Protein AF-A0A928ZSJ8-F1 (afdb_monomer)

pLDDT: mean 77.85, std 28.61, range [22.45, 98.94]

Solvent-accessible surface area (backbone atoms only — not comparable to full-atom values): 29727 Å² total; per-residue (Å²): 134,88,80,91,82,92,85,86,87,86,87,87,86,91,88,83,89,83,89,82,92,85,83,90,79,90,79,90,82,81,92,76,87,78,82,83,75,83,85,80,80,81,82,81,79,81,81,81,82,85,80,88,80,83,86,81,89,84,88,85,84,86,85,88,89,86,90,87,88,91,81,87,82,72,72,72,71,72,66,70,77,79,74,79,77,80,81,58,86,65,61,64,55,56,54,56,63,62,64,73,68,69,68,80,77,71,75,65,71,46,62,66,50,26,45,50,52,49,58,72,70,44,52,78,39,33,30,33,34,40,41,58,66,52,54,50,72,36,64,42,61,76,50,41,47,58,51,51,53,51,37,50,57,36,62,40,37,32,38,36,36,50,36,26,52,49,45,20,31,48,45,96,58,94,73,53,86,44,56,35,86,77,58,67,99,64,50,60,65,61,39,47,37,58,49,17,66,76,64,69,27,44,30,21,42,22,32,45,55,32,38,22,9,34,35,72,56,23,59,76,73,74,43,57,71,81,56,49,26,54,52,42,67,78,38,61,87,35,38,18,15,20,83,83,70,36,57,43,57,90,94,59,59,46,25,33,47,20,68,54,22,66,67,54,46,50,51,53,47,48,47,55,47,50,47,67,73,76,43,89,52,49,22,42,29,40,23,48,70,39,56,70,84,35,36,67,88,77,77,38,51,71,62,55,8,65,48,35,35,55,52,45,21,74,76,69,78,46,56,61,87,80,52,41,81,79,36,85,84,38,65,68,46,43,49,51,38,50,51,53,48,51,52,53,25,45,33,40,52,51,45,51,49,51,45,34,60,52,45,42,72,76,37,76,82,49,41,34,30,34,58,41,78,39,63,60,67,70,58,32,36,66,25,23,24,40,63,62,64,62,39,24,65,68,55,49,28,48,33,44,33,26,57,32,66,47,89,46,50,70,59,29,44,69,38,43,43,67,62,66,72,73,45,82,30,87,83,21,44,60,25,52,21,43,46,42,71,95,43,55,51,72,47,56,47,49,42,52,49,48,42,57,76,66,65,42,59,27,37,30,36,40,36,49,82,52,62,47,72,66,46,34,52,50,39,27,48,58,53,49,51,56,54,48,68,40,67,58,75,69,80,77,72,81,80,77,78,80,81,82,84,79,86,73,136

Foldseek 3Di:
DDYDDDDDDDDDDDDDDDDDDDDDDDDDDDDDDDDDDDDDDDDDDDDDDDDDDDDDDDDDDDDDDDDDDDDDPPPVVVVVVPPDDDDDPPVVVVVVVVVVPPDPPPDDFDLVSLVVVLVLLDQQAAEFEADPVNLLVLQDLVSVLVLLVLCLLLVHAEYAYAQADLQAGLADDPLGPHHLPSHPDDRSLQSVQVSSVVSNHAYAHEHEAFWRHFLVSCVVVVHDLPPQHRVCVVPVLQWKAWLVRHQAFPPGTTGGGQLLDPVSLVSRLVVLLRCLQPDPGQAYEYENLWAAFADQVVRTGINLRPRLQVVLCVVPVDRCSPAGCPNVPPPVSVVSPVVSLVSRLVSSLVSLQVSLVSSCVSPVSYAYEYEDELDDQVNCSVTISHRCLVCLLVVSGQEYEYPLEDQALVSSCVSPCCDLPVDDRDRHFYAYEYELVVHDLVRVVSNVVVCSVSSGSYYYYYHSVNCDDSNSVSSSVVVVVSVCSSPDRDPPDPPDDDDDDDDDD

Radius of gyration: 32.03 Å; Cα contacts (8 Å, |Δi|>4): 714; chains: 1; bounding box: 114×112×100 Å

Nearest PDB structures (foldseek):
  5oq3-assembly1_A  TM=7.317E-01  e=1.596E-20  Clostridioides difficile
  5wzq-assembly1_A  TM=4.953E-01  e=6.007E-05  Bifidobacterium bifidum
  8dge-assembly4_D  TM=4.418E-01  e=2.003E-05  Bacteroides ovatus ATCC 8483
  5wzn-assembly2_B  TM=4.700E-01  e=1.227E-04  Bifidobacterium bifidum
  9c76-assembly1_A  TM=4.232E-01  e=8.970E-01  Homo sapiens

Mean predicted aligned error: 14.57 Å

Structure (mmCIF, N/CA/C/O backbone):
data_AF-A0A928ZSJ8-F1
#
_entry.id   AF-A0A928ZSJ8-F1
#
loop_
_atom_site.group_PDB
_atom_site.id
_atom_site.type_symbol
_atom_site.label_atom_id
_atom_site.label_alt_id
_atom_site.label_comp_id
_atom_site.label_asym_id
_atom_site.label_entity_id
_atom_site.label_seq_id
_atom_site.pdbx_PDB_ins_code
_atom_site.Cartn_x
_atom_site.Cartn_y
_atom_site.Cartn_z
_atom_site.occupancy
_atom_site.B_iso_or_equiv
_atom_site.auth_seq_id
_atom_site.auth_comp_id
_atom_site.auth_asym_id
_atom_site.auth_atom_id
_atom_site.pdbx_PDB_model_num
ATOM 1 N N . MET A 1 1 ? 31.345 -61.484 21.430 1.00 32.12 1 MET A N 1
ATOM 2 C CA . MET A 1 1 ? 31.935 -61.034 20.149 1.00 32.12 1 MET A CA 1
ATOM 3 C C . MET A 1 1 ? 31.999 -59.507 20.193 1.00 32.12 1 MET A C 1
ATOM 5 O O . MET A 1 1 ? 30.949 -58.895 20.147 1.00 32.12 1 MET A O 1
ATOM 9 N N . VAL A 1 2 ? 33.067 -58.926 20.768 1.00 32.88 2 VAL A N 1
ATOM 10 C CA . VAL A 1 2 ? 34.290 -58.392 20.095 1.00 32.88 2 VAL A CA 1
ATOM 11 C C . VAL A 1 2 ? 33.943 -57.162 19.235 1.00 32.88 2 VAL A C 1
ATOM 13 O O . VAL A 1 2 ? 33.155 -57.320 18.319 1.00 32.88 2 VAL A O 1
ATOM 16 N N . ASN A 1 3 ? 34.485 -55.944 19.374 1.00 29.91 3 ASN A N 1
ATOM 17 C CA . ASN A 1 3 ? 35.339 -55.213 20.337 1.00 29.91 3 ASN A CA 1
ATOM 18 C C . ASN A 1 3 ? 35.300 -53.723 19.866 1.00 29.91 3 ASN A C 1
ATOM 20 O O . ASN A 1 3 ? 35.312 -53.514 18.660 1.00 29.91 3 ASN A O 1
ATOM 24 N N . ARG A 1 4 ? 35.074 -52.714 20.740 1.00 36.22 4 ARG A N 1
ATOM 25 C CA . ARG A 1 4 ? 36.061 -51.738 21.318 1.00 36.22 4 ARG A CA 1
ATOM 26 C C . ARG A 1 4 ? 36.605 -50.668 20.331 1.00 36.22 4 ARG A C 1
ATOM 28 O O . ARG A 1 4 ? 36.817 -51.004 19.183 1.00 36.22 4 ARG A O 1
ATOM 35 N N . LEU A 1 5 ? 36.943 -49.402 20.647 1.00 32.41 5 LEU A N 1
ATOM 36 C CA . LEU A 1 5 ? 37.159 -48.544 21.849 1.00 32.41 5 LEU A CA 1
ATOM 37 C C . LEU A 1 5 ? 37.324 -47.075 21.316 1.00 32.41 5 LEU A C 1
ATOM 39 O O . LEU A 1 5 ? 37.861 -46.915 20.228 1.00 32.41 5 LEU A O 1
ATOM 43 N N . PHE A 1 6 ? 36.725 -46.018 21.895 1.00 31.55 6 PHE A N 1
ATOM 44 C CA . PHE A 1 6 ? 37.228 -45.039 22.907 1.00 31.55 6 PHE A CA 1
ATOM 45 C C . PHE A 1 6 ? 38.408 -44.091 22.563 1.00 31.55 6 PHE A C 1
ATOM 47 O O . PHE A 1 6 ? 39.490 -44.558 22.238 1.00 31.55 6 PHE A O 1
ATOM 54 N N . SER A 1 7 ? 38.216 -42.780 22.832 1.00 27.33 7 SER A N 1
ATOM 55 C CA . SER A 1 7 ? 39.033 -41.866 23.697 1.00 27.33 7 SER A CA 1
ATOM 56 C C . SER A 1 7 ? 38.509 -40.420 23.509 1.00 27.33 7 SER A C 1
ATOM 58 O O . SER A 1 7 ? 38.436 -39.968 22.376 1.00 27.33 7 SER A O 1
ATOM 60 N N . ILE A 1 8 ? 37.929 -39.649 24.443 1.00 32.03 8 ILE A N 1
ATOM 61 C CA . ILE A 1 8 ? 38.290 -39.103 25.778 1.00 32.03 8 ILE A CA 1
ATOM 62 C C . ILE A 1 8 ? 39.524 -38.164 25.809 1.00 32.03 8 ILE A C 1
ATOM 64 O O . ILE A 1 8 ? 40.603 -38.509 25.342 1.00 32.03 8 ILE A O 1
ATOM 68 N N . ARG A 1 9 ? 39.268 -36.963 26.374 1.00 35.12 9 ARG A N 1
ATOM 69 C CA . ARG A 1 9 ? 40.062 -35.717 26.558 1.00 35.12 9 ARG A CA 1
ATOM 70 C C . ARG A 1 9 ? 41.317 -35.866 27.452 1.00 35.12 9 ARG A C 1
ATOM 72 O O . ARG A 1 9 ? 41.464 -36.898 28.098 1.00 35.12 9 ARG A O 1
ATOM 79 N N . PRO A 1 10 ? 42.119 -34.789 27.649 1.00 38.38 10 PRO A N 1
ATOM 80 C CA . PRO A 1 10 ? 41.921 -33.973 28.872 1.00 38.38 10 PRO A CA 1
ATOM 81 C C . PRO A 1 10 ? 42.233 -32.449 28.777 1.00 38.38 10 PRO A C 1
ATOM 83 O O . PRO A 1 10 ? 42.981 -31.986 27.925 1.00 38.38 10 PRO A O 1
ATOM 86 N N . ARG A 1 11 ? 41.673 -31.673 29.728 1.00 35.28 11 ARG A N 1
ATOM 87 C CA . ARG A 1 11 ? 42.142 -30.334 30.186 1.00 35.28 11 ARG A CA 1
ATOM 88 C C . ARG A 1 11 ? 43.255 -30.494 31.242 1.00 35.28 11 ARG A C 1
ATOM 90 O O . ARG A 1 11 ? 43.235 -31.495 31.957 1.00 35.28 11 ARG A O 1
ATOM 97 N N . PRO A 1 12 ? 44.089 -29.463 31.487 1.00 41.22 12 PRO A N 1
ATOM 98 C CA . PRO A 1 12 ? 44.182 -28.856 32.844 1.00 41.22 12 PRO A CA 1
ATOM 99 C C . PRO A 1 12 ? 44.334 -27.305 32.805 1.00 41.22 12 PRO A C 1
ATOM 101 O O . PRO A 1 12 ? 44.884 -26.767 31.858 1.00 41.22 12 PRO A O 1
ATOM 104 N N . LYS A 1 13 ? 43.640 -26.496 33.632 1.00 30.92 13 LYS A N 1
ATOM 105 C CA . LYS A 1 13 ? 43.838 -26.036 35.044 1.00 30.92 13 LYS A CA 1
ATOM 106 C C . LYS A 1 13 ? 44.752 -24.793 35.260 1.00 30.92 13 LYS A C 1
ATOM 108 O O . LYS A 1 13 ? 45.964 -24.895 35.223 1.00 30.92 13 LYS A O 1
ATOM 113 N N . LYS A 1 14 ? 44.084 -23.679 35.628 1.00 33.31 14 LYS A N 1
ATOM 114 C CA . LYS A 1 14 ? 44.319 -22.662 36.698 1.00 33.31 14 LYS A CA 1
ATOM 115 C C . LYS A 1 14 ? 45.744 -22.293 37.177 1.00 33.31 14 LYS A C 1
ATOM 117 O O . LYS A 1 14 ? 46.433 -23.147 37.717 1.00 33.31 14 LYS A O 1
ATOM 122 N N . ARG A 1 15 ? 45.990 -20.970 37.284 1.00 28.47 15 ARG A N 1
ATOM 123 C CA . ARG A 1 15 ? 46.502 -20.161 38.441 1.00 28.47 15 ARG A CA 1
ATOM 124 C C . ARG A 1 15 ? 46.649 -18.688 37.974 1.00 28.47 15 ARG A C 1
ATOM 126 O O . ARG A 1 15 ? 46.844 -18.495 36.789 1.00 28.47 15 ARG A O 1
ATOM 133 N N . SER A 1 16 ? 46.671 -17.610 38.764 1.00 29.75 16 SER A N 1
ATOM 134 C CA . SER A 1 16 ? 46.071 -17.182 40.041 1.00 29.75 16 SER A CA 1
ATOM 135 C C . SER A 1 16 ? 46.622 -15.769 40.359 1.00 29.75 16 SER A C 1
ATOM 137 O O . SER A 1 16 ? 47.827 -15.658 40.525 1.00 29.75 16 SER A O 1
ATOM 139 N N . ARG A 1 17 ? 45.719 -14.793 40.574 1.00 30.91 17 ARG A N 1
ATOM 140 C CA . ARG A 1 17 ? 45.729 -13.644 41.529 1.00 30.91 17 ARG A CA 1
ATOM 141 C C . ARG A 1 17 ? 46.718 -12.449 41.464 1.00 30.91 17 ARG A C 1
ATOM 143 O O . ARG A 1 17 ? 47.916 -12.621 41.308 1.00 30.91 17 ARG A O 1
ATOM 150 N N . ALA A 1 18 ? 46.112 -11.318 41.893 1.00 30.09 18 ALA A N 1
ATOM 151 C CA . ALA A 1 18 ? 46.600 -10.132 42.641 1.00 30.09 18 ALA A CA 1
ATOM 152 C C . ALA A 1 18 ? 47.020 -8.900 41.797 1.00 30.09 18 ALA A C 1
ATOM 154 O O . ALA A 1 18 ? 47.929 -9.009 40.991 1.00 30.09 18 ALA A O 1
ATOM 155 N N . HIS A 1 19 ? 46.237 -7.796 41.789 1.00 29.11 19 HIS A N 1
ATOM 156 C CA . HIS A 1 19 ? 46.226 -6.637 42.735 1.00 29.11 19 HIS A CA 1
ATOM 157 C C . HIS A 1 19 ? 47.458 -5.721 42.508 1.00 29.11 19 HIS A C 1
ATOM 159 O O . HIS A 1 19 ? 48.559 -6.242 42.465 1.00 29.11 19 HIS A O 1
ATOM 165 N N . ILE A 1 20 ? 47.402 -4.384 42.348 1.00 29.56 20 ILE A N 1
ATOM 166 C CA . ILE A 1 20 ? 46.754 -3.349 43.181 1.00 29.56 20 ILE A CA 1
ATOM 167 C C . ILE A 1 20 ? 47.026 -1.930 42.566 1.00 29.56 20 ILE A C 1
ATOM 169 O O . ILE A 1 20 ? 48.089 -1.761 41.983 1.00 29.56 20 ILE A O 1
ATOM 173 N N . TYR A 1 21 ? 46.118 -0.949 42.794 1.00 26.77 21 TYR A N 1
ATOM 174 C CA . TYR A 1 21 ? 46.223 0.549 42.739 1.00 26.77 21 TYR A CA 1
ATOM 175 C C . TYR A 1 21 ? 46.626 1.211 41.398 1.00 26.77 21 TYR A C 1
ATOM 177 O O . TYR A 1 21 ? 47.417 0.680 40.643 1.00 26.77 21 TYR A O 1
ATOM 185 N N . GLY A 1 22 ? 46.162 2.394 40.994 1.00 24.11 22 GLY A N 1
ATOM 186 C CA . GLY A 1 22 ? 45.447 3.510 41.617 1.00 24.11 22 GLY A CA 1
ATOM 187 C C . GLY A 1 22 ? 45.820 4.764 40.800 1.00 24.11 22 GLY A C 1
ATOM 188 O O . GLY A 1 22 ? 46.936 4.834 40.296 1.00 24.11 22 GLY A O 1
ATOM 189 N N . GLY A 1 23 ? 44.916 5.731 40.628 1.00 25.64 23 GLY A N 1
ATOM 190 C CA . GLY A 1 23 ? 45.268 6.998 39.972 1.00 25.64 23 GLY A CA 1
ATOM 191 C C . GLY A 1 23 ? 44.107 7.681 39.265 1.00 25.64 23 GLY A C 1
ATOM 192 O O . GLY A 1 23 ? 43.826 7.408 38.104 1.00 25.64 23 GLY A O 1
ATOM 193 N N . ALA A 1 24 ? 43.449 8.584 39.985 1.00 28.67 24 ALA A N 1
ATOM 194 C CA . ALA A 1 24 ? 42.548 9.582 39.431 1.00 28.67 24 ALA A CA 1
ATOM 195 C C . ALA A 1 24 ? 43.337 10.643 38.647 1.00 28.67 24 ALA A C 1
ATOM 197 O O . ALA A 1 24 ? 44.362 11.103 39.143 1.00 28.67 24 ALA A O 1
ATOM 198 N N . VAL A 1 25 ? 42.808 11.102 37.508 1.00 29.39 25 VAL A N 1
ATOM 199 C CA . VAL A 1 25 ? 43.050 12.457 36.985 1.00 29.39 25 VAL A CA 1
ATOM 200 C C . VAL A 1 25 ? 41.756 12.980 36.357 1.00 29.39 25 VAL A C 1
ATOM 202 O O . VAL A 1 25 ? 41.153 12.338 35.500 1.00 29.39 25 VAL A O 1
ATOM 205 N N . LEU A 1 26 ? 41.340 14.149 36.848 1.00 28.75 26 LEU A N 1
ATOM 206 C CA . LEU A 1 26 ? 40.285 15.013 36.326 1.00 28.75 26 LEU A CA 1
ATOM 207 C C . LEU A 1 26 ? 40.540 15.412 34.864 1.00 28.75 26 LEU A C 1
ATOM 209 O O . LEU A 1 26 ? 41.657 15.767 34.501 1.00 28.75 26 LEU A O 1
ATOM 213 N N . GLY A 1 27 ? 39.466 15.514 34.084 1.00 26.28 27 GLY A N 1
ATOM 214 C CA . GLY A 1 27 ? 39.461 16.186 32.786 1.00 26.28 27 GLY A CA 1
ATOM 215 C C . GLY A 1 27 ? 38.055 16.644 32.414 1.00 26.28 27 GLY A C 1
ATOM 216 O O . GLY A 1 27 ? 37.314 15.921 31.760 1.00 26.28 27 GLY A O 1
ATOM 217 N N . LEU A 1 28 ? 37.688 17.837 32.884 1.00 27.19 28 LEU A N 1
ATOM 218 C CA . LEU A 1 28 ? 36.565 18.639 32.396 1.00 27.19 28 LEU A CA 1
ATOM 219 C C . LEU A 1 28 ? 36.686 18.879 30.882 1.00 27.19 28 LEU A C 1
ATOM 221 O O . LEU A 1 28 ? 37.758 19.279 30.439 1.00 27.19 28 LEU A O 1
ATOM 225 N N . ALA A 1 29 ? 35.583 18.738 30.137 1.00 25.91 29 ALA A N 1
ATOM 226 C CA . ALA A 1 29 ? 35.020 19.781 29.261 1.00 25.91 29 ALA A CA 1
ATOM 227 C C . ALA A 1 29 ? 34.012 19.208 28.243 1.00 25.91 29 ALA A C 1
ATOM 229 O O . ALA A 1 29 ? 34.316 18.275 27.510 1.00 25.91 29 ALA A O 1
ATOM 230 N N . GLY A 1 30 ? 32.852 19.867 28.136 1.00 25.17 30 GLY A N 1
ATOM 231 C CA . GLY A 1 30 ? 32.146 20.019 26.859 1.00 25.17 30 GLY A CA 1
ATOM 232 C C . GLY A 1 30 ? 31.026 19.029 26.544 1.00 25.17 30 GLY A C 1
ATOM 233 O O . GLY A 1 30 ? 31.153 18.221 25.632 1.00 25.17 30 GLY A O 1
ATOM 234 N N . PHE A 1 31 ? 29.876 19.172 27.207 1.00 27.02 31 PHE A N 1
ATOM 235 C CA . PHE A 1 31 ? 28.598 18.762 26.617 1.00 27.02 31 PHE A CA 1
ATOM 236 C C . PHE A 1 31 ? 28.298 19.677 25.421 1.00 27.02 31 PHE A C 1
ATOM 238 O O . PHE A 1 31 ? 27.949 20.841 25.605 1.00 27.02 31 PHE A O 1
ATOM 245 N N . ALA A 1 32 ? 28.432 19.155 24.202 1.00 24.36 32 ALA A N 1
ATOM 246 C CA . ALA A 1 32 ? 27.899 19.784 23.001 1.00 24.36 32 ALA A CA 1
ATOM 247 C C . ALA A 1 32 ? 26.596 19.074 22.609 1.00 24.36 32 ALA A C 1
ATOM 249 O O . ALA A 1 32 ? 26.597 17.937 22.140 1.00 24.36 32 ALA A O 1
ATOM 250 N N . PHE A 1 33 ? 25.480 19.766 22.832 1.00 25.95 33 PHE A N 1
ATOM 251 C CA . PHE A 1 33 ? 24.195 19.490 22.200 1.00 25.95 33 PHE A CA 1
ATOM 252 C C . PHE A 1 33 ? 24.362 19.633 20.678 1.00 25.95 33 PHE A C 1
ATOM 254 O O . PHE A 1 33 ? 24.530 20.744 20.183 1.00 25.95 33 PHE A O 1
ATOM 261 N N . CYS A 1 34 ? 24.291 18.533 19.930 1.00 22.45 34 CYS A N 1
ATOM 262 C CA . CYS A 1 34 ? 24.066 18.584 18.486 1.00 22.45 34 CYS A CA 1
ATOM 263 C C . CYS A 1 34 ? 22.580 18.342 18.220 1.00 22.45 34 CYS A C 1
ATOM 265 O O . CYS A 1 34 ? 22.121 17.205 18.127 1.00 22.45 34 CYS A O 1
ATOM 267 N N . ALA A 1 35 ? 21.835 19.442 18.121 1.00 24.03 35 ALA A N 1
ATOM 268 C CA . ALA A 1 35 ? 20.519 19.468 17.507 1.00 24.03 35 ALA A CA 1
ATOM 269 C C . ALA A 1 35 ? 20.679 19.177 16.005 1.00 24.03 35 ALA A C 1
ATOM 271 O O . ALA A 1 35 ? 21.355 19.914 15.289 1.00 24.03 35 ALA A O 1
ATOM 272 N N . ILE A 1 36 ? 20.082 18.085 15.531 1.00 25.64 36 ILE A N 1
ATOM 273 C CA . ILE A 1 36 ? 20.008 17.766 14.104 1.00 25.64 36 ILE A CA 1
ATOM 274 C C . ILE A 1 36 ? 18.799 18.517 13.540 1.00 2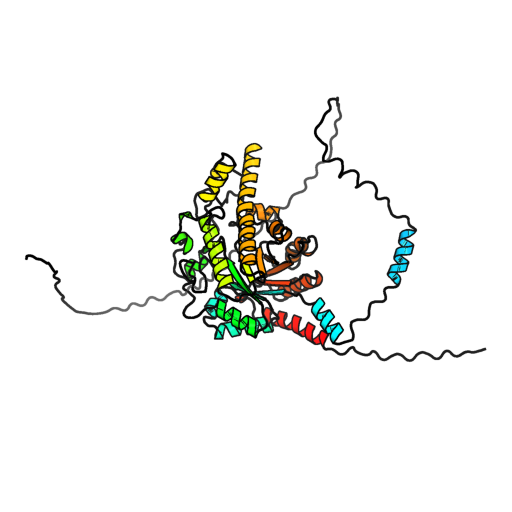5.64 36 ILE A C 1
ATOM 276 O O . ILE A 1 36 ? 17.655 18.157 13.805 1.00 25.64 36 ILE A O 1
ATOM 280 N N . ALA A 1 37 ? 19.069 19.582 12.787 1.00 22.84 37 ALA A N 1
ATOM 281 C CA . ALA A 1 37 ? 18.083 20.271 11.963 1.00 22.84 37 ALA A CA 1
ATOM 282 C C . ALA A 1 37 ? 17.727 19.417 10.726 1.00 22.84 37 ALA A C 1
ATOM 284 O O . ALA A 1 37 ? 18.620 18.785 10.152 1.00 22.84 37 ALA A O 1
ATOM 285 N N . PRO A 1 38 ? 16.460 19.395 10.274 1.00 27.61 38 PRO A N 1
ATOM 286 C CA . PRO A 1 38 ? 16.095 18.748 9.023 1.00 27.61 38 PRO A CA 1
ATOM 287 C C . PRO A 1 38 ? 16.563 19.597 7.834 1.00 27.61 38 PRO A C 1
ATOM 289 O O . PRO A 1 38 ? 16.334 20.804 7.765 1.00 27.61 38 PRO A O 1
ATOM 292 N N . ILE A 1 39 ? 17.235 18.940 6.893 1.00 24.69 39 ILE A N 1
ATOM 293 C CA . ILE A 1 39 ? 17.689 19.512 5.626 1.00 24.69 39 ILE A CA 1
ATOM 294 C C . ILE A 1 39 ? 16.454 19.839 4.773 1.00 24.69 39 ILE A C 1
ATOM 296 O O . ILE A 1 39 ? 15.746 18.936 4.327 1.00 24.69 39 ILE A O 1
ATOM 300 N N . LEU A 1 40 ? 16.212 21.135 4.553 1.00 23.31 40 LEU A N 1
ATOM 301 C CA . LEU A 1 40 ? 15.294 21.640 3.534 1.00 23.31 40 LEU A CA 1
ATOM 302 C C . LEU A 1 40 ? 15.825 21.273 2.143 1.00 23.31 40 LEU A C 1
ATOM 304 O O . LEU A 1 40 ? 16.930 21.664 1.767 1.00 23.31 40 LEU A O 1
ATOM 308 N N . VAL A 1 41 ? 15.009 20.579 1.354 1.00 24.25 41 VAL A N 1
ATOM 309 C CA . VAL A 1 41 ? 15.196 20.473 -0.095 1.00 24.25 41 VAL A CA 1
ATOM 310 C C . VAL A 1 41 ? 14.430 21.628 -0.734 1.00 24.25 41 VAL A C 1
ATOM 312 O O . VAL A 1 41 ? 13.204 21.664 -0.697 1.00 24.25 41 VAL A O 1
ATOM 315 N N . PHE A 1 42 ? 15.164 22.589 -1.294 1.00 23.95 42 PHE A N 1
ATOM 316 C CA . PHE A 1 42 ? 14.608 23.646 -2.133 1.00 23.95 42 PHE A CA 1
ATOM 317 C C . PHE A 1 42 ? 14.107 23.049 -3.455 1.00 23.95 42 PHE A C 1
ATOM 319 O O . PHE A 1 42 ? 14.887 22.482 -4.220 1.00 23.95 42 PHE A O 1
ATOM 326 N N . ALA A 1 43 ? 12.819 23.224 -3.746 1.00 23.83 43 ALA A N 1
ATOM 327 C CA . ALA A 1 43 ? 12.296 23.135 -5.101 1.00 23.83 43 ALA A CA 1
ATOM 328 C C . ALA A 1 43 ? 12.650 24.443 -5.827 1.00 23.83 43 ALA A C 1
ATOM 330 O O . ALA A 1 43 ? 12.112 25.501 -5.508 1.00 23.83 43 ALA A O 1
ATOM 331 N N . GLN A 1 44 ? 13.590 24.393 -6.773 1.00 24.00 44 GLN A N 1
ATOM 332 C CA . GLN A 1 44 ? 13.801 25.494 -7.710 1.00 24.00 44 GLN A CA 1
ATOM 333 C C . GLN A 1 44 ? 12.732 25.423 -8.801 1.00 24.00 44 GLN A C 1
ATOM 335 O O . GLN A 1 44 ? 12.702 24.498 -9.612 1.00 24.00 44 GLN A O 1
ATOM 340 N N . THR A 1 45 ? 11.855 26.419 -8.803 1.00 26.42 45 THR A N 1
ATOM 341 C CA . THR A 1 45 ? 10.962 26.760 -9.904 1.00 26.42 45 THR A CA 1
ATOM 342 C C . THR A 1 45 ? 11.793 27.256 -11.087 1.00 26.42 45 THR A C 1
ATOM 344 O O . THR A 1 45 ? 12.465 28.282 -11.009 1.00 26.42 45 THR A O 1
ATOM 347 N N . ALA A 1 46 ? 11.761 26.529 -12.203 1.00 24.55 46 ALA A N 1
ATOM 348 C CA . ALA A 1 46 ? 12.260 27.038 -13.473 1.00 24.55 46 ALA A CA 1
ATOM 349 C C . ALA A 1 46 ? 11.210 27.994 -14.060 1.00 24.55 46 ALA A C 1
ATOM 351 O O . ALA A 1 46 ? 10.153 27.561 -14.519 1.00 24.55 46 ALA A O 1
ATOM 352 N N . GLN A 1 47 ? 11.495 29.297 -14.013 1.00 23.22 47 GLN A N 1
ATOM 353 C CA . GLN A 1 47 ? 10.810 30.302 -14.823 1.00 23.22 47 GLN A CA 1
ATOM 354 C C . GLN A 1 47 ? 11.117 30.032 -16.300 1.00 23.22 47 GLN A C 1
ATOM 356 O O . GLN A 1 47 ? 12.279 29.933 -16.693 1.00 23.22 47 GLN A O 1
ATOM 361 N N . ILE A 1 48 ? 10.073 29.899 -17.115 1.00 25.30 48 ILE A N 1
ATOM 362 C CA . ILE A 1 48 ? 10.186 29.929 -18.573 1.00 25.30 48 ILE A CA 1
ATOM 363 C C . ILE A 1 48 ? 10.058 31.395 -18.984 1.00 25.30 48 ILE A C 1
ATOM 365 O O . ILE A 1 48 ? 8.973 31.969 -18.911 1.00 25.30 48 ILE A O 1
ATOM 369 N N . ASP A 1 49 ? 11.175 31.988 -19.399 1.00 23.48 49 ASP A N 1
ATOM 370 C CA . ASP A 1 49 ? 11.203 33.287 -20.063 1.00 23.48 49 ASP A CA 1
ATOM 371 C C . ASP A 1 49 ? 10.539 33.175 -21.442 1.00 23.48 49 ASP A C 1
ATOM 373 O O . ASP A 1 49 ? 11.006 32.474 -22.344 1.00 23.48 49 ASP A O 1
ATOM 377 N N . THR A 1 50 ? 9.435 33.896 -21.622 1.00 24.31 50 THR A N 1
ATOM 378 C CA . THR A 1 50 ? 8.827 34.154 -22.927 1.00 24.31 50 THR A CA 1
ATOM 379 C C . THR A 1 50 ? 9.636 35.218 -23.662 1.00 24.31 50 THR A C 1
ATOM 381 O O . THR A 1 50 ? 9.473 36.411 -23.411 1.00 24.31 50 THR A O 1
ATOM 384 N N . ALA A 1 51 ? 10.486 34.797 -24.599 1.00 24.41 51 ALA A N 1
ATOM 385 C CA . ALA A 1 51 ? 11.077 35.690 -25.588 1.00 24.41 51 ALA A CA 1
ATOM 386 C C . ALA A 1 51 ? 10.158 35.794 -26.815 1.00 24.41 51 ALA A C 1
ATOM 388 O O . ALA A 1 51 ? 9.965 34.847 -27.575 1.00 24.41 51 ALA A O 1
ATOM 389 N N . SER A 1 52 ? 9.594 36.983 -26.991 1.00 24.50 52 SER A N 1
ATOM 390 C CA . SER A 1 52 ? 8.932 37.465 -28.198 1.00 24.50 52 SER A CA 1
ATOM 391 C C . SER A 1 52 ? 9.912 37.564 -29.371 1.00 24.50 52 SER A C 1
ATOM 393 O O . SER A 1 52 ? 10.917 38.267 -29.260 1.00 24.50 52 SER A O 1
ATOM 395 N N . GLN A 1 53 ? 9.580 36.978 -30.524 1.00 25.97 53 GLN A N 1
ATOM 396 C CA . GLN A 1 53 ? 10.114 37.428 -31.811 1.00 25.97 53 GLN A CA 1
ATOM 397 C C . GLN A 1 53 ? 9.000 37.538 -32.853 1.00 25.97 53 GLN A C 1
ATOM 399 O O . GLN A 1 53 ? 8.258 36.596 -33.125 1.00 25.97 53 GLN A O 1
ATOM 404 N N . GLN A 1 54 ? 8.892 38.751 -33.390 1.00 23.98 54 GLN A N 1
ATOM 405 C CA . GLN A 1 54 ? 8.059 39.142 -34.514 1.00 23.98 54 GLN A CA 1
ATOM 406 C C . GLN A 1 54 ? 8.649 38.646 -35.843 1.00 23.98 54 GLN A C 1
ATOM 408 O O . GLN A 1 54 ? 9.856 38.682 -36.055 1.00 23.98 54 GLN A O 1
ATOM 413 N N . SER A 1 55 ? 7.728 38.231 -36.714 1.00 23.80 55 SER A N 1
ATOM 414 C CA . SER A 1 55 ? 7.690 38.320 -38.181 1.00 23.80 55 SER A CA 1
ATOM 415 C C . SER A 1 55 ? 8.978 38.571 -38.981 1.00 23.80 55 SER A C 1
ATOM 417 O O . SER A 1 55 ? 9.586 39.636 -38.895 1.00 23.80 55 SER A O 1
ATOM 419 N N . SER A 1 56 ? 9.196 37.721 -39.985 1.00 26.17 56 SER A N 1
ATOM 420 C CA . SER A 1 56 ? 9.300 38.206 -41.369 1.00 26.17 56 SER A CA 1
ATOM 421 C C . SER A 1 56 ? 8.788 37.149 -42.352 1.00 26.17 56 SER A C 1
ATOM 423 O O . SER A 1 56 ? 9.134 35.972 -42.265 1.00 26.17 56 SER A O 1
ATOM 425 N N . ASP A 1 57 ? 7.902 37.601 -43.240 1.00 25.92 57 ASP A N 1
ATOM 426 C CA . ASP A 1 57 ? 7.431 36.916 -44.441 1.00 25.92 57 ASP A CA 1
ATOM 427 C C . ASP A 1 57 ? 8.595 36.510 -45.351 1.00 25.92 57 ASP A C 1
ATOM 429 O O . ASP A 1 57 ? 9.525 37.293 -45.537 1.00 25.92 57 ASP A O 1
ATOM 433 N N . GLN A 1 58 ? 8.462 35.371 -46.037 1.00 25.70 58 GLN A N 1
ATOM 434 C CA . GLN A 1 58 ? 8.603 35.344 -47.495 1.00 25.70 58 GLN A CA 1
ATOM 435 C C . GLN A 1 58 ? 7.933 34.107 -48.117 1.00 25.70 58 GLN A C 1
ATOM 437 O O . GLN A 1 58 ? 8.016 32.979 -47.641 1.00 25.70 58 GLN A O 1
ATOM 442 N N . SER A 1 59 ? 7.231 34.400 -49.204 1.00 24.95 59 SER A N 1
ATOM 443 C CA . SER A 1 59 ? 6.413 33.572 -50.084 1.00 24.95 59 SER A CA 1
ATOM 444 C C . SER A 1 59 ? 7.168 32.492 -50.867 1.00 24.95 59 SER A C 1
ATOM 446 O O . SER A 1 59 ? 8.278 32.747 -51.326 1.00 24.95 59 SER A O 1
ATOM 448 N N . GLY A 1 60 ? 6.469 31.408 -51.234 1.00 23.78 60 GLY A N 1
ATOM 449 C CA . GLY A 1 60 ? 6.649 30.799 -52.561 1.00 23.78 60 GLY A CA 1
ATOM 450 C C . GLY A 1 60 ? 6.549 29.273 -52.670 1.00 23.78 60 GLY A C 1
ATOM 451 O O . GLY A 1 60 ? 7.473 28.566 -52.303 1.00 23.78 60 GLY A O 1
ATOM 452 N N . GLN A 1 61 ? 5.480 28.830 -53.347 1.00 25.58 61 GLN A N 1
ATOM 453 C CA . GLN A 1 61 ? 5.373 27.639 -54.217 1.00 25.58 61 GLN A CA 1
ATOM 454 C C . GLN A 1 61 ? 5.151 26.234 -53.607 1.00 25.58 61 GLN A C 1
ATOM 456 O O . GLN A 1 61 ? 6.042 25.588 -53.069 1.00 25.58 61 GLN A O 1
ATOM 461 N N . GLN A 1 62 ? 3.938 25.714 -53.855 1.00 23.91 62 GLN A N 1
ATOM 462 C CA . GLN A 1 62 ? 3.635 24.283 -54.023 1.00 23.91 62 GLN A CA 1
ATOM 463 C C . GLN A 1 62 ? 4.061 23.792 -55.424 1.00 23.91 62 GLN A C 1
ATOM 465 O O . GLN A 1 62 ? 4.146 24.601 -56.352 1.00 23.91 62 GLN A O 1
ATOM 470 N N . PRO A 1 63 ? 4.222 22.466 -55.609 1.00 28.89 63 PRO A N 1
ATOM 471 C CA . PRO A 1 63 ? 3.147 21.724 -56.280 1.00 28.89 63 PRO A CA 1
ATOM 472 C C . PRO A 1 63 ? 2.780 20.359 -55.648 1.00 28.89 63 PRO A C 1
ATOM 474 O O . PRO A 1 63 ? 3.540 19.734 -54.916 1.00 28.89 63 PRO A O 1
ATOM 477 N N . SER A 1 64 ? 1.558 19.937 -55.980 1.00 23.67 64 SER A N 1
ATOM 478 C CA . SER A 1 64 ? 0.851 18.652 -55.791 1.00 23.67 64 SER A CA 1
ATOM 479 C C . SER A 1 64 ? 1.540 17.448 -56.494 1.00 23.67 64 SER A C 1
ATOM 481 O O . SER A 1 64 ? 2.384 17.696 -57.341 1.00 23.67 64 SER A O 1
ATOM 483 N N . VAL A 1 65 ? 1.268 16.136 -56.337 1.00 26.30 65 VAL A N 1
ATOM 484 C CA . VAL A 1 65 ? 0.087 15.287 -56.027 1.00 26.30 65 VAL A CA 1
ATOM 485 C C . VAL A 1 65 ? 0.614 13.864 -55.668 1.00 26.30 65 VAL A C 1
ATOM 487 O O . VAL A 1 65 ? 1.574 13.437 -56.301 1.00 26.30 65 VAL A O 1
ATOM 490 N N . HIS A 1 66 ? -0.007 13.112 -54.737 1.00 26.86 66 HIS A N 1
ATOM 491 C CA . HIS A 1 66 ? -0.483 11.710 -54.923 1.00 26.86 66 HIS A CA 1
ATOM 492 C C . HIS A 1 66 ? -1.059 11.067 -53.632 1.00 26.86 66 HIS A C 1
ATOM 494 O O . HIS A 1 66 ? -0.376 10.839 -52.640 1.00 26.86 66 HIS A O 1
ATOM 500 N N . SER A 1 67 ? -2.364 10.780 -53.708 1.00 26.09 67 SER A N 1
ATOM 501 C CA . SER A 1 67 ? -3.237 9.865 -52.937 1.00 26.09 67 SER A CA 1
ATOM 502 C C . SER A 1 67 ? -2.760 8.396 -53.031 1.00 26.09 67 SER A C 1
ATOM 504 O O . SER A 1 67 ? -2.181 8.058 -54.056 1.00 26.09 67 SER A O 1
ATOM 506 N N . THR A 1 68 ? -2.949 7.415 -52.125 1.00 27.52 68 THR A N 1
ATOM 507 C CA . THR A 1 68 ? -3.981 6.993 -51.120 1.00 27.52 68 THR A CA 1
ATOM 508 C C . THR A 1 68 ? -3.497 5.625 -50.517 1.00 27.52 68 THR A C 1
ATOM 510 O O . THR A 1 68 ? -2.486 5.127 -51.004 1.00 27.52 68 THR A O 1
ATOM 513 N N . PRO A 1 69 ? -4.224 4.858 -49.660 1.00 33.22 69 PRO A N 1
ATOM 514 C CA . PRO A 1 69 ? -4.930 5.168 -48.407 1.00 33.22 69 PRO A CA 1
ATOM 515 C C . PRO A 1 69 ? -4.647 4.146 -47.262 1.00 33.22 69 PRO A C 1
ATOM 517 O O . PRO A 1 69 ? -4.601 2.942 -47.482 1.00 33.22 69 PRO A O 1
ATOM 520 N N . SER A 1 70 ? -4.636 4.587 -45.998 1.00 25.00 70 SER A N 1
ATOM 521 C CA . SER A 1 70 ? -5.124 3.750 -44.882 1.00 25.00 70 SER A CA 1
ATOM 522 C C . SER A 1 70 ? -5.568 4.635 -43.714 1.00 25.00 70 SER A C 1
ATOM 524 O O . SER A 1 70 ? -4.794 4.993 -42.834 1.00 25.00 70 SER A O 1
ATOM 526 N N . SER A 1 71 ? -6.821 5.096 -43.761 1.00 28.28 71 SER A N 1
ATOM 527 C CA . SER A 1 71 ? -7.488 5.779 -42.643 1.00 28.28 71 SER A CA 1
ATOM 528 C C . SER A 1 71 ? -8.998 5.536 -42.720 1.00 28.28 71 SER A C 1
ATOM 530 O O . SER A 1 71 ? -9.733 6.258 -43.388 1.00 28.28 71 SER A O 1
ATOM 532 N N . VAL A 1 72 ? -9.470 4.476 -42.056 1.00 30.67 72 VAL A N 1
ATOM 533 C CA . VAL A 1 72 ? -10.909 4.138 -41.980 1.00 30.67 72 VAL A CA 1
ATOM 534 C C . VAL A 1 72 ? -11.436 4.110 -40.535 1.00 30.67 72 VAL A C 1
ATOM 536 O O . VAL A 1 72 ? -12.613 3.858 -40.319 1.00 30.67 72 VAL A O 1
ATOM 539 N N . LEU A 1 73 ? -10.643 4.497 -39.527 1.00 31.33 73 LEU A N 1
ATOM 540 C CA . LEU A 1 73 ? -11.132 4.572 -38.136 1.00 31.33 73 LEU A CA 1
ATOM 541 C C . LEU A 1 73 ? -11.126 5.968 -37.492 1.00 31.33 73 LEU A C 1
ATOM 543 O O . LEU A 1 73 ? -11.631 6.116 -36.388 1.00 31.33 73 LEU A O 1
ATOM 547 N N . SER A 1 74 ? -10.695 7.026 -38.190 1.00 37.66 74 SER A N 1
ATOM 548 C CA . SER A 1 74 ? -10.642 8.390 -37.622 1.00 37.66 74 SER A CA 1
ATOM 549 C C . SER A 1 74 ? -11.649 9.399 -38.200 1.00 37.66 74 SER A C 1
ATOM 551 O O . SER A 1 74 ? -11.660 10.555 -37.788 1.00 37.66 74 SER A O 1
ATOM 553 N N . ARG A 1 75 ? -12.557 9.001 -39.107 1.00 31.70 75 ARG A N 1
ATOM 554 C CA . ARG A 1 75 ? -13.559 9.921 -39.706 1.00 31.70 75 ARG A CA 1
ATOM 555 C C . ARG A 1 75 ? -14.988 9.799 -39.168 1.00 31.70 75 ARG A C 1
ATOM 557 O O . ARG A 1 75 ? -15.849 10.564 -39.594 1.00 31.70 75 ARG A O 1
ATOM 564 N N . ARG A 1 76 ? -15.246 8.904 -38.206 1.00 31.86 76 ARG A N 1
ATOM 565 C CA . ARG A 1 76 ? -16.547 8.832 -37.508 1.00 31.86 76 ARG A CA 1
ATOM 566 C C . ARG A 1 76 ? -16.623 9.703 -36.247 1.00 31.86 76 ARG A C 1
ATOM 568 O O . ARG A 1 76 ? -17.713 10.132 -35.902 1.00 31.86 76 ARG A O 1
ATOM 575 N N . ALA A 1 77 ? -15.489 10.056 -35.638 1.00 33.03 77 ALA A N 1
ATOM 576 C CA . ALA A 1 77 ? -15.454 10.919 -34.452 1.00 33.03 77 ALA A CA 1
ATOM 577 C C . ALA A 1 77 ? -15.526 12.427 -34.783 1.00 33.03 77 ALA A C 1
ATOM 579 O O . ALA A 1 77 ? -16.110 13.199 -34.034 1.00 33.03 77 ALA A O 1
ATOM 580 N N . ALA A 1 78 ? -15.025 12.857 -35.948 1.00 32.12 78 ALA A N 1
ATOM 581 C CA . ALA A 1 78 ? -14.967 14.279 -36.315 1.00 32.12 78 ALA A CA 1
ATOM 582 C C . ALA A 1 78 ? -16.235 14.829 -37.009 1.00 32.12 78 ALA A C 1
ATOM 584 O O . ALA A 1 78 ? -16.294 16.014 -37.324 1.00 32.12 78 ALA A O 1
ATOM 585 N N . LYS A 1 79 ? -17.261 13.997 -37.256 1.00 29.83 79 LYS A N 1
ATOM 586 C CA . LYS A 1 79 ? -18.537 14.419 -37.875 1.00 29.83 79 LYS A CA 1
ATOM 587 C C . LYS A 1 79 ? -19.745 14.434 -36.929 1.00 29.83 79 LYS A C 1
ATOM 589 O O . LYS A 1 79 ? -20.791 14.922 -37.337 1.00 29.83 79 LYS A O 1
ATOM 594 N N . MET A 1 80 ? -19.606 13.987 -35.675 1.00 29.61 80 MET A N 1
ATOM 595 C CA . MET A 1 80 ? -20.634 14.196 -34.635 1.00 29.61 80 MET A CA 1
ATOM 596 C C . MET A 1 80 ? -20.431 15.486 -33.822 1.00 29.61 80 MET A C 1
ATOM 598 O O . MET A 1 80 ? -21.333 15.884 -33.098 1.00 29.61 80 MET A O 1
ATOM 602 N N . ALA A 1 81 ? -19.307 16.192 -33.987 1.00 30.64 81 ALA A N 1
ATOM 603 C CA . ALA A 1 81 ? -19.000 17.417 -33.238 1.00 30.64 81 ALA A CA 1
ATOM 604 C C . ALA A 1 81 ? -19.379 18.735 -33.955 1.00 30.64 81 ALA A C 1
ATOM 606 O O . ALA A 1 81 ? -19.088 19.810 -33.445 1.00 30.64 81 ALA A O 1
ATOM 607 N N . ALA A 1 82 ? -20.029 18.685 -35.125 1.00 31.30 82 ALA A N 1
ATOM 608 C CA . ALA A 1 82 ? -20.377 19.883 -35.910 1.00 31.30 82 ALA A CA 1
ATOM 609 C C . ALA A 1 82 ? -21.874 19.989 -36.268 1.00 31.30 82 ALA A C 1
ATOM 611 O O . ALA A 1 82 ? -22.243 20.653 -37.232 1.00 31.30 82 ALA A O 1
ATOM 612 N N . SER A 1 83 ? -22.744 19.344 -35.486 1.00 31.98 83 SER A N 1
ATOM 613 C CA . SER A 1 83 ? -24.202 19.489 -35.578 1.00 31.98 83 SER A CA 1
ATOM 614 C C . SER A 1 83 ? -24.815 19.581 -34.179 1.00 31.98 83 SER A C 1
ATOM 616 O O . SER A 1 83 ? -25.630 18.752 -33.785 1.00 31.98 83 SER A O 1
ATOM 618 N N . MET A 1 84 ? -24.418 20.601 -33.422 1.00 29.69 84 MET A N 1
ATOM 619 C CA . MET A 1 84 ? -25.240 21.138 -32.340 1.00 29.69 84 MET A CA 1
ATOM 620 C C . MET A 1 84 ? -25.360 22.640 -32.565 1.00 29.69 84 MET A C 1
ATOM 622 O O . MET A 1 84 ? -24.442 23.418 -32.311 1.00 29.69 84 MET A O 1
ATOM 626 N N . ALA A 1 85 ? -26.476 23.012 -33.186 1.00 33.38 85 ALA A N 1
ATOM 627 C CA . ALA A 1 85 ? -26.876 24.389 -33.387 1.00 33.38 85 ALA A CA 1
ATOM 628 C C . ALA A 1 85 ? -27.242 25.021 -32.036 1.00 33.38 85 ALA A C 1
ATOM 630 O O . ALA A 1 85 ? -27.787 24.357 -31.157 1.00 33.38 85 ALA A O 1
ATOM 631 N N . LYS A 1 86 ? -26.923 26.312 -31.893 1.00 37.09 86 LYS A N 1
ATOM 632 C CA . LYS A 1 86 ? -27.310 27.169 -30.763 1.00 37.09 86 LYS A CA 1
ATOM 633 C C . LYS A 1 86 ? -28.813 27.029 -30.464 1.00 37.09 86 LYS A C 1
ATOM 635 O O . LYS A 1 86 ? -29.588 27.065 -31.422 1.00 37.09 86 LYS A O 1
ATOM 640 N N . PRO A 1 87 ? -29.238 26.952 -29.190 1.00 32.91 87 PRO A N 1
ATOM 641 C CA . PRO A 1 87 ? -30.656 26.987 -28.871 1.00 32.91 87 PRO A CA 1
ATOM 642 C C . PRO A 1 87 ? -31.235 28.346 -29.274 1.00 32.91 87 PRO A C 1
ATOM 644 O O . PRO A 1 87 ? -30.582 29.390 -29.165 1.00 32.91 87 PRO A O 1
ATOM 647 N N . SER A 1 88 ? -32.456 28.317 -29.798 1.00 38.84 88 SER A N 1
ATOM 648 C CA . SER A 1 88 ? -33.209 29.524 -30.127 1.00 38.84 88 SER A CA 1
ATOM 649 C C . SER A 1 88 ? -33.592 30.270 -28.841 1.00 38.84 88 SER A C 1
ATOM 651 O O . SER A 1 88 ? -33.830 29.652 -27.804 1.00 38.84 88 SER A O 1
ATOM 653 N N . ASN A 1 89 ? -33.675 31.604 -28.898 1.00 39.06 89 ASN A N 1
ATOM 654 C CA . ASN A 1 89 ? -33.986 32.476 -27.749 1.00 39.06 89 ASN A CA 1
ATOM 655 C C . ASN A 1 89 ? -35.357 32.211 -27.085 1.00 39.06 89 ASN A C 1
ATOM 657 O O . ASN A 1 89 ? -35.682 32.860 -26.094 1.00 39.06 89 ASN A O 1
ATOM 661 N N . THR A 1 90 ? -36.151 31.276 -27.607 1.00 37.28 90 THR A N 1
ATOM 662 C CA . THR A 1 90 ? -37.481 30.930 -27.100 1.00 37.28 90 THR A CA 1
ATOM 663 C C . THR A 1 90 ? -37.444 29.762 -26.097 1.00 37.28 90 THR A C 1
ATOM 665 O O . THR A 1 90 ? -38.214 29.778 -25.145 1.00 37.28 90 THR A O 1
ATOM 668 N N . GLU A 1 91 ? -36.495 28.818 -26.204 1.00 36.72 91 GLU A N 1
ATOM 669 C CA . GLU A 1 91 ? -36.360 27.686 -25.253 1.00 36.72 91 GLU A CA 1
ATOM 670 C C . GLU A 1 91 ? -35.747 28.103 -23.903 1.00 36.72 91 GLU A C 1
ATOM 672 O O . GLU A 1 91 ? -36.051 27.519 -22.865 1.00 36.72 91 GLU A O 1
ATOM 677 N N . VAL A 1 92 ? -34.940 29.170 -23.888 1.00 37.94 92 VAL A N 1
ATOM 678 C CA . VAL A 1 92 ? -34.342 29.734 -22.658 1.00 37.94 92 VAL A CA 1
ATOM 679 C C . VAL A 1 92 ? -35.385 30.461 -21.793 1.00 37.94 92 VAL A C 1
ATOM 681 O O . VAL A 1 92 ? -35.172 30.669 -20.598 1.00 37.94 92 VAL A O 1
ATOM 684 N N . ALA A 1 93 ? -36.519 30.863 -22.376 1.00 35.78 93 ALA A N 1
ATOM 685 C CA . ALA A 1 93 ? -37.603 31.512 -21.645 1.00 35.78 93 ALA A CA 1
ATOM 686 C C . ALA A 1 93 ? -38.519 30.493 -20.942 1.00 35.78 93 ALA A C 1
ATOM 688 O O . ALA A 1 93 ? -38.944 30.746 -19.816 1.00 35.78 93 ALA A O 1
ATOM 689 N N . GLU A 1 94 ? -38.765 29.326 -21.549 1.00 33.34 94 GLU A N 1
ATOM 690 C CA . GLU A 1 94 ? -39.572 28.265 -20.929 1.00 33.34 94 GLU A CA 1
ATOM 691 C C . GLU A 1 94 ? -38.802 27.507 -19.835 1.00 33.34 94 GLU A C 1
ATOM 693 O O . GLU A 1 94 ? -39.377 27.245 -18.776 1.00 33.34 94 GLU A O 1
ATOM 698 N N . SER A 1 95 ? -37.490 27.267 -19.989 1.00 34.16 95 SER A N 1
ATOM 699 C CA . SER A 1 95 ? -36.675 26.643 -18.928 1.00 34.16 95 SER A CA 1
ATOM 700 C C . SER A 1 95 ? -36.552 27.524 -17.676 1.00 34.16 95 SER A C 1
ATOM 702 O O . SER A 1 95 ? -36.620 27.022 -16.555 1.00 34.16 95 SER A O 1
ATOM 704 N N . LYS A 1 96 ? -36.490 28.852 -17.848 1.00 35.22 96 LYS A N 1
ATOM 705 C CA . LYS A 1 96 ? -36.498 29.816 -16.733 1.00 35.22 96 LYS A CA 1
ATOM 706 C C . LYS A 1 96 ? -37.832 29.896 -15.988 1.00 35.22 96 LYS A C 1
ATOM 708 O O . LYS A 1 96 ? -37.839 30.311 -14.834 1.00 35.22 96 LYS A O 1
ATOM 713 N N . SER A 1 97 ? -38.942 29.509 -16.620 1.00 32.22 97 SER A N 1
ATOM 714 C CA . SER A 1 97 ? -40.265 29.485 -15.975 1.00 32.22 97 SER A CA 1
ATOM 715 C C . SER A 1 97 ? -40.542 28.199 -15.183 1.00 32.22 97 SER A C 1
ATOM 717 O O . SER A 1 97 ? -41.397 28.191 -14.300 1.00 32.22 97 SER A O 1
ATOM 719 N N . LEU A 1 98 ? -39.794 27.123 -15.463 1.00 32.00 98 LEU A N 1
ATOM 720 C CA . LEU A 1 98 ? -39.861 25.850 -14.736 1.00 32.00 98 LEU A CA 1
ATOM 721 C C . LEU A 1 98 ? -38.864 25.784 -13.565 1.00 32.00 98 LEU A C 1
ATOM 723 O O . LEU A 1 98 ? -39.172 25.166 -12.550 1.00 32.00 98 LEU A O 1
ATOM 727 N N . GLU A 1 99 ? -37.721 26.476 -13.648 1.00 34.19 99 GLU A N 1
ATOM 728 C CA . GLU A 1 99 ? -36.761 26.600 -12.533 1.00 34.19 99 GLU A CA 1
ATOM 729 C C . GLU A 1 99 ? -37.230 27.560 -11.423 1.00 34.19 99 GLU A C 1
ATOM 731 O O . GLU A 1 99 ? -36.755 27.472 -10.293 1.00 34.19 99 GLU A O 1
ATOM 736 N N . SER A 1 100 ? -38.195 28.447 -11.695 1.00 32.62 100 SER A N 1
ATOM 737 C CA . SER A 1 100 ? -38.684 29.431 -10.717 1.00 32.62 100 SER A CA 1
ATOM 738 C C . SER A 1 100 ? -39.757 28.911 -9.749 1.00 32.62 100 SER A C 1
ATOM 740 O O . SER A 1 100 ? -40.261 29.698 -8.953 1.00 32.62 100 SER A O 1
ATOM 742 N N . ASN A 1 101 ? -40.116 27.622 -9.808 1.00 34.25 101 ASN A N 1
ATOM 743 C CA . ASN A 1 101 ? -41.132 27.002 -8.939 1.00 34.25 101 ASN A CA 1
ATOM 744 C C . ASN A 1 101 ? -40.593 25.878 -8.038 1.00 34.25 101 ASN A C 1
ATOM 746 O O . ASN A 1 101 ? -41.376 25.172 -7.404 1.00 34.25 101 ASN A O 1
ATOM 750 N N . LEU A 1 102 ? -39.274 25.713 -7.934 1.00 35.34 102 LEU A N 1
ATOM 751 C CA . LEU A 1 102 ? -38.701 24.917 -6.852 1.00 35.34 102 LEU A CA 1
ATOM 752 C C . LEU A 1 102 ? -38.617 25.809 -5.614 1.00 35.34 102 LEU A C 1
ATOM 754 O O . LEU A 1 102 ? -37.617 26.488 -5.381 1.00 35.34 102 LEU A O 1
ATOM 758 N N . GLU A 1 103 ? -39.697 25.836 -4.829 1.00 33.56 103 GLU A N 1
ATOM 759 C CA . GLU A 1 103 ? -39.595 26.276 -3.439 1.00 33.56 103 GLU A CA 1
ATOM 760 C C . GLU A 1 103 ? -38.447 25.500 -2.771 1.00 33.56 103 GLU A C 1
ATOM 762 O O . GLU A 1 103 ? -38.315 24.293 -3.010 1.00 33.56 103 GLU A O 1
ATOM 767 N N . PRO A 1 104 ? -37.598 26.152 -1.956 1.00 34.69 104 PRO A N 1
ATOM 768 C CA . PRO A 1 104 ? -36.579 25.441 -1.203 1.00 34.69 104 PRO A CA 1
ATOM 769 C C . PRO A 1 104 ? -37.294 24.400 -0.345 1.00 34.69 104 PRO A C 1
ATOM 771 O O . PRO A 1 104 ? -38.041 24.754 0.567 1.00 34.69 104 PRO A O 1
ATOM 774 N N . THR A 1 105 ? -37.103 23.118 -0.666 1.00 45.91 105 THR A N 1
ATOM 775 C CA . THR A 1 105 ? -37.618 22.008 0.136 1.00 45.91 105 THR A CA 1
ATOM 776 C C . THR A 1 105 ? -37.237 22.271 1.582 1.00 45.91 105 THR A C 1
ATOM 778 O O . THR A 1 105 ? -36.050 22.396 1.893 1.00 45.91 105 THR A O 1
ATOM 781 N N . ALA A 1 106 ? -38.250 22.437 2.436 1.00 51.50 106 ALA A N 1
ATOM 782 C CA . ALA A 1 106 ? -38.066 22.749 3.842 1.00 51.50 106 ALA A CA 1
ATOM 783 C C . ALA A 1 106 ? -37.052 21.778 4.462 1.00 51.50 106 ALA A C 1
ATOM 785 O O . ALA A 1 106 ? -37.102 20.574 4.196 1.00 51.50 106 ALA A O 1
ATOM 786 N N . ALA A 1 107 ? -36.130 22.307 5.272 1.00 52.50 107 ALA A N 1
ATOM 787 C CA . ALA A 1 107 ? -35.179 21.487 6.014 1.00 52.50 107 ALA A CA 1
ATOM 788 C C . ALA A 1 107 ? -35.936 20.371 6.762 1.00 52.50 107 ALA A C 1
ATOM 790 O O . ALA A 1 107 ? -37.012 20.647 7.302 1.00 52.50 107 ALA A O 1
ATOM 791 N N . PRO A 1 108 ? -35.427 19.127 6.785 1.00 53.81 108 PRO A N 1
ATOM 792 C CA . PRO A 1 108 ? -36.113 18.021 7.444 1.00 53.81 108 PRO A CA 1
ATOM 793 C C . PRO A 1 108 ? -36.401 18.391 8.904 1.00 53.81 108 PRO A C 1
ATOM 795 O O . PRO A 1 108 ? -35.501 18.789 9.635 1.00 53.81 108 PRO A O 1
ATOM 798 N N . THR A 1 109 ? -37.668 18.317 9.319 1.00 53.56 109 THR A N 1
ATOM 799 C CA . THR A 1 109 ? -38.122 18.787 10.645 1.00 53.56 109 THR A CA 1
ATOM 800 C C . THR A 1 109 ? -38.383 17.659 11.637 1.00 53.56 109 THR A C 1
ATOM 802 O O . THR A 1 109 ? -38.508 17.908 12.835 1.00 53.56 109 THR A O 1
ATOM 805 N N . THR A 1 110 ? -38.469 16.414 11.167 1.00 65.44 110 THR A N 1
ATOM 806 C CA . THR A 1 110 ? -38.668 15.237 12.023 1.00 65.44 110 THR A CA 1
ATOM 807 C C . THR A 1 110 ? -37.326 14.626 12.427 1.00 65.44 110 THR A C 1
ATOM 809 O O . THR A 1 110 ? -36.458 14.537 11.557 1.00 65.44 110 THR A O 1
ATOM 812 N N . PRO A 1 111 ? -37.172 14.110 13.660 1.00 58.59 111 PRO A N 1
ATOM 813 C CA . PRO A 1 111 ? -35.952 13.432 14.103 1.00 58.59 111 PRO A CA 1
ATOM 814 C C . PRO A 1 111 ? -35.463 12.340 13.142 1.00 58.59 111 PRO A C 1
ATOM 816 O O . PRO A 1 111 ? -34.282 12.311 12.834 1.00 58.59 111 PRO A O 1
ATOM 819 N N . GLU A 1 112 ? -36.360 11.525 12.576 1.00 59.72 112 GLU A N 1
ATOM 820 C CA . GLU A 1 112 ? -36.004 10.484 11.594 1.00 59.72 112 GLU A CA 1
ATOM 821 C C . GLU A 1 112 ? -35.503 11.062 10.263 1.00 59.72 112 GLU A C 1
ATOM 823 O O . GLU A 1 112 ? -34.513 10.586 9.721 1.00 59.72 112 GLU A O 1
ATOM 828 N N . ALA A 1 113 ? -36.134 12.113 9.731 1.00 59.69 113 ALA A N 1
ATOM 829 C CA . ALA A 1 113 ? -35.654 12.772 8.511 1.00 59.69 113 ALA A CA 1
ATOM 830 C C . ALA A 1 113 ? -34.349 13.551 8.738 1.00 59.69 113 ALA A C 1
ATOM 832 O O . ALA A 1 113 ? -33.534 13.657 7.826 1.00 59.69 113 ALA A O 1
ATOM 833 N N . ILE A 1 114 ? -34.140 14.082 9.945 1.00 58.91 114 ILE A N 1
ATOM 834 C CA . ILE A 1 114 ? -32.888 14.719 10.349 1.00 58.91 114 ILE A CA 1
ATOM 835 C C . ILE A 1 114 ? -31.794 13.656 10.506 1.00 58.91 114 ILE A C 1
ATOM 837 O O . ILE A 1 114 ? -30.685 13.851 10.023 1.00 58.91 114 ILE A O 1
ATOM 841 N N . GLU A 1 115 ? -32.081 12.518 11.132 1.00 52.38 115 GLU A N 1
ATOM 842 C CA . GLU A 1 115 ? -31.154 11.391 11.260 1.00 52.38 115 GLU A CA 1
ATOM 843 C C . GLU A 1 115 ? -30.811 10.795 9.892 1.00 52.38 115 GLU A C 1
ATOM 845 O O . GLU A 1 115 ? -29.638 10.577 9.606 1.00 52.38 115 GLU A O 1
ATOM 850 N N . LEU A 1 116 ? -31.796 10.650 9.003 1.00 53.50 116 LEU A N 1
ATOM 851 C CA . LEU A 1 116 ? -31.600 10.219 7.621 1.00 53.50 116 LEU A CA 1
ATOM 852 C C . LEU A 1 116 ? -30.773 11.236 6.822 1.00 53.50 116 LEU A C 1
ATOM 854 O O . LEU A 1 116 ? -29.831 10.851 6.139 1.00 53.50 116 LEU A O 1
ATOM 858 N N . ALA A 1 117 ? -31.051 12.537 6.941 1.00 56.78 117 ALA A N 1
ATOM 859 C CA . ALA A 1 117 ? -30.252 13.582 6.298 1.00 56.78 117 ALA A CA 1
ATOM 860 C C . ALA A 1 117 ? -28.818 13.648 6.854 1.00 56.78 117 ALA A C 1
ATOM 862 O O . ALA A 1 117 ? -27.868 13.863 6.102 1.00 56.78 117 ALA A O 1
ATOM 863 N N . ASN A 1 118 ? -28.630 13.409 8.154 1.00 53.16 118 ASN A N 1
ATOM 864 C CA . ASN A 1 118 ? -27.307 13.313 8.774 1.00 53.16 118 ASN A CA 1
ATOM 865 C C . ASN A 1 118 ? -26.573 12.022 8.389 1.00 53.16 118 ASN A C 1
ATOM 867 O O . ASN A 1 118 ? -25.358 12.043 8.222 1.00 53.16 118 ASN A O 1
ATOM 871 N N . ALA A 1 119 ? -27.284 10.911 8.201 1.00 53.62 119 ALA A N 1
ATOM 872 C CA . ALA A 1 119 ? -26.721 9.671 7.679 1.00 53.62 119 ALA A CA 1
ATOM 873 C C . ALA A 1 119 ? -26.298 9.821 6.209 1.00 53.62 119 ALA A C 1
ATOM 875 O O . ALA A 1 119 ? -25.258 9.303 5.825 1.00 53.62 119 ALA A O 1
ATOM 876 N N . ILE A 1 120 ? -27.052 10.587 5.412 1.00 53.53 120 ILE A N 1
ATOM 877 C CA . ILE A 1 120 ? -26.733 10.902 4.010 1.00 53.53 120 ILE A CA 1
ATOM 878 C C . ILE A 1 120 ? -25.549 11.883 3.893 1.00 53.53 120 ILE A C 1
ATOM 880 O O . ILE A 1 120 ? -24.805 11.826 2.920 1.00 53.53 120 ILE A O 1
ATOM 884 N N . THR A 1 121 ? -25.353 12.781 4.865 1.00 51.81 121 THR A N 1
ATOM 885 C CA . THR A 1 121 ? -24.295 13.816 4.823 1.00 51.81 121 THR A CA 1
ATOM 886 C C . THR A 1 121 ? -23.002 13.435 5.547 1.00 51.81 121 THR A C 1
ATOM 888 O O . THR A 1 121 ? -22.014 14.170 5.458 1.00 51.81 121 THR A O 1
ATOM 891 N N . ARG A 1 122 ? -22.975 12.301 6.257 1.00 59.78 122 ARG A N 1
ATOM 892 C CA . ARG A 1 122 ? -21.761 11.777 6.891 1.00 59.78 122 ARG A CA 1
ATOM 893 C C . ARG A 1 122 ? -20.998 10.888 5.914 1.00 59.78 122 ARG A C 1
ATOM 895 O O . ARG A 1 122 ? -21.598 9.981 5.345 1.00 59.78 122 ARG A O 1
ATOM 902 N N . PRO A 1 123 ? -19.670 11.057 5.781 1.00 64.50 123 PRO A N 1
ATOM 903 C CA . PRO A 1 123 ? -18.873 10.120 5.004 1.00 64.50 123 PRO A CA 1
ATOM 904 C C . PRO A 1 123 ? -19.032 8.718 5.596 1.00 64.50 123 PRO A C 1
ATOM 906 O O . PRO A 1 123 ? -18.832 8.531 6.802 1.00 64.50 123 PRO A O 1
ATOM 909 N N . ASN A 1 124 ? -19.393 7.746 4.760 1.00 82.75 124 ASN A N 1
ATOM 910 C CA . ASN A 1 124 ? -19.654 6.369 5.174 1.00 82.75 124 ASN A CA 1
ATOM 911 C C . ASN A 1 124 ? -18.392 5.709 5.749 1.00 82.75 124 ASN A C 1
ATOM 913 O O . ASN A 1 124 ? -18.468 4.982 6.740 1.00 82.75 124 ASN A O 1
ATOM 917 N N . VAL A 1 125 ? -17.226 6.015 5.172 1.00 93.81 125 VAL A N 1
ATOM 918 C CA . VAL A 1 125 ? -15.925 5.485 5.607 1.00 93.81 125 VAL A CA 1
ATOM 919 C C . VAL A 1 125 ? -15.102 6.585 6.279 1.00 93.81 125 VAL A C 1
ATOM 921 O O . VAL A 1 125 ? -14.695 7.554 5.643 1.00 93.81 125 VAL A O 1
ATOM 924 N N . ARG A 1 126 ? -14.821 6.436 7.574 1.00 96.19 126 ARG A N 1
ATOM 925 C CA . ARG A 1 126 ? -13.968 7.334 8.367 1.00 96.19 126 ARG A CA 1
ATOM 926 C C . ARG A 1 126 ? -12.837 6.501 8.929 1.00 96.19 126 ARG A C 1
ATOM 928 O O . ARG A 1 126 ? -12.956 5.904 10.001 1.00 96.19 126 ARG A O 1
ATOM 935 N N . SER A 1 127 ? -11.777 6.404 8.140 1.00 98.19 127 SER A N 1
ATOM 936 C CA . SER A 1 127 ? -10.736 5.407 8.346 1.00 98.19 127 SER A CA 1
ATOM 937 C C . SER A 1 127 ? -9.429 5.996 8.869 1.00 98.19 127 SER A C 1
ATOM 939 O O . SER A 1 127 ? -9.151 7.186 8.706 1.00 98.19 127 SER A O 1
ATOM 941 N N . ILE A 1 128 ? -8.613 5.164 9.514 1.00 98.69 128 ILE A N 1
ATOM 942 C CA . ILE A 1 128 ? -7.275 5.536 9.984 1.00 98.69 128 ILE A CA 1
ATOM 943 C C . ILE A 1 128 ? -6.294 4.378 9.811 1.00 98.69 128 ILE A C 1
ATOM 945 O O . ILE A 1 128 ? -6.642 3.220 10.043 1.00 98.69 128 ILE A O 1
ATOM 949 N N . TRP A 1 129 ? -5.052 4.688 9.440 1.00 98.88 129 TRP A N 1
ATOM 950 C CA . TRP A 1 129 ? -3.954 3.725 9.510 1.00 98.88 129 TRP A CA 1
ATOM 951 C C . TRP A 1 129 ? -3.402 3.644 10.931 1.00 98.88 129 TRP A C 1
ATOM 953 O O . TRP A 1 129 ? -2.900 4.634 11.465 1.00 98.88 129 TRP A O 1
ATOM 963 N N . LEU A 1 130 ? -3.471 2.454 11.527 1.00 98.75 130 LEU A N 1
ATOM 964 C CA . LEU A 1 130 ? -2.819 2.115 12.785 1.00 98.75 130 LEU A CA 1
ATOM 965 C C . LEU A 1 130 ? -1.424 1.559 12.478 1.00 98.75 130 LEU A C 1
ATOM 967 O O . LEU A 1 130 ? -1.271 0.402 12.086 1.00 98.75 130 LEU A O 1
ATOM 971 N N . ASP A 1 131 ? -0.421 2.418 12.628 1.00 97.69 131 ASP A N 1
ATOM 972 C CA . ASP A 1 131 ? 0.973 2.135 12.300 1.00 97.69 131 ASP A CA 1
ATOM 973 C C . ASP A 1 131 ? 1.669 1.221 13.327 1.00 97.69 131 ASP A C 1
ATOM 975 O O . ASP A 1 131 ? 1.299 1.140 14.504 1.00 97.69 131 ASP A O 1
ATOM 979 N N . ARG A 1 132 ? 2.733 0.548 12.876 1.00 94.81 132 ARG A N 1
ATOM 980 C CA . ARG A 1 132 ? 3.576 -0.353 13.672 1.00 94.81 132 ARG A CA 1
ATOM 981 C C . ARG A 1 132 ? 4.100 0.309 14.937 1.00 94.81 132 ARG A C 1
ATOM 983 O O . ARG A 1 132 ? 4.233 -0.379 15.943 1.00 94.81 132 ARG A O 1
ATOM 990 N N . GLU A 1 133 ? 4.476 1.584 14.895 1.00 95.06 133 GLU A N 1
ATOM 991 C CA . GLU A 1 133 ? 5.043 2.249 16.068 1.00 95.06 133 GLU A CA 1
ATOM 992 C C . GLU A 1 133 ? 4.001 2.359 17.177 1.00 95.06 133 GLU A C 1
ATOM 994 O O . GLU A 1 133 ? 4.262 1.910 18.293 1.00 95.06 133 GLU A O 1
ATOM 999 N N . THR A 1 134 ? 2.786 2.792 16.843 1.00 97.69 134 THR A N 1
ATOM 1000 C CA . THR A 1 134 ? 1.647 2.791 17.765 1.00 97.69 134 THR A CA 1
ATOM 1001 C C . THR A 1 134 ? 1.347 1.386 18.308 1.00 97.69 134 THR A C 1
ATOM 1003 O O . THR A 1 134 ? 1.151 1.223 19.514 1.00 97.69 134 THR A O 1
ATOM 1006 N N . ILE A 1 135 ? 1.354 0.351 17.455 1.00 98.12 135 ILE A N 1
ATOM 1007 C CA . ILE A 1 135 ? 1.107 -1.047 17.869 1.00 98.12 135 ILE A CA 1
ATOM 1008 C C . ILE A 1 135 ? 2.186 -1.539 18.845 1.00 98.12 135 ILE A C 1
ATOM 1010 O O . ILE A 1 135 ? 1.870 -2.093 19.900 1.00 98.12 135 ILE A O 1
ATOM 1014 N N . VAL A 1 136 ? 3.462 -1.339 18.507 1.00 96.75 136 VAL A N 1
ATOM 1015 C CA . VAL A 1 136 ? 4.602 -1.765 19.335 1.00 96.75 136 VAL A CA 1
ATOM 1016 C C . VAL A 1 136 ? 4.603 -1.021 20.669 1.00 96.75 136 VAL A C 1
ATOM 1018 O O . VAL A 1 136 ? 4.782 -1.654 21.708 1.00 96.75 136 VAL A O 1
ATOM 1021 N N . ASN A 1 137 ? 4.347 0.289 20.657 1.00 96.88 137 ASN A N 1
ATOM 1022 C CA . ASN A 1 137 ? 4.309 1.114 21.864 1.00 96.88 137 ASN A CA 1
ATOM 1023 C C . ASN A 1 137 ? 3.149 0.740 22.796 1.00 96.88 137 ASN A C 1
ATOM 1025 O O . ASN A 1 137 ? 3.306 0.815 24.013 1.00 96.88 137 ASN A O 1
ATOM 1029 N N . ALA A 1 138 ? 2.003 0.308 22.256 1.00 97.56 138 ALA A N 1
ATOM 1030 C CA . ALA A 1 138 ? 0.916 -0.220 23.076 1.00 97.56 138 ALA A CA 1
ATOM 1031 C C . ALA A 1 138 ? 1.351 -1.493 23.825 1.00 97.56 138 ALA A C 1
ATOM 1033 O O . ALA A 1 138 ? 1.075 -1.647 25.013 1.00 97.56 138 ALA A O 1
ATOM 1034 N N . GLY A 1 139 ? 2.034 -2.419 23.145 1.00 97.06 139 GLY A N 1
ATOM 1035 C CA . GLY A 1 139 ? 2.658 -3.599 23.760 1.00 97.06 139 GLY A CA 1
ATOM 1036 C C . GLY A 1 139 ? 1.704 -4.607 24.426 1.00 97.06 139 GLY A C 1
ATOM 1037 O O . GLY A 1 139 ? 2.162 -5.623 24.942 1.00 97.06 139 GLY A O 1
ATOM 1038 N N . SER A 1 140 ? 0.392 -4.353 24.444 1.00 97.81 140 SER A N 1
ATOM 1039 C CA . SER A 1 140 ? -0.635 -5.243 24.991 1.00 97.81 140 SER A CA 1
ATOM 1040 C C . SER A 1 140 ? -2.034 -4.855 24.501 1.00 97.81 140 SER A C 1
ATOM 1042 O O . SER A 1 140 ? -2.284 -3.697 24.162 1.00 97.81 140 SER A O 1
ATOM 1044 N N . ALA A 1 141 ? -2.985 -5.792 24.569 1.00 97.69 141 ALA A N 1
ATOM 1045 C CA . ALA A 1 141 ? -4.387 -5.533 24.229 1.00 97.69 141 ALA A CA 1
ATOM 1046 C C . ALA A 1 141 ? -5.026 -4.432 25.101 1.00 97.69 141 ALA A C 1
ATOM 1048 O O . ALA A 1 141 ? -5.797 -3.617 24.605 1.00 97.69 141 ALA A O 1
ATOM 1049 N N . LYS A 1 142 ? -4.669 -4.363 26.393 1.00 97.88 142 LYS A N 1
ATOM 1050 C CA . LYS A 1 142 ? -5.195 -3.353 27.327 1.00 97.88 142 LYS A CA 1
ATOM 1051 C C . LYS A 1 142 ? -4.781 -1.934 26.939 1.00 97.88 142 LYS A C 1
ATOM 1053 O O . LYS A 1 142 ? -5.584 -1.011 27.017 1.00 97.88 142 LYS A O 1
ATOM 1058 N N . GLU A 1 143 ? -3.523 -1.744 26.565 1.00 98.12 143 GLU A N 1
ATOM 1059 C CA . GLU A 1 143 ? -3.031 -0.429 26.153 1.00 98.12 143 GLU A CA 1
ATOM 1060 C C . GLU A 1 143 ? -3.480 -0.090 24.728 1.00 98.12 143 GLU A C 1
ATOM 1062 O O . GLU A 1 143 ? -3.785 1.069 24.448 1.00 98.12 143 GLU A O 1
ATOM 1067 N N . LEU A 1 144 ? -3.633 -1.098 23.859 1.00 98.50 144 LEU A N 1
ATOM 1068 C CA . LEU A 1 144 ? -4.240 -0.922 22.541 1.00 98.50 144 LEU A CA 1
ATOM 1069 C C . LEU A 1 144 ? -5.705 -0.467 22.648 1.00 98.50 144 LEU A C 1
ATOM 1071 O O . LEU A 1 144 ? -6.128 0.378 21.863 1.00 98.50 144 LEU A O 1
ATOM 1075 N N . ALA A 1 145 ? -6.453 -0.923 23.660 1.00 98.50 145 ALA A N 1
ATOM 1076 C CA . ALA A 1 145 ? -7.819 -0.460 23.917 1.00 98.50 145 ALA A CA 1
ATOM 1077 C C . ALA A 1 145 ? -7.898 1.067 24.071 1.00 98.50 145 ALA A C 1
ATOM 1079 O O . ALA A 1 145 ? -8.765 1.696 23.478 1.00 98.50 145 ALA A O 1
ATOM 1080 N N . LYS A 1 146 ? -6.914 1.691 24.734 1.00 97.81 146 LYS A N 1
ATOM 1081 C CA . LYS A 1 146 ? -6.848 3.158 24.863 1.00 97.81 146 LYS A CA 1
ATOM 1082 C C . LYS A 1 146 ? -6.649 3.864 23.523 1.00 97.81 146 LYS A C 1
ATOM 1084 O O . LYS A 1 146 ? -6.967 5.043 23.398 1.00 97.81 146 LYS A O 1
ATOM 1089 N N . VAL A 1 147 ? -6.042 3.197 22.540 1.00 98.06 147 VAL A N 1
ATOM 1090 C CA . VAL A 1 147 ? -5.914 3.718 21.171 1.00 98.06 147 VAL A CA 1
ATOM 1091 C C . VAL A 1 147 ? -7.277 3.674 20.478 1.00 98.06 147 VAL A C 1
ATOM 1093 O O . VAL A 1 147 ? -7.692 4.670 19.892 1.00 98.06 147 VAL A O 1
ATOM 1096 N N . PHE A 1 148 ? -8.007 2.569 20.625 1.00 98.44 148 PHE A N 1
ATOM 1097 C CA . PHE A 1 148 ? -9.359 2.405 20.084 1.00 98.44 148 PHE A CA 1
ATOM 1098 C C . PHE A 1 148 ? -10.382 3.348 20.733 1.00 98.44 148 PHE A C 1
ATOM 1100 O O . PHE A 1 148 ? -11.197 3.932 20.019 1.00 98.44 148 PHE A O 1
ATOM 1107 N N . ASP A 1 149 ? -10.270 3.617 22.037 1.00 96.69 149 ASP A N 1
ATOM 1108 C CA . ASP A 1 149 ? -11.061 4.649 22.720 1.00 96.69 149 ASP A CA 1
ATOM 1109 C C . ASP A 1 149 ? -10.869 6.021 22.046 1.00 96.69 149 ASP A C 1
ATOM 1111 O O . ASP A 1 149 ? -11.831 6.755 21.800 1.00 96.69 149 ASP A O 1
ATOM 1115 N N . ARG A 1 150 ? -9.620 6.367 21.685 1.00 96.06 150 ARG A N 1
ATOM 1116 C CA . ARG A 1 150 ? -9.318 7.616 20.963 1.00 96.06 150 ARG A CA 1
ATOM 1117 C C . ARG A 1 150 ? -9.895 7.615 19.554 1.00 96.06 150 ARG A C 1
ATOM 1119 O O . ARG A 1 150 ? -10.418 8.643 19.131 1.00 96.06 150 ARG A O 1
ATOM 1126 N N . PHE A 1 151 ? -9.830 6.490 18.843 1.00 96.88 151 PHE A N 1
ATOM 1127 C CA . PHE A 1 151 ? -10.453 6.348 17.525 1.00 96.88 151 PHE A CA 1
ATOM 1128 C C . PHE A 1 151 ? -11.965 6.562 17.605 1.00 96.88 151 PHE A C 1
ATOM 1130 O O . PHE A 1 151 ? -12.510 7.336 16.818 1.00 96.88 151 PHE A O 1
ATOM 1137 N N . LYS A 1 152 ? -12.632 5.972 18.604 1.00 94.88 152 LYS A N 1
ATOM 1138 C CA . LYS A 1 152 ? -14.079 6.123 18.793 1.00 94.88 152 LYS A CA 1
ATOM 1139 C C . LYS A 1 152 ? -14.444 7.565 19.111 1.00 94.88 152 LYS A C 1
ATOM 1141 O O . LYS A 1 152 ? -15.367 8.104 18.506 1.00 94.88 152 LYS A O 1
ATOM 1146 N N . ALA A 1 153 ? -13.686 8.208 20.000 1.00 93.12 153 ALA A N 1
ATOM 1147 C CA . ALA A 1 153 ? -13.862 9.621 20.327 1.00 93.12 153 ALA A CA 1
ATOM 1148 C C . ALA A 1 153 ? -13.649 10.543 19.111 1.00 93.12 153 ALA A C 1
ATOM 1150 O O . ALA A 1 153 ? -14.296 11.581 19.007 1.00 93.12 153 ALA A O 1
ATOM 1151 N N . ALA A 1 154 ? -12.775 10.156 18.180 1.00 92.81 154 ALA A N 1
ATOM 1152 C CA . ALA A 1 154 ? -12.538 10.861 16.923 1.00 92.81 154 ALA A CA 1
ATOM 1153 C C . ALA A 1 154 ? -13.525 10.478 15.800 1.00 92.81 154 ALA A C 1
ATOM 1155 O O . ALA A 1 154 ? -13.345 10.924 14.672 1.00 92.81 154 ALA A O 1
ATOM 1156 N N . GLY A 1 155 ? -14.541 9.651 16.078 1.00 92.81 155 GLY A N 1
ATOM 1157 C CA . GLY A 1 155 ? -15.569 9.246 15.112 1.00 92.81 155 GLY A CA 1
ATOM 1158 C C . GLY A 1 155 ? -15.114 8.245 14.046 1.00 92.81 155 GLY A C 1
ATOM 1159 O O . GLY A 1 155 ? -15.864 7.992 13.100 1.00 92.81 155 GLY A O 1
ATOM 1160 N N . ILE A 1 156 ? -13.925 7.660 14.192 1.00 96.19 156 ILE A N 1
ATOM 1161 C CA . ILE A 1 156 ? -13.400 6.629 13.290 1.00 96.19 156 ILE A CA 1
ATOM 1162 C C . ILE A 1 156 ? -14.280 5.376 13.365 1.00 96.19 156 ILE A C 1
ATOM 1164 O O . ILE A 1 156 ? -14.689 4.962 14.449 1.00 96.19 156 ILE A O 1
ATOM 1168 N N . ASN A 1 157 ? -14.566 4.776 12.209 1.00 97.38 157 ASN A N 1
ATOM 1169 C CA . ASN A 1 157 ? -15.331 3.529 12.084 1.00 97.38 157 ASN A CA 1
ATOM 1170 C C . ASN A 1 157 ? -14.602 2.441 11.279 1.00 97.38 157 ASN A C 1
ATOM 1172 O O . ASN A 1 157 ? -15.137 1.353 11.097 1.00 97.38 157 ASN A O 1
ATOM 1176 N N . THR A 1 158 ? -13.389 2.707 10.794 1.00 98.69 158 THR A N 1
ATOM 1177 C CA . THR A 1 158 ? -12.583 1.731 10.053 1.00 98.69 158 THR A CA 1
ATOM 1178 C C . THR A 1 158 ? -11.107 1.896 10.402 1.00 98.69 158 THR A C 1
ATOM 1180 O O . THR A 1 158 ? -10.588 3.011 10.424 1.00 98.69 158 THR A O 1
ATOM 1183 N N . VAL A 1 159 ? -10.399 0.800 10.662 1.00 98.88 159 VAL A N 1
ATOM 1184 C CA . VAL A 1 159 ? -8.978 0.827 11.033 1.00 98.88 159 VAL A CA 1
ATOM 1185 C C . VAL A 1 159 ? -8.179 -0.090 10.113 1.00 98.88 159 VAL A C 1
ATOM 1187 O O . VAL A 1 159 ? -8.431 -1.292 10.051 1.00 98.88 159 VAL A O 1
ATOM 1190 N N . PHE A 1 160 ? -7.178 0.472 9.434 1.00 98.94 160 PHE A N 1
ATOM 1191 C CA . PHE A 1 160 ? -6.176 -0.276 8.675 1.00 98.94 160 PHE A CA 1
ATOM 1192 C C . PHE A 1 160 ? -5.008 -0.626 9.607 1.00 98.94 160 PHE A C 1
ATOM 1194 O O . PHE A 1 160 ? -4.166 0.221 9.907 1.00 98.94 160 PHE A O 1
ATOM 1201 N N . VAL A 1 161 ? -4.971 -1.858 10.113 1.00 98.88 161 VAL A N 1
ATOM 1202 C CA . VAL A 1 161 ? -3.993 -2.309 11.118 1.00 98.88 161 VAL A CA 1
ATOM 1203 C C . VAL A 1 161 ? -2.737 -2.815 10.423 1.00 98.88 161 VAL A C 1
ATOM 1205 O O . VAL A 1 161 ? -2.838 -3.794 9.684 1.00 98.88 161 VAL A O 1
ATOM 1208 N N . GLU A 1 162 ? -1.569 -2.196 10.652 1.00 98.69 162 GLU A N 1
ATOM 1209 C CA . GLU A 1 162 ? -0.301 -2.566 9.996 1.00 98.69 162 GLU A CA 1
ATOM 1210 C C . GLU A 1 162 ? 0.149 -3.989 10.371 1.00 98.69 162 GLU A C 1
ATOM 1212 O O . GLU A 1 162 ? 0.936 -4.219 11.287 1.00 98.69 162 GLU A O 1
ATOM 1217 N N . THR A 1 163 ? -0.393 -4.961 9.645 1.00 98.81 163 THR A N 1
ATOM 1218 C CA . THR A 1 163 ? -0.364 -6.387 9.961 1.00 98.81 163 THR A CA 1
ATOM 1219 C C . THR A 1 163 ? 0.923 -7.032 9.478 1.00 98.81 163 THR A C 1
ATOM 1221 O O . THR A 1 163 ? 1.470 -7.901 10.158 1.00 98.81 163 THR A O 1
ATOM 1224 N N . VAL A 1 164 ? 1.419 -6.595 8.318 1.00 98.69 164 VAL A N 1
ATOM 1225 C CA . VAL A 1 164 ? 2.710 -7.009 7.762 1.00 98.69 164 VAL A CA 1
ATOM 1226 C C . VAL A 1 164 ? 3.488 -5.762 7.367 1.00 98.69 164 VAL A C 1
ATOM 1228 O O . VAL A 1 164 ? 3.069 -5.029 6.473 1.00 98.69 164 VAL A O 1
ATOM 1231 N N . ASN A 1 165 ? 4.638 -5.547 8.009 1.00 96.94 165 ASN A N 1
ATOM 1232 C CA . ASN A 1 165 ? 5.538 -4.419 7.762 1.00 96.94 165 ASN A CA 1
ATOM 1233 C C . ASN A 1 165 ? 6.966 -4.929 7.570 1.00 96.94 165 ASN A C 1
ATOM 1235 O O . ASN A 1 165 ? 7.436 -5.754 8.349 1.00 96.94 165 ASN A O 1
ATOM 1239 N N . ALA A 1 166 ? 7.673 -4.424 6.554 1.00 95.94 166 ALA A N 1
ATOM 1240 C CA . ALA A 1 166 ? 9.080 -4.763 6.302 1.00 95.94 166 ALA A CA 1
ATOM 1241 C C . ALA A 1 166 ? 9.374 -6.283 6.268 1.00 95.94 166 ALA A C 1
ATOM 1243 O O . ALA A 1 166 ? 10.435 -6.720 6.706 1.00 95.94 166 ALA A O 1
ATOM 1244 N N . GLY A 1 167 ? 8.426 -7.078 5.756 1.00 96.81 167 GLY A N 1
ATOM 1245 C CA . GLY A 1 167 ? 8.538 -8.537 5.664 1.00 96.81 167 GLY A CA 1
ATOM 1246 C C . GLY A 1 167 ? 8.170 -9.306 6.939 1.00 96.81 167 GLY A C 1
ATOM 1247 O O . GLY A 1 167 ? 8.240 -10.531 6.922 1.00 96.81 167 GLY A O 1
ATOM 1248 N N . TYR A 1 168 ? 7.753 -8.622 8.007 1.00 98.06 168 TYR A N 1
ATOM 1249 C CA . TYR A 1 168 ? 7.403 -9.228 9.288 1.00 98.06 168 TYR A CA 1
ATOM 1250 C C . TYR A 1 168 ? 5.897 -9.114 9.588 1.00 98.06 168 TYR A C 1
ATOM 1252 O O . TYR A 1 168 ? 5.391 -7.990 9.688 1.00 98.06 168 TYR A O 1
ATOM 1260 N N . PRO A 1 169 ? 5.169 -10.229 9.793 1.00 98.31 169 PRO A N 1
ATOM 1261 C CA . PRO A 1 169 ? 3.839 -10.194 10.378 1.00 98.31 169 PRO A CA 1
ATOM 1262 C C . PRO A 1 169 ? 3.902 -9.867 11.875 1.00 98.31 169 PRO A C 1
ATOM 1264 O O . PRO A 1 169 ? 4.851 -10.232 12.576 1.00 98.31 169 PRO A O 1
ATOM 1267 N N . ILE A 1 170 ? 2.862 -9.211 12.387 1.00 98.19 170 ILE A N 1
ATOM 1268 C CA . ILE A 1 170 ? 2.696 -8.960 13.829 1.00 98.19 170 ILE A CA 1
ATOM 1269 C C . ILE A 1 170 ? 2.063 -10.144 14.577 1.00 98.19 170 ILE A C 1
ATOM 1271 O O . ILE A 1 170 ? 2.008 -10.131 15.806 1.00 98.19 170 ILE A O 1
ATOM 1275 N N . TYR A 1 171 ? 1.647 -11.186 13.861 1.00 97.75 171 TYR A N 1
ATOM 1276 C CA . TYR A 1 171 ? 1.062 -12.418 14.388 1.00 97.75 171 TYR A CA 1
ATOM 1277 C C . TYR A 1 171 ? 1.956 -13.642 14.117 1.00 97.75 171 TYR A C 1
ATOM 1279 O O . TYR A 1 171 ? 2.919 -13.564 13.355 1.00 97.75 171 TYR A O 1
ATOM 1287 N N . GLU A 1 172 ? 1.645 -14.776 14.749 1.00 96.44 172 GLU A N 1
ATOM 1288 C CA . GLU A 1 172 ? 2.334 -16.052 14.502 1.00 96.44 172 GLU A CA 1
ATOM 1289 C C . GLU A 1 172 ? 1.892 -16.644 13.158 1.00 96.44 172 GLU A C 1
ATOM 1291 O O . GLU A 1 172 ? 0.791 -17.194 13.054 1.00 96.44 172 GLU A O 1
ATOM 1296 N N . SER A 1 173 ? 2.736 -16.522 12.133 1.00 97.94 173 SER A N 1
ATOM 1297 C CA . SER A 1 173 ? 2.477 -16.994 10.767 1.00 97.94 173 SER A CA 1
ATOM 1298 C C . SER A 1 173 ? 3.119 -18.359 10.515 1.00 97.94 173 SER A C 1
ATOM 1300 O O . SER A 1 173 ? 4.241 -18.614 10.943 1.00 97.94 173 SER A O 1
ATOM 1302 N N . ALA A 1 174 ? 2.415 -19.230 9.790 1.00 97.81 174 ALA A N 1
ATOM 1303 C CA . ALA A 1 174 ? 2.972 -20.474 9.256 1.00 97.81 174 ALA A CA 1
ATOM 1304 C C . ALA A 1 174 ? 3.663 -20.277 7.892 1.00 97.81 174 ALA A C 1
ATOM 1306 O O . ALA A 1 174 ? 4.322 -21.194 7.402 1.00 97.81 174 ALA A O 1
ATOM 1307 N N . ILE A 1 175 ? 3.483 -19.105 7.272 1.00 98.38 175 ILE A N 1
ATOM 1308 C CA . ILE A 1 175 ? 3.970 -18.773 5.928 1.00 98.38 175 ILE A CA 1
ATOM 1309 C C . ILE A 1 175 ? 5.227 -17.899 5.999 1.00 98.38 175 ILE A C 1
ATOM 1311 O O . ILE A 1 175 ? 6.214 -18.170 5.314 1.00 98.38 175 ILE A O 1
ATOM 1315 N N . ALA A 1 176 ? 5.205 -16.841 6.814 1.00 97.94 176 ALA A N 1
ATOM 1316 C CA . ALA A 1 176 ? 6.332 -15.928 6.957 1.00 97.94 176 ALA A CA 1
ATOM 1317 C C . ALA A 1 176 ? 7.492 -16.587 7.732 1.00 97.94 176 ALA A C 1
ATOM 1319 O O . ALA A 1 176 ? 7.243 -17.258 8.733 1.00 97.94 176 ALA A O 1
ATOM 1320 N N . PRO A 1 177 ? 8.763 -16.365 7.339 1.00 97.44 177 PRO A N 1
ATOM 1321 C CA . PRO A 1 177 ? 9.906 -16.999 8.004 1.00 97.44 177 PRO A CA 1
ATOM 1322 C C . PRO A 1 177 ? 10.104 -16.560 9.456 1.00 97.44 177 PRO A C 1
ATOM 1324 O O . PRO A 1 177 ? 10.581 -17.329 10.285 1.00 97.44 177 PRO A O 1
ATOM 1327 N N . GLU A 1 178 ? 9.789 -15.300 9.745 1.00 97.00 178 GLU A N 1
ATOM 1328 C CA . GLU A 1 178 ? 10.020 -14.681 11.041 1.00 97.00 178 GLU A CA 1
ATOM 1329 C C . GLU A 1 178 ? 8.857 -13.754 11.371 1.00 97.00 178 GLU A C 1
ATOM 1331 O O . GLU A 1 178 ? 8.396 -12.997 10.517 1.00 97.00 178 GLU A O 1
ATOM 1336 N N . ARG A 1 179 ? 8.427 -13.771 12.630 1.00 96.88 179 ARG A N 1
ATOM 1337 C CA . ARG A 1 179 ? 7.516 -12.780 13.200 1.00 96.88 179 ARG A CA 1
ATOM 1338 C C . ARG A 1 179 ? 8.270 -11.495 13.541 1.00 96.88 179 ARG A C 1
ATOM 1340 O O . ARG A 1 179 ? 9.463 -11.536 13.832 1.00 96.88 179 ARG A O 1
ATOM 1347 N N . ASN A 1 180 ? 7.575 -10.357 13.552 1.00 97.06 180 ASN A N 1
ATOM 1348 C CA . ASN A 1 180 ? 8.149 -9.093 14.007 1.00 97.06 180 ASN A CA 1
ATOM 1349 C C . ASN A 1 180 ? 8.720 -9.238 15.436 1.00 97.06 180 ASN A C 1
ATOM 1351 O O . ASN A 1 180 ? 7.946 -9.465 16.371 1.00 97.06 180 ASN A O 1
ATOM 1355 N N . PRO A 1 181 ? 10.041 -9.065 15.640 1.00 96.62 181 PRO A N 1
ATOM 1356 C CA . PRO A 1 181 ? 10.691 -9.339 16.924 1.00 96.62 181 PRO A CA 1
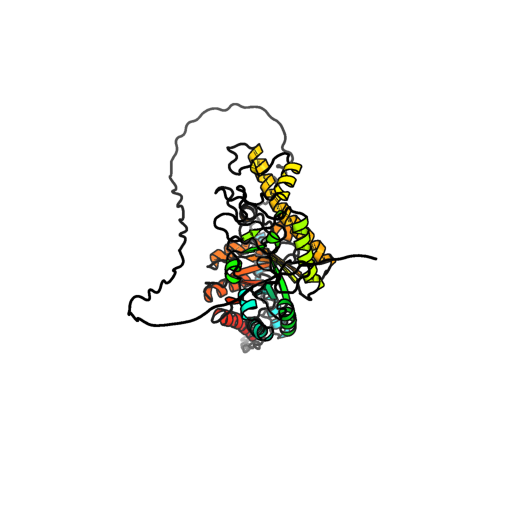ATOM 1357 C C . PRO A 1 181 ? 10.299 -8.354 18.038 1.00 96.62 181 PRO A C 1
ATOM 1359 O O . PRO A 1 181 ? 10.583 -8.603 19.211 1.00 96.62 181 PRO A O 1
ATOM 1362 N N . LEU A 1 182 ? 9.645 -7.241 17.687 1.00 96.69 182 LEU A N 1
ATOM 1363 C CA . LEU A 1 182 ? 9.144 -6.245 18.635 1.00 96.69 182 LEU A CA 1
ATOM 1364 C C . LEU A 1 182 ? 7.797 -6.637 19.259 1.00 96.69 182 LEU A C 1
ATOM 1366 O O . LEU A 1 182 ? 7.353 -5.982 20.199 1.00 96.69 182 LEU A O 1
ATOM 1370 N N . ILE A 1 183 ? 7.132 -7.680 18.752 1.00 96.69 183 ILE A N 1
ATOM 1371 C CA . ILE A 1 183 ? 5.850 -8.147 19.281 1.00 96.69 183 ILE A CA 1
ATOM 1372 C C . ILE A 1 183 ? 6.081 -9.393 20.138 1.00 96.69 183 ILE A C 1
ATOM 1374 O O . ILE A 1 183 ? 6.464 -10.444 19.632 1.00 96.69 183 ILE A O 1
ATOM 1378 N N . GLN A 1 184 ? 5.834 -9.286 21.447 1.00 92.06 184 GLN A N 1
ATOM 1379 C CA . GLN A 1 184 ? 6.130 -10.351 22.410 1.00 92.06 184 GLN A CA 1
ATOM 1380 C C . GLN A 1 184 ? 4.923 -10.681 23.286 1.00 92.06 184 GLN A C 1
ATOM 1382 O O . GLN A 1 184 ? 4.424 -9.825 24.007 1.00 92.06 184 GLN A O 1
ATOM 1387 N N . GLY A 1 185 ? 4.480 -11.940 23.269 1.00 92.19 185 GLY A N 1
ATOM 1388 C CA . GLY A 1 185 ? 3.504 -12.448 24.242 1.00 92.19 185 GLY A CA 1
ATOM 1389 C C . GLY A 1 185 ? 2.047 -12.011 24.041 1.00 92.19 185 GLY A C 1
ATOM 1390 O O . GLY A 1 185 ? 1.240 -12.206 24.945 1.00 92.19 185 GLY A O 1
ATOM 1391 N N . TRP A 1 186 ? 1.686 -11.449 22.884 1.00 96.75 186 TRP A N 1
ATOM 1392 C CA . TRP A 1 186 ? 0.298 -11.114 22.526 1.00 96.75 186 TRP A CA 1
ATOM 1393 C C . TRP A 1 186 ? 0.094 -11.149 21.009 1.00 96.75 186 TRP A C 1
ATOM 1395 O O . TRP A 1 186 ? 1.082 -11.124 20.285 1.00 96.75 186 TRP A O 1
ATOM 1405 N N . ASP A 1 187 ? -1.148 -11.217 20.524 1.00 98.19 187 ASP A N 1
ATOM 1406 C CA . ASP A 1 187 ? -1.504 -11.115 19.098 1.00 98.19 187 ASP A CA 1
ATOM 1407 C C . ASP A 1 187 ? -2.201 -9.763 18.844 1.00 98.19 187 ASP A C 1
ATOM 1409 O O . ASP A 1 187 ? -3.363 -9.596 19.231 1.00 98.19 187 ASP A O 1
ATOM 1413 N N . PRO A 1 188 ? -1.513 -8.773 18.243 1.00 98.62 188 PRO A N 1
ATOM 1414 C CA . PRO A 1 188 ? -2.092 -7.450 18.050 1.00 98.62 188 PRO A CA 1
ATOM 1415 C C . PRO A 1 188 ? -3.215 -7.409 17.016 1.00 98.62 1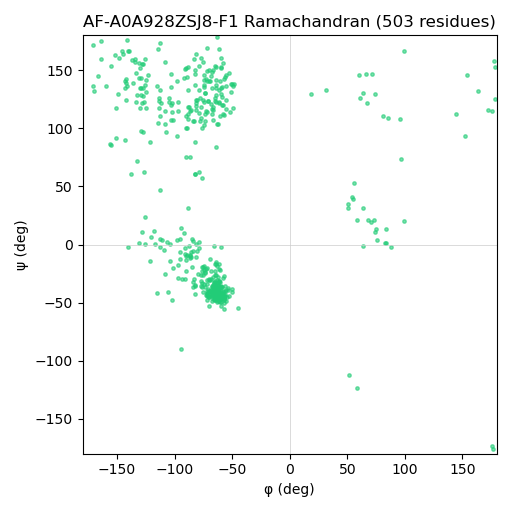88 PRO A C 1
ATOM 1417 O O . PRO A 1 188 ? -4.109 -6.577 17.152 1.00 98.62 188 PRO A O 1
ATOM 1420 N N . LEU A 1 189 ? -3.191 -8.283 16.000 1.00 98.81 189 LEU A N 1
ATOM 1421 C CA . LEU A 1 189 ? -4.261 -8.326 15.004 1.00 98.81 189 LEU A CA 1
ATOM 1422 C C . LEU A 1 189 ? -5.540 -8.868 15.644 1.00 98.81 189 LEU A C 1
ATOM 1424 O O . LEU A 1 189 ? -6.593 -8.253 15.499 1.00 98.81 189 LEU A O 1
ATOM 1428 N N . GLN A 1 190 ? -5.442 -9.955 16.419 1.00 98.81 190 GLN A N 1
ATOM 1429 C CA . GLN A 1 190 ? -6.599 -10.473 17.154 1.00 98.81 190 GLN A CA 1
ATOM 1430 C C . GLN A 1 190 ? -7.142 -9.444 18.152 1.00 98.81 190 GLN A C 1
ATOM 1432 O O . GLN A 1 190 ? -8.347 -9.207 18.197 1.00 98.81 190 GLN A O 1
ATOM 1437 N N . ALA A 1 191 ? -6.260 -8.780 18.906 1.00 98.75 191 ALA A N 1
ATOM 1438 C CA . ALA A 1 191 ? -6.672 -7.735 19.839 1.00 98.75 191 ALA A CA 1
ATOM 1439 C C . ALA A 1 191 ? -7.395 -6.578 19.126 1.00 98.75 191 ALA A C 1
ATOM 1441 O O . ALA A 1 191 ? -8.401 -6.087 19.630 1.00 98.75 191 ALA A O 1
ATOM 1442 N N . ALA A 1 192 ? -6.915 -6.157 17.951 1.00 98.88 192 ALA A N 1
ATOM 1443 C CA . ALA A 1 192 ? -7.568 -5.125 17.153 1.00 98.88 192 ALA A CA 1
ATOM 1444 C C . ALA A 1 192 ? -8.959 -5.557 16.659 1.00 98.88 192 ALA A C 1
ATOM 1446 O O . ALA A 1 192 ? -9.875 -4.744 16.703 1.00 98.88 192 ALA A O 1
ATOM 1447 N N . ILE A 1 193 ? -9.138 -6.819 16.252 1.00 98.88 193 ILE A N 1
ATOM 1448 C CA . ILE A 1 193 ? -10.441 -7.386 15.851 1.00 98.88 193 ILE A CA 1
ATOM 1449 C C . ILE A 1 193 ? -11.434 -7.360 17.016 1.00 98.88 193 ILE A C 1
ATOM 1451 O O . ILE A 1 193 ? -12.555 -6.872 16.869 1.00 98.88 193 ILE A O 1
ATOM 1455 N N . ASP A 1 194 ? -11.020 -7.830 18.193 1.00 98.81 194 ASP A N 1
ATOM 1456 C CA . ASP A 1 194 ? -11.878 -7.860 19.383 1.00 98.81 194 ASP A CA 1
ATOM 1457 C C . ASP A 1 194 ? -12.270 -6.436 19.832 1.00 98.81 194 ASP A C 1
ATOM 1459 O O . ASP A 1 194 ? -13.411 -6.166 20.227 1.00 98.81 194 ASP A O 1
ATOM 1463 N N . LEU A 1 195 ? -11.333 -5.489 19.722 1.00 98.81 195 LEU A N 1
ATOM 1464 C CA . LEU A 1 195 ? -11.587 -4.077 19.995 1.00 98.81 195 LEU A CA 1
ATOM 1465 C C . LEU A 1 195 ? -12.491 -3.441 18.936 1.00 98.81 195 LEU A C 1
ATOM 1467 O O . LEU A 1 195 ? -13.402 -2.706 19.304 1.00 98.81 195 LEU A O 1
ATOM 1471 N N . GLY A 1 196 ? -12.309 -3.766 17.656 1.00 98.62 196 GLY A N 1
ATOM 1472 C CA . GLY A 1 196 ? -13.177 -3.309 16.573 1.00 98.62 196 GLY A CA 1
ATOM 1473 C C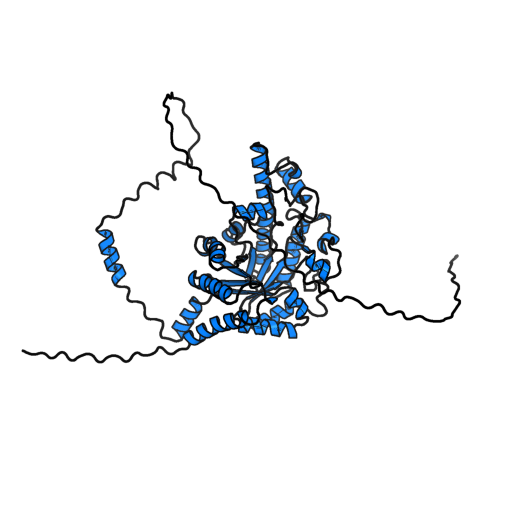 . GLY A 1 196 ? -14.631 -3.702 16.807 1.00 98.62 196 GLY A C 1
ATOM 1474 O O . GLY A 1 196 ? -15.511 -2.843 16.820 1.00 98.62 196 GLY A O 1
ATOM 1475 N N . LYS A 1 197 ? -14.867 -4.973 17.159 1.00 97.88 197 LYS A N 1
ATOM 1476 C CA . LYS A 1 197 ? -16.199 -5.489 17.512 1.00 97.88 197 LYS A CA 1
ATOM 1477 C C . LYS A 1 197 ? -16.835 -4.746 18.685 1.00 97.88 197 LYS A C 1
ATOM 1479 O O . LYS A 1 197 ? -18.019 -4.431 18.639 1.00 97.88 197 LYS A O 1
ATOM 1484 N N . SER A 1 198 ? -16.068 -4.442 19.733 1.00 97.69 198 SER A N 1
ATOM 1485 C CA . SER A 1 198 ? -16.600 -3.717 20.901 1.00 97.69 198 SER A CA 1
ATOM 1486 C C . SER A 1 198 ? -16.823 -2.219 20.655 1.00 97.69 198 SER A C 1
ATOM 1488 O O . SER A 1 198 ? -17.601 -1.600 21.380 1.00 97.69 198 SER A O 1
ATOM 1490 N N . HIS A 1 199 ? -16.192 -1.642 19.627 1.00 97.19 199 HIS A N 1
ATOM 1491 C CA . HIS A 1 199 ? -16.298 -0.221 19.285 1.00 97.19 199 HIS A CA 1
ATOM 1492 C C . HIS A 1 199 ? -17.146 0.061 18.041 1.00 97.19 199 HIS A C 1
ATOM 1494 O O . HIS A 1 199 ? -17.295 1.237 17.689 1.00 97.19 199 HIS A O 1
ATOM 1500 N N . ASP A 1 200 ? -17.728 -0.968 17.418 1.00 96.44 200 ASP A N 1
ATOM 1501 C CA . ASP A 1 200 ? -18.444 -0.864 16.140 1.00 96.44 200 ASP A CA 1
ATOM 1502 C C . ASP A 1 200 ? -17.543 -0.244 15.053 1.00 96.44 200 ASP A C 1
ATOM 1504 O O . ASP A 1 200 ? -17.838 0.800 14.468 1.00 96.44 200 ASP A O 1
ATOM 1508 N N . MET A 1 201 ? -16.358 -0.838 14.884 1.00 98.38 201 MET A N 1
ATOM 1509 C CA . MET A 1 201 ? -15.366 -0.450 13.883 1.00 98.38 201 MET A CA 1
ATOM 1510 C C . MET A 1 201 ? -14.968 -1.646 13.029 1.00 98.38 201 MET A C 1
ATOM 1512 O O . MET A 1 201 ? -14.668 -2.715 13.559 1.00 98.38 201 MET A O 1
ATOM 1516 N N . GLU A 1 202 ? -14.863 -1.417 11.724 1.00 98.62 202 GLU A N 1
ATOM 1517 C CA . GLU A 1 202 ? -14.304 -2.389 10.793 1.00 98.62 202 GLU A CA 1
ATOM 1518 C C . GLU A 1 202 ? -12.783 -2.470 10.923 1.00 98.62 202 GLU A C 1
ATOM 1520 O O . GLU A 1 202 ? -12.091 -1.447 10.964 1.00 98.62 202 GLU A O 1
ATOM 1525 N N . ILE A 1 203 ? -12.248 -3.685 10.906 1.00 98.88 203 ILE A N 1
ATOM 1526 C CA . ILE A 1 203 ? -10.821 -3.968 11.010 1.00 98.88 203 ILE A CA 1
ATOM 1527 C C . ILE A 1 203 ? -10.322 -4.569 9.712 1.00 98.88 203 ILE A C 1
ATOM 1529 O O . ILE A 1 203 ? -10.713 -5.657 9.297 1.00 98.88 203 ILE A O 1
ATOM 1533 N N . HIS A 1 204 ? -9.411 -3.839 9.081 1.00 98.94 204 HIS A N 1
ATOM 1534 C CA . HIS A 1 204 ? -8.803 -4.217 7.820 1.00 98.94 204 HIS A CA 1
ATOM 1535 C C . HIS A 1 204 ? -7.322 -4.503 8.052 1.00 98.94 204 HIS A C 1
ATOM 1537 O O . HIS A 1 204 ? -6.585 -3.646 8.544 1.00 98.94 204 HIS A O 1
ATOM 1543 N N . ALA A 1 205 ? -6.857 -5.698 7.692 1.00 98.94 205 ALA A N 1
ATOM 1544 C CA . ALA A 1 205 ? -5.438 -6.024 7.787 1.00 98.94 205 ALA A CA 1
ATOM 1545 C C . ALA A 1 205 ? -4.656 -5.281 6.694 1.00 98.94 205 ALA A C 1
ATOM 1547 O O . ALA A 1 205 ? -4.835 -5.541 5.506 1.00 98.94 205 ALA A O 1
ATOM 1548 N N . TRP A 1 206 ? -3.775 -4.362 7.083 1.00 98.88 206 TRP A N 1
ATOM 1549 C CA . TRP A 1 206 ? -2.888 -3.635 6.176 1.00 98.88 206 TRP A CA 1
ATOM 1550 C C . TRP A 1 206 ? -1.587 -4.414 5.960 1.00 98.88 206 TRP A C 1
ATOM 1552 O O . TRP A 1 206 ? -0.842 -4.695 6.902 1.00 98.88 206 TRP A O 1
ATOM 1562 N N . VAL A 1 207 ? -1.327 -4.798 4.708 1.00 98.94 207 VAL A N 1
ATOM 1563 C CA . VAL A 1 207 ? -0.270 -5.748 4.339 1.00 98.94 207 VAL A CA 1
ATOM 1564 C C . VAL A 1 207 ? 0.671 -5.130 3.311 1.00 98.94 207 VAL A C 1
ATOM 1566 O O . VAL A 1 207 ? 0.269 -4.845 2.182 1.00 98.94 207 VAL A O 1
ATOM 1569 N N . TRP A 1 208 ? 1.949 -4.977 3.671 1.00 98.75 208 TRP A N 1
ATOM 1570 C CA . TRP A 1 208 ? 3.002 -4.678 2.700 1.00 98.75 208 TRP A CA 1
ATOM 1571 C C . TRP A 1 208 ? 3.269 -5.906 1.830 1.00 98.75 208 TRP A C 1
ATOM 1573 O O . TRP A 1 208 ? 3.589 -6.979 2.341 1.00 98.75 208 TRP A O 1
ATOM 1583 N N . LEU A 1 209 ? 3.153 -5.736 0.513 1.00 98.75 209 LEU A N 1
ATOM 1584 C CA . LEU A 1 209 ? 3.321 -6.812 -0.458 1.00 98.75 209 LEU A CA 1
ATOM 1585 C C . LEU A 1 209 ? 4.747 -6.864 -1.003 1.00 98.75 209 LEU A C 1
ATOM 1587 O O . LEU A 1 209 ? 5.603 -7.540 -0.441 1.00 98.75 209 LEU A O 1
ATOM 1591 N N . PHE A 1 210 ? 5.041 -6.157 -2.098 1.00 98.81 210 PHE A N 1
ATOM 1592 C CA . PHE A 1 210 ? 6.324 -6.342 -2.776 1.00 98.81 210 PHE A CA 1
ATOM 1593 C C . PHE A 1 210 ? 7.502 -5.714 -2.030 1.00 98.81 210 PHE A C 1
ATOM 1595 O O . PHE A 1 210 ? 8.622 -6.165 -2.239 1.00 98.81 210 PHE A O 1
ATOM 1602 N N . ALA A 1 211 ? 7.292 -4.733 -1.145 1.00 98.69 211 ALA A N 1
ATOM 1603 C CA . ALA A 1 211 ? 8.350 -4.211 -0.276 1.00 98.69 211 ALA A CA 1
ATOM 1604 C C . ALA A 1 211 ? 8.485 -5.056 0.997 1.00 98.69 211 ALA A C 1
ATOM 1606 O O . ALA A 1 211 ? 7.585 -5.076 1.834 1.00 98.69 211 ALA A O 1
ATOM 1607 N N . VAL A 1 212 ? 9.635 -5.707 1.176 1.00 98.19 212 VAL A N 1
ATOM 1608 C CA . VAL A 1 212 ? 9.815 -6.760 2.198 1.00 98.19 212 VAL A CA 1
ATOM 1609 C C . VAL A 1 212 ? 11.030 -6.565 3.104 1.00 98.19 212 VAL A C 1
ATOM 1611 O O . VAL A 1 212 ? 11.388 -7.452 3.871 1.00 98.19 212 VAL A O 1
ATOM 1614 N N . GLY A 1 213 ? 11.651 -5.393 3.041 1.00 97.56 213 GLY A N 1
ATOM 1615 C CA . GLY A 1 213 ? 12.699 -4.972 3.962 1.00 97.56 213 GLY A CA 1
ATOM 1616 C C . GLY A 1 213 ? 12.770 -3.454 4.024 1.00 97.56 213 GLY A C 1
ATOM 1617 O O . GLY A 1 213 ? 12.362 -2.753 3.095 1.00 97.56 213 GLY A O 1
ATOM 1618 N N . ASN A 1 214 ? 13.249 -2.926 5.148 1.00 97.88 214 ASN A N 1
ATOM 1619 C CA . ASN A 1 214 ? 13.282 -1.489 5.393 1.00 97.88 214 ASN A CA 1
ATOM 1620 C C . ASN A 1 214 ? 14.440 -1.133 6.324 1.00 97.88 214 ASN A C 1
ATOM 1622 O O . ASN A 1 214 ? 14.446 -1.500 7.493 1.00 97.88 214 ASN A O 1
ATOM 1626 N N . GLN A 1 215 ? 15.375 -0.332 5.829 1.00 98.06 215 GLN A N 1
ATOM 1627 C CA . GLN A 1 215 ? 16.530 0.149 6.581 1.00 98.06 215 GLN A CA 1
ATOM 1628 C C . GLN A 1 215 ? 16.181 0.832 7.912 1.00 98.06 215 GLN A C 1
ATOM 1630 O O . GLN A 1 215 ? 16.899 0.664 8.898 1.00 98.06 215 GLN A O 1
ATOM 1635 N N . ALA A 1 216 ? 15.080 1.588 7.965 1.00 96.38 216 ALA A N 1
ATOM 1636 C CA . ALA A 1 216 ? 14.632 2.202 9.213 1.00 96.38 216 ALA A CA 1
ATOM 1637 C C . ALA A 1 216 ? 14.186 1.140 10.228 1.00 96.38 216 ALA A C 1
ATOM 1639 O O . ALA A 1 216 ? 14.542 1.230 11.399 1.00 96.38 216 ALA A O 1
ATOM 1640 N N . HIS A 1 217 ? 13.473 0.107 9.765 1.00 96.38 217 HIS A N 1
ATOM 1641 C CA . HIS A 1 217 ? 13.070 -1.020 10.601 1.00 96.38 217 HIS A CA 1
ATOM 1642 C C . HIS A 1 217 ? 14.290 -1.817 11.074 1.00 96.38 217 HIS A C 1
ATOM 1644 O O . HIS A 1 217 ? 14.398 -2.092 12.264 1.00 96.38 217 HIS A O 1
ATOM 1650 N N . ASN A 1 218 ? 15.257 -2.085 10.187 1.00 97.81 218 ASN A N 1
ATOM 1651 C CA . ASN A 1 218 ? 16.494 -2.795 10.526 1.00 97.81 218 ASN A CA 1
ATOM 1652 C C . ASN A 1 218 ? 17.211 -2.152 11.718 1.00 97.81 218 ASN A C 1
ATOM 1654 O O . ASN A 1 218 ? 17.607 -2.853 12.643 1.00 97.81 218 ASN A O 1
ATOM 1658 N N . ARG A 1 219 ? 17.312 -0.816 11.740 1.00 97.12 219 ARG A N 1
ATOM 1659 C CA . ARG A 1 219 ? 17.899 -0.085 12.872 1.00 97.12 219 ARG A CA 1
ATOM 1660 C C . ARG A 1 219 ? 17.164 -0.362 14.185 1.00 97.12 219 ARG A C 1
ATOM 1662 O O . ARG A 1 219 ? 17.818 -0.537 15.206 1.00 97.12 219 ARG A O 1
ATOM 1669 N N . ILE A 1 220 ? 15.833 -0.386 14.154 1.00 95.31 220 ILE A N 1
ATOM 1670 C CA . ILE A 1 220 ? 14.992 -0.603 15.341 1.00 95.31 220 ILE A CA 1
ATOM 1671 C C . ILE A 1 220 ? 15.178 -2.027 15.878 1.00 95.31 220 ILE A C 1
ATOM 1673 O O . ILE A 1 220 ? 15.275 -2.213 17.086 1.00 95.31 220 ILE A O 1
ATOM 1677 N N . VAL A 1 221 ? 15.280 -3.023 14.993 1.00 95.69 221 VAL A N 1
ATOM 1678 C CA . VAL A 1 221 ? 15.422 -4.440 15.376 1.00 95.69 221 VAL A CA 1
ATOM 1679 C C . VAL A 1 221 ? 16.878 -4.915 15.490 1.00 95.69 221 VAL A C 1
ATOM 1681 O O . VAL A 1 221 ? 17.130 -6.109 15.620 1.00 95.69 221 VAL A O 1
ATOM 1684 N N . GLY A 1 222 ? 17.852 -4.000 15.437 1.00 96.75 222 GLY A N 1
ATOM 1685 C CA . GLY A 1 222 ? 19.276 -4.321 15.591 1.00 96.75 222 GLY A CA 1
ATOM 1686 C C . GLY A 1 222 ? 19.907 -5.083 14.416 1.00 96.75 222 GLY A C 1
ATOM 1687 O O . GLY A 1 222 ? 20.967 -5.682 14.579 1.00 96.75 222 GLY A O 1
ATOM 1688 N N . GLN A 1 223 ? 19.283 -5.055 13.238 1.00 97.94 223 GLN A N 1
ATOM 1689 C CA . GLN A 1 223 ? 19.806 -5.649 12.006 1.00 97.94 223 GLN A CA 1
ATOM 1690 C C . GLN A 1 223 ? 20.699 -4.655 11.239 1.00 97.94 223 GLN A C 1
ATOM 1692 O O . GLN A 1 223 ? 20.497 -3.437 11.324 1.00 97.94 223 GLN A O 1
ATOM 1697 N N . PRO A 1 224 ? 21.681 -5.123 10.442 1.00 97.56 224 PRO A N 1
ATOM 1698 C CA . PRO A 1 224 ? 22.491 -4.231 9.623 1.00 97.56 224 PRO A CA 1
ATOM 1699 C C . PRO A 1 224 ? 21.641 -3.525 8.555 1.00 97.56 224 PRO A C 1
ATOM 1701 O O . PRO A 1 224 ? 20.649 -4.052 8.055 1.00 97.56 224 PRO A O 1
ATOM 1704 N N . MET A 1 225 ? 22.062 -2.332 8.128 1.00 96.25 225 MET A N 1
ATOM 1705 C CA . MET A 1 225 ? 21.354 -1.558 7.090 1.00 96.25 225 MET A CA 1
ATOM 1706 C C . MET A 1 225 ? 21.287 -2.281 5.731 1.00 96.25 225 MET A C 1
ATOM 1708 O O . MET A 1 225 ? 20.439 -1.961 4.904 1.00 96.25 225 MET A O 1
ATOM 1712 N N . SER A 1 226 ? 22.175 -3.250 5.493 1.00 95.94 226 SER A N 1
ATOM 1713 C CA . SER A 1 226 ? 22.177 -4.112 4.307 1.00 95.94 226 SER A CA 1
ATOM 1714 C C . SER A 1 226 ? 21.273 -5.343 4.430 1.00 95.94 226 SER A C 1
ATOM 1716 O O . SER A 1 226 ? 21.126 -6.065 3.447 1.00 95.94 226 SER A O 1
ATOM 1718 N N . TYR A 1 227 ? 20.687 -5.608 5.603 1.00 98.19 227 TYR A N 1
ATOM 1719 C CA . TYR A 1 227 ? 19.788 -6.743 5.793 1.00 98.19 227 TYR A CA 1
ATOM 1720 C C . TYR A 1 227 ? 18.563 -6.599 4.877 1.00 98.19 227 TYR A C 1
ATOM 1722 O O . TYR A 1 227 ? 17.855 -5.589 4.966 1.00 98.19 227 TYR A O 1
ATOM 1730 N N . PRO A 1 228 ? 18.299 -7.573 3.988 1.00 97.88 228 PRO A N 1
ATOM 1731 C CA . PRO A 1 228 ? 17.282 -7.424 2.954 1.00 97.88 228 PRO A CA 1
ATOM 1732 C C . PRO A 1 228 ? 15.858 -7.704 3.454 1.00 97.88 228 PRO A C 1
ATOM 1734 O O . PRO A 1 228 ? 14.922 -7.601 2.663 1.00 97.88 228 PRO A O 1
ATOM 1737 N N . GLY A 1 229 ? 15.693 -8.041 4.737 1.00 98.06 229 GLY A N 1
ATOM 1738 C CA . GLY A 1 229 ? 14.449 -8.545 5.315 1.00 98.06 229 GLY A CA 1
ATOM 1739 C C . GLY A 1 229 ? 14.454 -10.075 5.455 1.00 98.06 229 GLY A C 1
ATOM 1740 O O . GLY A 1 229 ? 15.306 -10.749 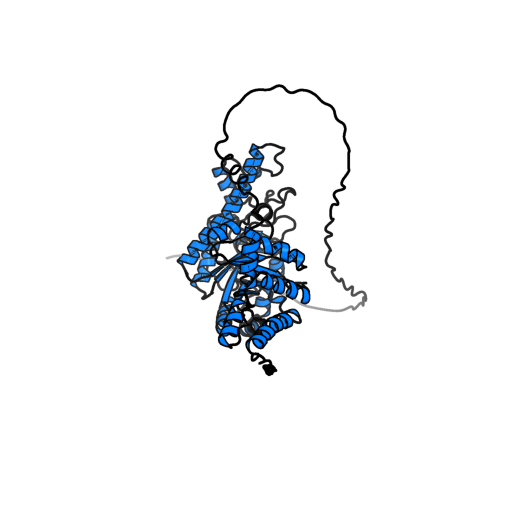4.857 1.00 98.06 229 GLY A O 1
ATOM 1741 N N . PRO A 1 230 ? 13.509 -10.642 6.222 1.00 98.00 230 PRO A N 1
ATOM 1742 C CA . PRO A 1 230 ? 13.487 -12.071 6.545 1.00 98.00 230 PRO A CA 1
ATOM 1743 C C . PRO A 1 230 ? 13.268 -12.937 5.302 1.00 98.00 230 PRO A C 1
ATOM 1745 O O . PRO A 1 230 ? 14.033 -13.870 5.049 1.00 98.00 230 PRO A O 1
ATOM 1748 N N . ILE A 1 231 ? 12.295 -12.588 4.453 1.00 98.50 231 ILE A N 1
ATOM 1749 C CA . ILE A 1 231 ? 11.968 -13.407 3.279 1.00 98.50 231 ILE A CA 1
ATOM 1750 C C . ILE A 1 231 ? 13.067 -13.400 2.215 1.00 98.50 231 ILE A C 1
ATOM 1752 O O . ILE A 1 231 ? 13.382 -14.452 1.675 1.00 98.50 231 ILE A O 1
ATOM 1756 N N . LEU A 1 232 ? 13.720 -12.262 1.960 1.00 98.62 232 LEU A N 1
ATOM 1757 C CA . LEU A 1 232 ? 14.832 -12.199 1.002 1.00 98.62 232 LEU A CA 1
ATOM 1758 C C . LEU A 1 232 ? 16.136 -12.784 1.557 1.00 98.62 232 LEU A C 1
ATOM 1760 O O . LEU A 1 232 ? 17.006 -13.160 0.778 1.00 98.62 232 LEU A O 1
ATOM 1764 N N . SER A 1 233 ? 16.270 -12.901 2.881 1.00 98.38 233 SER A N 1
ATOM 1765 C CA . SER A 1 233 ? 17.362 -13.673 3.486 1.00 98.38 233 SER A CA 1
ATOM 1766 C C . SER A 1 233 ? 17.152 -15.175 3.290 1.00 98.38 233 SER A C 1
ATOM 1768 O O . SER A 1 233 ? 18.101 -15.890 2.979 1.00 98.38 233 SER A O 1
ATOM 1770 N N . ALA A 1 234 ? 15.908 -15.648 3.423 1.00 98.31 234 ALA A N 1
ATOM 1771 C CA . ALA A 1 234 ? 15.557 -17.045 3.182 1.00 98.31 234 ALA A CA 1
ATOM 1772 C C . ALA A 1 234 ? 15.545 -17.405 1.684 1.00 98.31 234 ALA A C 1
ATOM 1774 O O . ALA A 1 234 ? 15.921 -18.518 1.317 1.00 98.31 234 ALA A O 1
ATOM 1775 N N . ARG A 1 235 ? 15.109 -16.473 0.827 1.00 98.50 235 ARG A N 1
ATOM 1776 C CA . ARG A 1 235 ? 14.893 -16.643 -0.619 1.00 98.50 235 ARG A CA 1
ATOM 1777 C C . ARG A 1 235 ? 15.514 -15.491 -1.421 1.00 98.50 235 ARG A C 1
ATOM 1779 O O . ARG A 1 235 ? 14.796 -14.643 -1.956 1.00 98.50 235 ARG A O 1
ATOM 1786 N N . PRO A 1 236 ? 16.853 -15.423 -1.516 1.00 98.19 236 PRO A N 1
ATOM 1787 C CA . PRO A 1 236 ? 17.531 -14.355 -2.255 1.00 98.19 236 PRO A CA 1
ATOM 1788 C C . PRO A 1 236 ? 17.246 -14.389 -3.767 1.00 98.19 236 PRO A C 1
ATOM 1790 O O . PRO A 1 236 ? 17.328 -13.358 -4.429 1.00 98.19 236 PRO A O 1
ATOM 1793 N N . ASP A 1 237 ? 16.865 -15.550 -4.310 1.00 98.12 237 ASP A N 1
ATOM 1794 C CA . ASP A 1 237 ? 16.446 -15.757 -5.703 1.00 98.12 237 ASP A CA 1
ATOM 1795 C C . ASP A 1 237 ? 15.155 -15.004 -6.079 1.00 98.12 237 ASP A C 1
ATOM 1797 O O . ASP A 1 237 ? 14.855 -14.832 -7.260 1.00 98.12 237 ASP A O 1
ATOM 1801 N N . TRP A 1 238 ? 14.398 -14.528 -5.087 1.00 98.75 238 TRP A N 1
ATOM 1802 C CA . TRP A 1 238 ? 13.144 -13.795 -5.283 1.00 98.75 238 TRP A CA 1
ATOM 1803 C C . TRP A 1 238 ? 13.318 -12.280 -5.375 1.00 98.75 238 TRP A C 1
ATOM 1805 O O . TRP A 1 238 ? 12.336 -11.562 -5.560 1.00 98.75 238 TRP A O 1
ATOM 1815 N N . ALA A 1 239 ? 14.539 -11.772 -5.213 1.00 98.69 239 ALA A N 1
ATOM 1816 C CA . ALA A 1 239 ? 14.793 -10.343 -5.153 1.00 98.69 239 ALA A CA 1
ATOM 1817 C C . ALA A 1 239 ? 14.581 -9.631 -6.499 1.00 98.69 239 ALA A C 1
ATOM 1819 O O . ALA A 1 239 ? 14.987 -10.100 -7.564 1.00 98.69 239 ALA A O 1
ATOM 1820 N N . GLY A 1 240 ? 14.004 -8.433 -6.425 1.00 98.50 240 GLY A N 1
ATOM 1821 C CA . GLY A 1 240 ? 14.095 -7.438 -7.483 1.00 98.50 240 GLY A CA 1
ATOM 1822 C C . GLY A 1 240 ? 15.411 -6.662 -7.393 1.00 98.50 240 GLY A C 1
ATOM 1823 O O . GLY A 1 240 ? 15.944 -6.439 -6.305 1.00 98.50 240 GLY A O 1
ATOM 1824 N N . PHE A 1 241 ? 15.907 -6.204 -8.543 1.00 98.31 241 PHE A N 1
ATOM 1825 C CA . PHE A 1 241 ? 17.128 -5.403 -8.631 1.00 98.31 241 PHE A CA 1
ATOM 1826 C C . PHE A 1 241 ? 16.934 -4.148 -9.484 1.00 98.31 241 PHE A C 1
ATOM 1828 O O . PHE A 1 241 ? 16.068 -4.087 -10.370 1.00 98.31 241 PHE A O 1
ATOM 1835 N N . ASP A 1 242 ? 17.782 -3.152 -9.228 1.00 96.94 242 ASP A N 1
ATOM 1836 C CA . ASP A 1 242 ? 17.998 -2.032 -10.138 1.00 96.94 242 ASP A CA 1
ATOM 1837 C C . ASP A 1 242 ? 18.787 -2.475 -11.388 1.00 96.94 242 ASP A C 1
ATOM 1839 O O . ASP A 1 242 ? 19.331 -3.580 -11.449 1.00 96.94 242 ASP A O 1
ATOM 1843 N N . SER A 1 243 ? 18.873 -1.617 -12.407 1.00 94.31 243 SER A N 1
ATOM 1844 C CA . SER A 1 243 ? 19.606 -1.923 -13.652 1.00 94.31 243 SER A CA 1
ATOM 1845 C C . SER A 1 243 ? 21.126 -2.077 -13.479 1.00 94.31 243 SER A C 1
ATOM 1847 O O . SER A 1 243 ? 21.835 -2.316 -14.451 1.00 94.31 243 SER A O 1
ATOM 1849 N N . ARG A 1 244 ? 21.655 -1.900 -12.265 1.00 94.31 244 ARG A N 1
ATOM 1850 C CA . ARG A 1 244 ? 23.067 -2.082 -11.905 1.00 94.31 244 ARG A CA 1
ATOM 1851 C C . ARG A 1 244 ? 23.271 -3.267 -10.955 1.00 94.31 244 ARG A C 1
ATOM 1853 O O . ARG A 1 244 ? 24.393 -3.486 -10.512 1.00 94.31 244 ARG A O 1
ATOM 1860 N N . GLY A 1 245 ? 22.216 -4.025 -10.651 1.00 96.00 245 GLY A N 1
ATOM 1861 C CA . GLY A 1 245 ? 22.266 -5.176 -9.749 1.00 96.00 245 GLY A CA 1
ATOM 1862 C C . GLY A 1 245 ? 22.150 -4.829 -8.262 1.00 96.00 245 GLY A C 1
ATOM 1863 O O . GLY A 1 245 ? 22.411 -5.686 -7.423 1.00 96.00 245 GLY A O 1
ATOM 1864 N N . ASN A 1 246 ? 21.758 -3.604 -7.898 1.00 97.44 246 ASN A N 1
ATOM 1865 C CA . ASN A 1 246 ? 21.532 -3.234 -6.500 1.00 97.44 246 ASN A CA 1
ATOM 1866 C C . ASN A 1 246 ? 20.143 -3.681 -6.028 1.00 97.44 246 ASN A C 1
ATOM 1868 O O . ASN A 1 246 ? 19.147 -3.455 -6.714 1.00 97.44 246 ASN A O 1
ATOM 1872 N N . LEU A 1 247 ? 20.064 -4.228 -4.810 1.00 97.69 247 LEU A N 1
ATOM 1873 C CA . LEU A 1 247 ? 18.796 -4.575 -4.143 1.00 97.69 247 LEU A CA 1
ATOM 1874 C C . LEU A 1 247 ? 17.943 -3.350 -3.785 1.00 97.69 247 LEU A C 1
ATOM 1876 O O . LEU A 1 247 ? 16.722 -3.440 -3.679 1.00 97.69 247 LEU A O 1
ATOM 1880 N N . ILE A 1 248 ? 18.597 -2.211 -3.556 1.00 97.50 248 ILE A N 1
ATOM 1881 C CA . ILE A 1 248 ? 17.966 -0.944 -3.192 1.00 97.50 248 ILE A CA 1
ATOM 1882 C C . ILE A 1 248 ? 18.484 0.115 -4.159 1.00 97.50 248 ILE A C 1
ATOM 1884 O O . ILE A 1 248 ? 19.694 0.284 -4.314 1.00 97.50 248 ILE A O 1
ATOM 1888 N N . ILE A 1 249 ? 17.571 0.847 -4.798 1.00 95.31 249 ILE A N 1
ATOM 1889 C CA . ILE A 1 249 ? 17.938 1.995 -5.633 1.00 95.31 249 ILE A CA 1
ATOM 1890 C C . ILE A 1 249 ? 18.640 3.037 -4.747 1.00 95.31 249 ILE A C 1
ATOM 1892 O O . ILE A 1 249 ? 18.105 3.373 -3.687 1.00 95.31 249 ILE A O 1
ATOM 1896 N N . PRO A 1 250 ? 19.784 3.608 -5.165 1.00 93.31 250 PRO A N 1
ATOM 1897 C CA . PRO A 1 250 ? 20.429 4.681 -4.413 1.00 93.31 250 PRO A CA 1
ATOM 1898 C C . PRO A 1 250 ? 19.460 5.822 -4.072 1.00 93.31 250 PRO A C 1
ATOM 1900 O O . PRO A 1 250 ? 18.725 6.303 -4.936 1.00 93.31 250 PRO A O 1
ATOM 1903 N N . GLY A 1 251 ? 19.459 6.240 -2.803 1.00 92.88 251 GLY A N 1
ATOM 1904 C CA . GLY A 1 251 ? 18.527 7.240 -2.264 1.00 92.88 251 GLY A CA 1
ATOM 1905 C C . GLY A 1 251 ? 17.201 6.670 -1.744 1.00 92.88 251 GLY A C 1
ATOM 1906 O O . GLY A 1 251 ? 16.390 7.421 -1.212 1.00 92.88 251 GLY A O 1
ATOM 1907 N N . GLN A 1 252 ? 16.977 5.359 -1.856 1.00 96.44 252 GLN A N 1
ATOM 1908 C CA . GLN A 1 252 ? 15.852 4.661 -1.228 1.00 96.44 252 GLN A CA 1
ATOM 1909 C C . GLN A 1 252 ? 16.324 3.708 -0.130 1.00 96.44 252 GLN A C 1
ATOM 1911 O O . GLN A 1 252 ? 17.517 3.543 0.106 1.00 96.44 252 GLN A O 1
ATOM 1916 N N . THR A 1 253 ? 15.363 3.123 0.586 1.00 97.50 253 THR A N 1
ATOM 1917 C CA . THR A 1 253 ? 15.606 2.450 1.873 1.00 97.50 253 THR A CA 1
ATOM 1918 C C . THR A 1 253 ? 14.996 1.056 1.977 1.00 97.50 253 THR A C 1
ATOM 1920 O O . THR A 1 253 ? 15.099 0.428 3.031 1.00 97.50 253 THR A O 1
ATOM 1923 N N . LYS A 1 254 ? 14.334 0.573 0.920 1.00 98.44 254 LYS A N 1
ATOM 1924 C CA . LYS A 1 254 ? 13.547 -0.664 0.943 1.00 98.44 254 LYS A CA 1
ATOM 1925 C C . LYS A 1 254 ? 13.991 -1.632 -0.137 1.00 98.44 254 LYS A C 1
ATO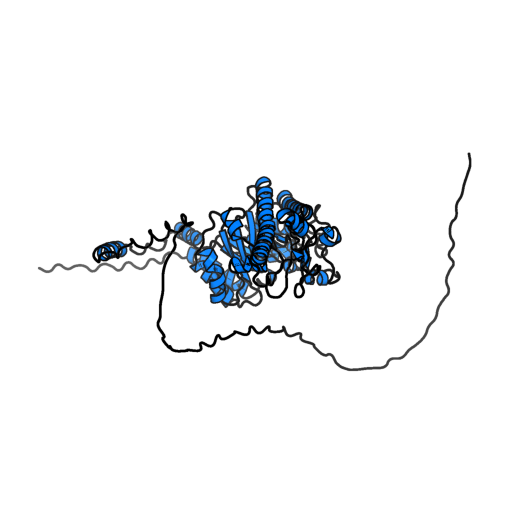M 1927 O O . LYS A 1 254 ? 14.285 -1.214 -1.256 1.00 98.44 254 LYS A O 1
ATOM 1932 N N . THR A 1 255 ? 13.998 -2.908 0.215 1.00 98.75 255 THR A N 1
ATOM 1933 C CA . THR A 1 255 ? 14.161 -4.028 -0.711 1.00 98.75 255 THR A CA 1
ATOM 1934 C C . THR A 1 255 ? 12.799 -4.493 -1.201 1.00 98.75 255 THR A C 1
ATOM 1936 O O . THR A 1 255 ? 11.789 -4.354 -0.502 1.00 98.75 255 THR A O 1
ATOM 1939 N N . PHE A 1 256 ? 12.774 -5.036 -2.416 1.00 98.81 256 PHE A N 1
ATOM 1940 C CA . PHE A 1 256 ? 11.549 -5.498 -3.054 1.00 98.81 256 PHE A CA 1
ATOM 1941 C C . PHE A 1 256 ? 11.708 -6.923 -3.585 1.00 98.81 256 PHE A C 1
ATOM 1943 O O . PHE A 1 256 ? 12.768 -7.282 -4.100 1.00 98.81 256 PHE A O 1
ATOM 1950 N N . LEU A 1 257 ? 10.642 -7.715 -3.486 1.00 98.88 257 LEU A N 1
ATOM 1951 C CA . LEU A 1 257 ? 10.472 -8.945 -4.258 1.00 98.88 257 LEU A CA 1
ATOM 1952 C C . LEU A 1 257 ? 10.325 -8.596 -5.743 1.00 98.88 257 LEU A C 1
ATOM 1954 O O . LEU A 1 257 ? 9.805 -7.532 -6.076 1.00 98.88 257 LEU A O 1
ATOM 1958 N N . ASP A 1 258 ? 10.749 -9.491 -6.632 1.00 98.88 258 ASP A N 1
ATOM 1959 C CA . ASP A 1 258 ? 10.453 -9.408 -8.061 1.00 98.88 258 ASP A CA 1
ATOM 1960 C C . ASP A 1 258 ? 8.975 -9.782 -8.304 1.00 98.88 258 ASP A C 1
ATOM 1962 O O . ASP A 1 258 ? 8.614 -10.952 -8.146 1.00 98.88 258 ASP A O 1
ATOM 1966 N N . PRO A 1 259 ? 8.103 -8.846 -8.733 1.00 98.81 259 PRO A N 1
ATOM 1967 C CA . PRO A 1 259 ? 6.694 -9.140 -9.000 1.00 98.81 259 PRO A CA 1
ATOM 1968 C C . PRO A 1 259 ? 6.454 -10.168 -10.109 1.00 98.81 259 PRO A C 1
ATOM 1970 O O . PRO A 1 259 ? 5.354 -10.720 -10.210 1.00 98.81 259 PRO A O 1
ATOM 1973 N N . ALA A 1 260 ? 7.468 -10.431 -10.939 1.00 98.69 260 ALA A N 1
ATOM 1974 C CA . ALA A 1 260 ? 7.433 -11.454 -11.969 1.00 98.69 260 ALA A CA 1
ATOM 1975 C C . ALA A 1 260 ? 7.859 -12.841 -11.453 1.00 98.69 260 ALA A C 1
ATOM 1977 O O . ALA A 1 260 ? 7.693 -13.818 -12.185 1.00 98.69 260 ALA A O 1
ATOM 1978 N N . ASN A 1 261 ? 8.395 -12.974 -10.237 1.00 98.88 261 ASN A N 1
ATOM 1979 C CA . ASN A 1 261 ? 8.797 -14.266 -9.682 1.00 98.88 261 ASN A CA 1
ATOM 1980 C C . ASN A 1 261 ? 7.554 -15.056 -9.200 1.00 98.88 261 ASN A C 1
ATOM 1982 O O . ASN A 1 261 ? 6.824 -14.570 -8.333 1.00 98.88 261 ASN A O 1
ATOM 1986 N N . PRO A 1 262 ? 7.256 -16.242 -9.770 1.00 98.69 262 PRO A N 1
ATOM 1987 C CA . PRO A 1 262 ? 6.025 -16.965 -9.458 1.00 98.69 262 PRO A CA 1
ATOM 1988 C C . PRO A 1 262 ? 5.980 -17.489 -8.019 1.00 98.69 262 PRO A C 1
ATOM 1990 O O . PRO A 1 262 ? 4.915 -17.459 -7.404 1.00 98.69 262 PRO A O 1
ATOM 1993 N N . GLU A 1 263 ? 7.105 -17.915 -7.450 1.00 98.81 263 GLU A N 1
ATOM 1994 C CA . GLU A 1 263 ? 7.160 -18.386 -6.069 1.00 98.81 263 GLU A CA 1
ATOM 1995 C C . GLU A 1 263 ? 6.997 -17.234 -5.065 1.00 98.81 263 GLU A C 1
ATOM 1997 O O . GLU A 1 263 ? 6.267 -17.375 -4.085 1.00 98.81 263 GLU A O 1
ATOM 2002 N N . ALA A 1 264 ? 7.580 -16.063 -5.345 1.00 98.81 264 ALA A N 1
ATOM 2003 C CA . ALA A 1 264 ? 7.385 -14.855 -4.545 1.00 98.81 264 ALA A CA 1
ATOM 2004 C C . ALA A 1 264 ? 5.916 -14.403 -4.541 1.00 98.81 264 ALA A C 1
ATOM 2006 O O . ALA A 1 264 ? 5.371 -14.043 -3.496 1.00 98.81 264 ALA A O 1
ATOM 2007 N N . ARG A 1 265 ? 5.242 -14.463 -5.698 1.00 98.88 265 ARG A N 1
ATOM 2008 C CA . ARG A 1 265 ? 3.795 -14.202 -5.790 1.00 98.88 265 ARG A CA 1
ATOM 2009 C C . ARG A 1 265 ? 3.001 -15.215 -4.977 1.00 98.88 265 ARG A C 1
ATOM 2011 O O . ARG A 1 265 ? 2.103 -14.820 -4.240 1.00 98.88 265 ARG A O 1
ATOM 2018 N N . GLN A 1 266 ? 3.332 -16.501 -5.093 1.00 98.88 266 GLN A N 1
ATOM 2019 C CA . GLN A 1 266 ? 2.626 -17.556 -4.371 1.00 98.88 266 GLN A CA 1
ATOM 2020 C C . GLN A 1 266 ? 2.764 -17.394 -2.851 1.00 98.88 266 GLN A C 1
ATOM 2022 O O . GLN A 1 266 ? 1.762 -17.525 -2.152 1.00 98.88 266 GLN A O 1
ATOM 2027 N N . TYR A 1 267 ? 3.945 -17.002 -2.365 1.00 98.88 267 TYR A N 1
ATOM 2028 C CA . TYR A 1 267 ? 4.173 -16.632 -0.966 1.00 98.88 267 TYR A CA 1
ATOM 2029 C C . TYR A 1 267 ? 3.249 -15.495 -0.504 1.00 98.88 267 TYR A C 1
ATOM 2031 O O . TYR A 1 267 ? 2.564 -15.626 0.509 1.00 98.88 267 TYR A O 1
ATOM 2039 N N . LEU A 1 268 ? 3.169 -14.394 -1.261 1.00 98.94 268 LEU A N 1
ATOM 2040 C CA . LEU A 1 268 ? 2.293 -13.273 -0.905 1.00 98.94 268 LEU A CA 1
ATOM 2041 C C . LEU A 1 268 ? 0.809 -13.677 -0.928 1.00 98.94 268 LEU A C 1
ATOM 2043 O O . LEU A 1 268 ? 0.053 -13.299 -0.036 1.00 98.94 268 LEU A O 1
ATOM 2047 N N . LEU A 1 269 ? 0.386 -14.480 -1.910 1.00 98.94 269 LEU A N 1
ATOM 2048 C CA . LEU A 1 269 ? -0.980 -15.008 -1.988 1.00 98.94 269 LEU A CA 1
ATOM 2049 C C . LEU A 1 269 ? -1.317 -15.927 -0.805 1.00 98.94 269 LEU A C 1
ATOM 2051 O O . LEU A 1 269 ? -2.452 -15.912 -0.325 1.00 98.94 269 LEU A O 1
ATOM 2055 N N . GLU A 1 270 ? -0.361 -16.731 -0.340 1.00 98.88 270 GLU A N 1
ATOM 2056 C CA . GLU A 1 270 ? -0.509 -17.577 0.848 1.00 98.88 270 GLU A CA 1
ATOM 2057 C C . GLU A 1 270 ? -0.594 -16.754 2.124 1.00 98.88 270 GLU A C 1
ATOM 2059 O O . GLU A 1 270 ? -1.477 -17.019 2.931 1.00 98.88 270 GLU A O 1
ATOM 2064 N N . LEU A 1 271 ? 0.230 -15.716 2.267 1.00 98.75 271 LEU A N 1
ATOM 2065 C CA . LEU A 1 271 ? 0.191 -14.822 3.423 1.00 98.75 271 LEU A CA 1
ATOM 2066 C C . LEU A 1 271 ? -1.151 -14.078 3.519 1.00 98.75 271 LEU A C 1
ATOM 2068 O O . LEU A 1 271 ? -1.761 -14.017 4.583 1.00 98.75 271 LEU A O 1
ATOM 2072 N N . LEU A 1 272 ? -1.658 -13.569 2.392 1.00 98.94 272 LEU A N 1
ATOM 2073 C CA . LEU A 1 272 ? -2.990 -12.962 2.320 1.00 98.94 272 LEU A CA 1
ATOM 2074 C C . LEU A 1 272 ? -4.099 -13.974 2.656 1.00 98.94 272 LEU A C 1
ATOM 2076 O O . LEU A 1 272 ? -5.030 -13.654 3.394 1.00 98.94 272 LEU A O 1
ATOM 2080 N N . SER A 1 273 ? -3.993 -15.203 2.136 1.00 98.88 273 SER A N 1
ATOM 2081 C CA . SER A 1 273 ? -4.964 -16.273 2.414 1.00 98.88 273 SER A CA 1
ATOM 2082 C C . SER A 1 273 ? -4.934 -16.708 3.879 1.00 98.88 273 SER A C 1
ATOM 2084 O O . SER A 1 273 ? -5.981 -17.009 4.441 1.00 98.88 273 SER A O 1
ATOM 2086 N N . GLU A 1 274 ? -3.752 -16.742 4.499 1.00 98.81 274 GLU A N 1
ATOM 2087 C CA . GLU A 1 274 ? -3.581 -17.072 5.912 1.00 98.81 274 GLU A CA 1
ATOM 2088 C C . GLU A 1 274 ? -4.333 -16.073 6.793 1.00 98.81 274 GLU A C 1
ATOM 2090 O O . GLU A 1 274 ? -5.087 -16.491 7.671 1.00 98.81 274 GLU A O 1
ATOM 2095 N N . ILE A 1 275 ? -4.184 -14.772 6.519 1.00 98.88 275 ILE A N 1
ATOM 2096 C CA . ILE A 1 275 ? -4.896 -13.718 7.252 1.00 98.88 275 ILE A CA 1
ATOM 2097 C C . ILE A 1 275 ? -6.408 -13.911 7.110 1.00 98.88 275 ILE A C 1
ATOM 2099 O O . ILE A 1 275 ? -7.102 -14.030 8.116 1.00 98.88 275 ILE A O 1
ATOM 2103 N N . ALA A 1 276 ? -6.908 -14.021 5.876 1.00 98.69 276 ALA A N 1
ATOM 2104 C CA . ALA A 1 276 ? -8.340 -14.157 5.600 1.00 98.69 276 ALA A CA 1
ATOM 2105 C C . ALA A 1 276 ? -8.973 -15.440 6.173 1.00 98.69 276 ALA A C 1
ATOM 2107 O O . ALA A 1 276 ? -10.165 -15.453 6.486 1.00 98.69 276 ALA A O 1
ATOM 2108 N N . ALA A 1 277 ? -8.202 -16.527 6.281 1.00 98.31 277 ALA A N 1
ATOM 2109 C CA . ALA A 1 277 ? -8.681 -17.803 6.809 1.00 98.31 277 ALA A CA 1
ATOM 2110 C C . ALA A 1 277 ? -8.644 -17.877 8.341 1.00 98.31 277 ALA A C 1
ATOM 2112 O O . ALA A 1 277 ? -9.458 -18.582 8.934 1.00 98.31 277 ALA A O 1
ATOM 2113 N N . ARG A 1 278 ? -7.672 -17.215 8.981 1.00 98.06 278 ARG A N 1
ATOM 2114 C CA . ARG A 1 278 ? -7.435 -17.336 10.428 1.00 98.06 278 ARG A CA 1
ATOM 2115 C C . ARG A 1 278 ? -8.070 -16.224 11.245 1.00 98.06 278 ARG A C 1
ATOM 2117 O O . ARG A 1 278 ? -8.389 -16.460 12.407 1.00 98.06 278 ARG A O 1
ATOM 2124 N N . TYR A 1 279 ? -8.217 -15.042 10.662 1.00 98.69 279 TYR A N 1
ATOM 2125 C CA . TYR A 1 279 ? -8.688 -13.858 11.359 1.00 98.69 279 TYR A CA 1
ATOM 2126 C C . TYR A 1 279 ? -10.029 -13.403 10.800 1.00 98.69 279 TYR A C 1
ATOM 2128 O O . TYR A 1 279 ? -10.238 -13.334 9.589 1.00 98.69 279 TYR A O 1
ATOM 2136 N N . ASP A 1 280 ? -10.932 -13.051 11.708 1.00 98.25 280 ASP A N 1
ATOM 2137 C CA . ASP A 1 280 ? -12.231 -12.472 11.379 1.00 98.25 280 ASP A CA 1
ATOM 2138 C C . ASP A 1 280 ? -12.098 -10.961 11.138 1.00 98.25 280 ASP A C 1
ATOM 2140 O O . ASP A 1 280 ? -12.614 -10.145 11.896 1.00 98.25 280 ASP A O 1
ATOM 2144 N N . VAL A 1 281 ? -11.291 -10.608 10.136 1.00 98.81 281 VAL A N 1
ATOM 2145 C CA . VAL A 1 281 ? -11.139 -9.235 9.641 1.00 98.81 281 VAL A CA 1
ATOM 2146 C C . VAL A 1 281 ? -12.263 -8.898 8.664 1.00 98.81 281 VAL A C 1
ATOM 2148 O O . VAL A 1 281 ? -12.693 -9.751 7.887 1.00 98.81 281 VAL A O 1
ATOM 2151 N N . ASP A 1 282 ? -12.683 -7.636 8.653 1.00 98.81 282 ASP A N 1
ATOM 2152 C CA . ASP A 1 282 ? -13.677 -7.106 7.712 1.00 98.81 282 ASP A CA 1
ATOM 2153 C C . ASP A 1 282 ? -13.083 -6.865 6.320 1.00 98.81 282 ASP A C 1
ATOM 2155 O O . ASP A 1 282 ? -13.799 -6.835 5.315 1.00 98.81 282 ASP A O 1
ATOM 2159 N N . GLY A 1 283 ? -11.761 -6.696 6.246 1.00 98.81 283 GLY A N 1
ATOM 2160 C CA . GLY A 1 283 ? -11.075 -6.504 4.981 1.00 98.81 283 GLY A CA 1
ATOM 2161 C C . GLY A 1 283 ? -9.567 -6.699 5.016 1.00 98.81 283 GLY A C 1
ATOM 2162 O O . GLY A 1 283 ? -8.945 -6.910 6.060 1.00 98.81 283 GLY A O 1
ATOM 2163 N N . ILE A 1 284 ? -8.962 -6.626 3.835 1.00 98.94 284 ILE A N 1
ATOM 2164 C CA . ILE A 1 284 ? -7.512 -6.607 3.652 1.00 98.94 284 ILE A CA 1
ATOM 2165 C C . ILE A 1 284 ? -7.149 -5.433 2.748 1.00 98.94 284 ILE A C 1
ATOM 2167 O O . ILE A 1 284 ? -7.687 -5.281 1.650 1.00 98.94 284 ILE A O 1
ATOM 2171 N N . GLN A 1 285 ? -6.199 -4.619 3.205 1.00 98.94 285 GLN A N 1
ATOM 2172 C CA . GLN A 1 285 ? -5.644 -3.514 2.440 1.00 98.94 285 GLN A CA 1
ATOM 2173 C C . GLN A 1 285 ? -4.244 -3.853 1.924 1.00 98.94 285 GLN A C 1
ATOM 2175 O O . GLN A 1 285 ? -3.314 -4.116 2.690 1.00 98.94 285 GLN A O 1
ATOM 2180 N N . PHE A 1 286 ? -4.087 -3.789 0.607 1.00 98.94 286 PHE A N 1
ATOM 2181 C CA . PHE A 1 286 ? -2.830 -3.975 -0.101 1.00 98.94 286 PHE A CA 1
ATOM 2182 C C . PHE A 1 286 ? -2.001 -2.690 -0.072 1.00 98.94 286 PHE A C 1
ATOM 2184 O O . PHE A 1 286 ? -2.438 -1.646 -0.550 1.00 98.94 286 PHE A O 1
ATOM 2191 N N . ASP A 1 287 ? -0.771 -2.770 0.418 1.00 98.75 287 ASP A N 1
ATOM 2192 C CA . ASP A 1 287 ? 0.209 -1.689 0.326 1.00 98.75 287 ASP A CA 1
ATOM 2193 C C . ASP A 1 287 ? 1.498 -2.197 -0.319 1.00 98.75 287 ASP A C 1
ATOM 2195 O O . ASP A 1 287 ? 1.754 -3.399 -0.415 1.00 98.75 287 ASP A O 1
ATOM 2199 N N . TYR A 1 288 ? 2.302 -1.277 -0.848 1.00 98.56 288 TYR A N 1
ATOM 2200 C CA . TYR A 1 288 ? 3.474 -1.574 -1.664 1.00 98.56 288 TYR A CA 1
ATOM 2201 C C . TYR A 1 288 ? 3.160 -2.552 -2.808 1.00 98.56 288 TYR A C 1
ATOM 2203 O O . TYR A 1 288 ? 4.021 -3.311 -3.254 1.00 98.56 288 TYR A O 1
ATOM 2211 N N . VAL A 1 289 ? 1.932 -2.498 -3.333 1.00 98.31 289 VAL A N 1
ATOM 2212 C CA . VAL A 1 289 ? 1.510 -3.181 -4.560 1.00 98.31 289 VAL A CA 1
ATOM 2213 C C . VAL A 1 289 ? 1.987 -2.390 -5.779 1.00 98.31 289 VAL A C 1
ATOM 2215 O O . VAL A 1 289 ? 1.219 -1.782 -6.518 1.00 98.31 289 VAL A O 1
ATOM 2218 N N . ARG A 1 290 ? 3.312 -2.276 -5.895 1.00 98.62 290 ARG A N 1
ATOM 2219 C CA . ARG A 1 290 ? 4.024 -1.450 -6.875 1.00 98.62 290 ARG A CA 1
ATOM 2220 C C . ARG A 1 290 ? 5.522 -1.751 -6.849 1.00 98.62 290 ARG A C 1
ATOM 2222 O O . ARG A 1 290 ? 6.026 -2.388 -5.926 1.00 98.62 290 ARG A O 1
ATOM 2229 N N . TYR A 1 291 ? 6.245 -1.185 -7.804 1.00 98.62 291 TYR A N 1
ATOM 2230 C CA . TYR A 1 291 ? 7.703 -1.099 -7.767 1.00 98.62 291 TYR A CA 1
ATOM 2231 C C . TYR A 1 291 ? 8.185 0.091 -6.899 1.00 98.62 291 TYR A C 1
ATOM 2233 O O . TYR A 1 291 ? 7.398 0.996 -6.573 1.00 98.62 291 TYR A O 1
ATOM 2241 N N . PRO A 1 292 ? 9.474 0.129 -6.496 1.00 98.00 292 PRO A N 1
ATOM 2242 C CA . PRO A 1 292 ? 10.074 1.326 -5.902 1.00 98.00 292 PRO A CA 1
ATOM 2243 C C . PRO A 1 292 ? 10.024 2.511 -6.870 1.00 98.00 292 PRO A C 1
ATOM 2245 O O . PRO A 1 292 ? 9.902 2.332 -8.084 1.00 98.00 292 PRO A O 1
ATOM 2248 N N . PHE A 1 293 ? 10.168 3.723 -6.326 1.00 97.44 293 PHE A N 1
ATOM 2249 C CA . PHE A 1 293 ? 10.192 4.938 -7.137 1.00 97.44 293 PHE A CA 1
ATOM 2250 C C . PHE A 1 293 ? 11.343 4.907 -8.137 1.00 97.44 293 PHE A C 1
ATOM 2252 O O . PHE A 1 293 ? 12.479 4.584 -7.802 1.00 97.44 293 PHE A O 1
ATOM 2259 N N . GLN A 1 294 ? 11.059 5.273 -9.370 1.00 95.56 294 GLN A N 1
ATOM 2260 C CA . GLN A 1 294 ? 12.012 5.279 -10.460 1.00 95.56 294 GLN A CA 1
ATOM 2261 C C . GLN A 1 294 ? 12.014 6.635 -11.133 1.00 95.56 294 GLN A C 1
ATOM 2263 O O . GLN A 1 294 ? 11.045 7.387 -11.100 1.00 95.56 294 GLN A O 1
ATOM 2268 N N . ASP A 1 295 ? 13.139 6.920 -11.763 1.00 92.50 295 ASP A N 1
ATOM 2269 C CA . ASP A 1 295 ? 13.312 8.070 -12.625 1.00 92.50 295 ASP A CA 1
ATOM 2270 C C . ASP A 1 295 ? 13.891 7.546 -13.929 1.00 92.50 295 ASP A C 1
ATOM 2272 O O . ASP A 1 295 ? 15.092 7.266 -14.042 1.00 92.50 295 ASP A O 1
ATOM 2276 N N . ALA A 1 296 ? 12.987 7.350 -14.890 1.00 80.94 296 ALA A N 1
ATOM 2277 C CA . ALA A 1 296 ? 13.318 6.842 -16.209 1.00 80.94 296 ALA A CA 1
ATOM 2278 C C . ALA A 1 296 ? 14.383 7.722 -16.885 1.00 80.94 296 ALA A C 1
ATOM 2280 O O . ALA A 1 296 ? 15.287 7.214 -17.531 1.00 80.94 296 ALA A O 1
ATOM 2281 N N . TYR A 1 297 ? 14.383 9.037 -16.694 1.00 86.12 297 TYR A N 1
ATOM 2282 C CA . TYR A 1 297 ? 15.341 9.893 -17.397 1.00 86.12 297 TYR A CA 1
ATOM 2283 C C . TYR A 1 297 ? 16.583 10.229 -16.563 1.00 86.12 297 TYR A C 1
ATOM 2285 O O . TYR A 1 297 ? 17.617 10.577 -17.141 1.00 86.12 297 TYR A O 1
ATOM 2293 N N . GLY A 1 298 ? 16.522 10.054 -15.242 1.00 87.19 298 GLY A N 1
ATOM 2294 C CA . GLY A 1 298 ? 17.625 10.223 -14.291 1.00 87.19 298 GLY A CA 1
ATOM 2295 C C . GLY A 1 298 ? 18.388 8.941 -13.937 1.00 87.19 298 GLY A C 1
ATOM 2296 O O . GLY A 1 298 ? 19.127 8.930 -12.953 1.00 87.19 298 GLY A O 1
ATOM 2297 N N . GLY A 1 299 ? 18.215 7.859 -14.704 1.00 85.44 299 GLY A N 1
ATOM 2298 C CA . GLY A 1 299 ? 19.024 6.637 -14.587 1.00 85.44 299 GLY A CA 1
ATOM 2299 C C . GLY A 1 299 ? 18.728 5.775 -13.355 1.00 85.44 299 GLY A C 1
ATOM 2300 O O . GLY A 1 299 ? 19.579 4.991 -12.933 1.00 85.44 299 GLY A O 1
ATOM 2301 N N . ARG A 1 300 ? 17.544 5.923 -12.746 1.00 92.31 300 ARG A N 1
ATOM 2302 C CA . ARG A 1 300 ? 17.080 5.087 -11.628 1.00 92.31 300 ARG A CA 1
ATOM 2303 C C . ARG A 1 300 ? 15.988 4.153 -12.141 1.00 92.31 300 ARG A C 1
ATOM 2305 O O . ARG A 1 300 ? 14.835 4.562 -12.252 1.00 92.31 300 ARG A O 1
ATOM 2312 N N . HIS A 1 301 ? 16.352 2.919 -12.482 1.00 94.06 301 HIS A N 1
ATOM 2313 C CA . HIS A 1 301 ? 15.436 1.905 -13.025 1.00 94.06 301 HIS A CA 1
ATOM 2314 C C . HIS A 1 301 ? 15.452 0.653 -12.162 1.00 94.06 301 HIS A C 1
ATOM 2316 O O . HIS A 1 301 ? 16.509 0.274 -11.668 1.00 94.06 301 HIS A O 1
ATOM 2322 N N . PHE A 1 302 ? 14.310 -0.015 -12.035 1.00 97.38 302 PHE A N 1
ATOM 2323 C CA . PHE A 1 302 ? 14.157 -1.216 -11.217 1.00 97.38 302 PHE A CA 1
ATOM 2324 C C . PHE A 1 302 ? 13.262 -2.254 -11.887 1.00 97.38 302 PHE A C 1
ATOM 2326 O O . PHE A 1 302 ? 12.563 -1.967 -12.856 1.00 97.38 302 PHE A O 1
ATOM 2333 N N . GLY A 1 303 ? 13.293 -3.474 -11.364 1.00 97.44 303 GLY A N 1
ATOM 2334 C CA . GLY A 1 303 ? 12.549 -4.612 -11.894 1.00 97.44 303 GLY A CA 1
ATOM 2335 C C . GLY A 1 303 ? 13.405 -5.531 -12.754 1.00 97.44 303 GLY A C 1
ATOM 2336 O O . GLY A 1 303 ? 12.866 -6.312 -13.523 1.00 97.44 303 GLY A O 1
ATOM 2337 N N . TYR A 1 304 ? 14.729 -5.469 -12.605 1.00 98.06 304 TYR A N 1
ATOM 2338 C CA . TYR A 1 304 ? 15.689 -6.340 -13.288 1.00 98.06 304 TYR A CA 1
ATOM 2339 C C . TYR A 1 304 ? 15.953 -7.633 -12.500 1.00 98.06 304 TYR A C 1
ATOM 2341 O O . TYR A 1 304 ? 17.055 -8.177 -12.551 1.00 98.06 304 TYR A O 1
ATOM 2349 N N . GLY A 1 305 ? 14.943 -8.111 -11.763 1.00 98.25 305 GLY A N 1
ATOM 2350 C CA . GLY A 1 305 ? 14.957 -9.436 -11.146 1.00 98.25 305 GLY A CA 1
ATOM 2351 C C . GLY A 1 305 ? 15.103 -10.534 -12.198 1.00 98.25 305 GLY A C 1
ATOM 2352 O O . GLY A 1 305 ? 14.733 -10.346 -13.363 1.00 98.25 305 GLY A O 1
ATOM 2353 N N . THR A 1 306 ? 15.684 -11.668 -11.805 1.00 98.19 306 THR A N 1
ATOM 2354 C CA . THR A 1 306 ? 15.974 -12.783 -12.720 1.00 98.19 306 THR A CA 1
ATOM 2355 C C . THR A 1 306 ? 14.715 -13.236 -13.459 1.00 98.19 306 THR A C 1
ATOM 2357 O O . THR A 1 306 ? 14.711 -13.288 -14.689 1.00 98.19 306 THR A O 1
ATOM 2360 N N . ALA A 1 307 ? 13.614 -13.454 -12.731 1.00 98.56 307 ALA A N 1
ATOM 2361 C CA . ALA A 1 307 ? 12.358 -13.914 -13.314 1.00 98.56 307 ALA A CA 1
ATOM 2362 C C . ALA A 1 307 ? 11.765 -12.888 -14.293 1.00 98.56 307 ALA A C 1
ATOM 2364 O O . ALA A 1 307 ? 11.296 -13.263 -15.370 1.00 98.56 307 ALA A O 1
ATOM 2365 N N . ALA A 1 308 ? 11.802 -11.594 -13.962 1.00 98.62 308 ALA A N 1
ATOM 2366 C CA . ALA A 1 308 ? 11.313 -10.544 -14.852 1.00 98.62 308 ALA A CA 1
ATOM 2367 C C . ALA A 1 308 ? 12.118 -10.458 -16.155 1.00 98.62 308 ALA A C 1
ATOM 2369 O O . ALA A 1 308 ? 11.527 -10.383 -17.236 1.00 98.62 308 ALA A O 1
ATOM 2370 N N . ARG A 1 309 ? 13.454 -10.508 -16.069 1.00 98.56 309 ARG A N 1
ATOM 2371 C CA . ARG A 1 309 ? 14.338 -10.461 -17.246 1.00 98.56 309 ARG A CA 1
ATOM 2372 C C . ARG A 1 309 ? 14.129 -11.663 -18.154 1.00 98.56 309 ARG A C 1
ATOM 2374 O O . ARG A 1 309 ? 13.955 -11.482 -19.356 1.00 98.56 309 ARG A O 1
ATOM 2381 N N . GLU A 1 310 ? 14.085 -12.866 -17.588 1.00 98.50 310 GLU A N 1
ATOM 2382 C CA . GLU A 1 310 ? 13.863 -14.103 -18.344 1.00 98.50 310 GLU A CA 1
ATOM 2383 C C . GLU A 1 310 ? 12.494 -14.116 -19.031 1.00 98.50 310 GLU A C 1
ATOM 2385 O O . GLU A 1 310 ? 12.393 -14.434 -20.219 1.00 98.50 310 GLU A O 1
ATOM 2390 N N . LYS A 1 311 ? 11.434 -13.718 -18.315 1.00 98.50 311 LYS A N 1
ATOM 2391 C CA . LYS A 1 311 ? 10.084 -13.628 -18.887 1.00 98.50 311 LYS A CA 1
ATOM 2392 C C . LYS A 1 311 ? 10.024 -12.615 -20.025 1.00 98.50 311 LYS A C 1
ATOM 2394 O O . LYS A 1 311 ? 9.477 -12.932 -21.080 1.00 98.50 311 LYS A O 1
ATOM 2399 N N . PHE A 1 312 ? 10.602 -11.429 -19.851 1.00 98.62 312 PHE A N 1
ATOM 2400 C CA . PHE A 1 312 ? 10.590 -10.409 -20.898 1.00 98.62 312 PHE A CA 1
ATOM 2401 C C . PHE A 1 312 ? 11.430 -10.808 -22.116 1.00 98.62 312 PHE A C 1
ATOM 2403 O O . PHE A 1 312 ? 10.971 -10.650 -23.251 1.00 98.62 312 PHE A O 1
ATOM 2410 N N . LEU A 1 313 ? 12.606 -11.405 -21.895 1.00 98.50 313 LEU A N 1
ATOM 2411 C CA . LEU A 1 313 ? 13.443 -11.965 -22.955 1.00 98.50 313 LEU A CA 1
ATOM 2412 C C . LEU A 1 313 ? 12.682 -13.030 -23.749 1.00 98.50 313 LEU A C 1
ATOM 2414 O O . LEU A 1 313 ? 12.688 -13.000 -24.975 1.00 98.50 313 LEU A O 1
ATOM 2418 N N . LYS A 1 314 ? 11.968 -13.936 -23.074 1.00 98.38 314 LYS A N 1
ATOM 2419 C CA . LYS A 1 314 ? 11.154 -14.962 -23.739 1.00 98.38 314 LYS A CA 1
ATOM 2420 C C . LYS A 1 314 ? 10.011 -14.366 -24.569 1.00 98.38 314 LYS A C 1
ATOM 2422 O O . LYS A 1 314 ? 9.686 -14.910 -25.620 1.00 98.38 314 LYS A O 1
ATOM 2427 N N . LEU A 1 315 ? 9.396 -13.279 -24.101 1.00 97.25 315 LEU A N 1
ATOM 2428 C CA . LEU A 1 315 ? 8.278 -12.622 -24.788 1.00 97.25 315 LEU A CA 1
ATOM 2429 C C . LEU A 1 315 ? 8.716 -11.793 -25.999 1.00 97.25 315 LEU A C 1
ATOM 2431 O O . LEU A 1 315 ? 7.957 -11.673 -26.957 1.00 97.25 315 LEU A O 1
ATOM 2435 N N . THR A 1 316 ? 9.906 -11.194 -25.949 1.00 97.38 316 THR A N 1
ATOM 2436 C CA . THR A 1 316 ? 10.315 -10.154 -26.911 1.00 97.38 316 THR A CA 1
ATOM 2437 C C . THR A 1 316 ? 11.582 -10.482 -27.696 1.00 97.38 316 THR A C 1
ATOM 2439 O O . THR A 1 316 ? 11.872 -9.817 -28.687 1.00 97.38 316 THR A O 1
ATOM 2442 N N . GLY A 1 317 ? 12.354 -11.481 -27.265 1.00 97.44 317 GLY A N 1
ATOM 2443 C CA . GLY A 1 317 ? 13.687 -11.778 -27.787 1.00 97.44 317 GLY A CA 1
ATOM 2444 C C . GLY A 1 317 ? 14.782 -10.818 -27.308 1.00 97.44 317 GLY A C 1
ATOM 2445 O O . GLY A 1 317 ? 15.924 -10.957 -27.740 1.00 97.44 317 GLY A O 1
ATOM 2446 N N . VAL A 1 318 ? 14.471 -9.863 -26.420 1.00 97.06 318 VAL A N 1
ATOM 2447 C CA . VAL A 1 318 ? 15.414 -8.840 -25.943 1.00 97.06 318 VAL A CA 1
ATOM 2448 C C . VAL A 1 318 ? 15.513 -8.848 -24.420 1.00 97.06 318 VAL A C 1
ATOM 2450 O O . VAL A 1 318 ? 14.507 -8.814 -23.718 1.00 97.06 318 VAL A O 1
ATOM 2453 N N . ASP A 1 319 ? 16.738 -8.851 -23.896 1.00 97.31 319 ASP A N 1
ATOM 2454 C CA . ASP A 1 319 ? 16.975 -8.671 -22.463 1.00 97.31 319 ASP A CA 1
ATOM 2455 C C . ASP A 1 319 ? 16.775 -7.192 -22.095 1.00 97.31 319 ASP A C 1
ATOM 2457 O O . ASP A 1 319 ? 17.446 -6.325 -22.679 1.00 97.31 319 ASP A O 1
ATOM 2461 N N . PRO A 1 320 ? 15.891 -6.860 -21.133 1.00 96.81 320 PRO A N 1
ATOM 2462 C CA . PRO A 1 320 ? 15.560 -5.470 -20.851 1.00 96.81 320 PRO A CA 1
ATOM 2463 C C . PRO A 1 320 ? 16.748 -4.669 -20.307 1.00 96.81 320 PRO A C 1
ATOM 2465 O O . PRO A 1 320 ? 16.717 -3.445 -20.386 1.00 96.81 320 PRO A O 1
ATOM 2468 N N . ILE A 1 321 ? 17.819 -5.313 -19.816 1.00 95.31 321 ILE A N 1
ATOM 2469 C CA . ILE A 1 321 ? 19.048 -4.616 -19.391 1.00 95.31 321 ILE A CA 1
ATOM 2470 C C . ILE A 1 321 ? 19.715 -3.839 -20.536 1.00 95.31 321 ILE A C 1
ATOM 2472 O O . ILE A 1 321 ? 20.488 -2.916 -20.299 1.00 95.31 321 ILE A O 1
ATOM 2476 N N . THR A 1 322 ? 19.430 -4.223 -21.784 1.00 94.44 322 THR A N 1
ATOM 2477 C CA . THR A 1 322 ? 19.970 -3.570 -22.985 1.00 94.44 322 THR A CA 1
ATOM 2478 C C . THR A 1 322 ? 19.136 -2.372 -23.438 1.00 94.44 322 THR A C 1
ATOM 2480 O O . THR A 1 322 ? 19.546 -1.627 -24.331 1.00 94.44 322 THR A O 1
ATOM 2483 N N . LEU A 1 323 ? 17.960 -2.179 -22.833 1.00 93.94 323 LEU A N 1
ATOM 2484 C CA . LEU A 1 323 ? 17.039 -1.108 -23.169 1.00 93.94 323 LEU A CA 1
ATOM 2485 C C . LEU A 1 323 ? 17.328 0.141 -22.342 1.00 93.94 323 LEU A C 1
ATOM 2487 O O . LEU A 1 323 ? 17.798 0.089 -21.208 1.00 93.94 323 LEU A O 1
ATOM 2491 N N . SER A 1 324 ? 16.998 1.289 -22.925 1.00 90.69 324 SER A N 1
ATOM 2492 C CA . SER A 1 324 ? 17.111 2.582 -22.266 1.00 90.69 324 SER A CA 1
ATOM 2493 C C . SER A 1 324 ? 15.945 3.480 -22.677 1.00 90.69 324 SER A C 1
ATOM 2495 O O . SER A 1 324 ? 15.597 3.520 -23.862 1.00 90.69 324 SER A O 1
ATOM 2497 N N . PRO A 1 325 ? 15.383 4.263 -21.741 1.00 88.44 325 PRO A N 1
ATOM 2498 C CA . PRO A 1 325 ? 14.420 5.315 -22.065 1.00 88.44 325 PRO A CA 1
ATOM 2499 C C . PRO A 1 325 ? 15.051 6.395 -22.951 1.00 88.44 325 PRO A C 1
ATOM 2501 O O . PRO A 1 325 ? 14.369 7.017 -23.763 1.00 88.44 325 PRO A O 1
ATOM 2504 N N . ARG A 1 326 ? 16.373 6.594 -22.844 1.00 89.88 326 ARG A N 1
ATOM 2505 C CA . ARG A 1 326 ? 17.171 7.409 -23.768 1.00 89.88 326 ARG A CA 1
ATOM 2506 C C . ARG A 1 326 ? 17.612 6.527 -24.937 1.00 89.88 326 ARG A C 1
ATOM 2508 O O . ARG A 1 326 ? 18.756 6.094 -25.018 1.00 89.88 326 ARG A O 1
ATOM 2515 N N . ASN A 1 327 ? 16.670 6.249 -25.829 1.00 87.06 327 ASN A N 1
ATOM 2516 C CA . ASN A 1 327 ? 16.827 5.356 -26.984 1.00 87.06 327 ASN A CA 1
ATOM 2517 C C . ASN A 1 327 ? 17.575 5.978 -28.187 1.00 87.06 327 ASN A C 1
ATOM 2519 O O . ASN A 1 327 ? 17.722 5.320 -29.212 1.00 87.06 327 ASN A O 1
ATOM 2523 N N . GLY A 1 328 ? 18.049 7.225 -28.090 1.00 86.38 328 GLY A N 1
ATOM 2524 C CA . GLY A 1 328 ? 18.809 7.883 -29.162 1.00 86.38 328 GLY A CA 1
ATOM 2525 C C . GLY A 1 328 ? 17.998 8.192 -30.427 1.00 86.38 328 GLY A C 1
ATOM 2526 O O . GLY A 1 328 ? 18.585 8.339 -31.492 1.00 86.38 328 GLY A O 1
ATOM 2527 N N . GLY A 1 329 ? 16.665 8.256 -30.327 1.00 88.44 329 GLY A N 1
ATOM 2528 C CA . GLY A 1 329 ? 15.774 8.444 -31.478 1.00 88.44 329 GLY A CA 1
ATOM 2529 C C . GLY A 1 329 ? 15.438 7.146 -32.220 1.00 88.44 329 GLY A C 1
ATOM 2530 O O . GLY A 1 329 ? 14.701 7.175 -33.203 1.00 88.44 329 GLY A O 1
ATOM 2531 N N . ASP A 1 330 ? 15.938 6.001 -31.751 1.00 94.12 330 ASP A N 1
ATOM 2532 C CA . ASP A 1 330 ? 15.599 4.690 -32.294 1.00 94.12 330 ASP A CA 1
ATOM 2533 C C . ASP A 1 330 ? 14.176 4.297 -31.869 1.00 94.12 330 ASP A C 1
ATOM 2535 O O . ASP A 1 330 ? 13.912 3.944 -30.714 1.00 94.12 330 ASP A O 1
ATOM 2539 N N . SER A 1 331 ? 13.251 4.362 -32.827 1.00 93.50 331 SER A N 1
ATOM 2540 C CA . SER A 1 331 ? 11.836 4.047 -32.609 1.00 93.50 331 SER A CA 1
ATOM 2541 C C . SER A 1 331 ? 11.591 2.602 -32.158 1.00 93.50 331 SER A C 1
ATOM 2543 O O . SER A 1 331 ? 10.680 2.368 -31.362 1.00 93.50 331 SER A O 1
ATOM 2545 N N . ALA A 1 332 ? 12.418 1.638 -32.580 1.00 93.44 332 ALA A N 1
ATOM 2546 C CA . ALA A 1 332 ? 12.276 0.243 -32.171 1.00 93.44 332 ALA A CA 1
ATOM 2547 C C . ALA A 1 332 ? 12.683 0.057 -30.702 1.00 93.44 332 ALA A C 1
ATOM 2549 O O . ALA A 1 332 ? 11.977 -0.602 -29.935 1.00 93.44 332 ALA A O 1
ATOM 2550 N N . LYS A 1 333 ? 13.774 0.702 -30.270 1.00 93.88 333 LYS A N 1
ATOM 2551 C CA . LYS A 1 333 ? 14.177 0.716 -28.852 1.00 93.88 333 LYS A CA 1
ATOM 2552 C C . LYS A 1 333 ? 13.186 1.480 -27.979 1.00 93.88 333 LYS A C 1
ATOM 2554 O O . LYS A 1 333 ? 12.906 1.040 -26.866 1.00 93.88 333 LYS A O 1
ATOM 2559 N N . ALA A 1 334 ? 12.635 2.588 -28.478 1.00 93.62 334 ALA A N 1
ATOM 2560 C CA . ALA A 1 334 ? 11.580 3.333 -27.793 1.00 93.62 334 ALA A CA 1
ATOM 2561 C C . ALA A 1 334 ? 10.344 2.453 -27.555 1.00 93.62 334 ALA A C 1
ATOM 2563 O O . ALA A 1 334 ? 9.831 2.383 -26.438 1.00 93.62 334 ALA A O 1
ATOM 2564 N N . TYR A 1 335 ? 9.914 1.728 -28.589 1.00 95.56 335 TYR A N 1
ATOM 2565 C CA . TYR A 1 335 ? 8.813 0.778 -28.493 1.00 95.56 335 TYR A CA 1
ATOM 2566 C C . TYR A 1 335 ? 9.101 -0.328 -27.467 1.00 95.56 335 TYR A C 1
ATOM 2568 O O . TYR A 1 335 ? 8.294 -0.546 -26.567 1.00 95.56 335 TYR A O 1
ATOM 2576 N N . LEU A 1 336 ? 10.270 -0.976 -27.527 1.00 96.75 336 LEU A N 1
ATOM 2577 C CA . LEU A 1 336 ? 10.643 -2.028 -26.572 1.00 96.75 336 LEU A CA 1
ATOM 2578 C C . LEU A 1 336 ? 10.734 -1.520 -25.125 1.00 96.75 336 LEU A C 1
ATOM 2580 O O . LEU A 1 336 ? 10.346 -2.236 -24.204 1.00 96.75 336 LEU A O 1
ATOM 2584 N N . TRP A 1 337 ? 11.189 -0.285 -24.906 1.00 95.25 337 TRP A N 1
ATOM 2585 C CA . TRP A 1 337 ? 11.182 0.330 -23.576 1.00 95.25 337 TRP A CA 1
ATOM 2586 C C . TRP A 1 337 ? 9.759 0.531 -23.033 1.00 95.25 337 TRP A C 1
ATOM 2588 O O . TRP A 1 337 ? 9.484 0.253 -21.861 1.00 95.25 337 TRP A O 1
ATOM 2598 N N . ASN A 1 338 ? 8.833 0.967 -23.888 1.00 94.81 338 ASN A N 1
ATOM 2599 C CA . ASN A 1 338 ? 7.426 1.088 -23.515 1.00 94.81 338 ASN A CA 1
ATOM 2600 C C . ASN A 1 338 ? 6.822 -0.288 -23.202 1.00 94.81 338 ASN A C 1
ATOM 2602 O O . ASN A 1 338 ? 6.150 -0.431 -22.182 1.00 94.81 338 ASN A O 1
ATOM 2606 N N . GLN A 1 339 ? 7.151 -1.319 -23.989 1.00 97.25 339 GLN A N 1
ATOM 2607 C CA . GLN A 1 339 ? 6.747 -2.701 -23.705 1.00 97.25 339 GLN A CA 1
ATOM 2608 C C . GLN A 1 339 ? 7.317 -3.211 -22.376 1.00 97.25 339 GLN A C 1
ATOM 2610 O O . GLN A 1 339 ? 6.625 -3.916 -21.648 1.00 97.25 339 GLN A O 1
ATOM 2615 N N . TRP A 1 340 ? 8.550 -2.841 -22.020 1.00 97.56 340 TRP A N 1
ATOM 2616 C CA . TRP A 1 340 ? 9.138 -3.189 -20.724 1.00 97.56 340 TRP A CA 1
ATOM 2617 C C . TRP A 1 340 ? 8.415 -2.519 -19.552 1.00 97.56 340 TRP A C 1
ATOM 2619 O O . TRP A 1 340 ? 8.179 -3.136 -18.511 1.00 97.56 340 TRP A O 1
ATOM 2629 N N . THR A 1 341 ? 8.022 -1.258 -19.717 1.00 96.44 341 THR A N 1
ATOM 2630 C CA . THR A 1 341 ? 7.214 -0.552 -18.716 1.00 96.44 341 THR A CA 1
ATOM 2631 C C . THR A 1 341 ? 5.833 -1.191 -18.580 1.00 96.44 341 THR A C 1
ATOM 2633 O O . THR A 1 341 ? 5.445 -1.534 -17.466 1.00 96.44 341 THR A O 1
ATOM 2636 N N . ALA A 1 342 ? 5.151 -1.462 -19.696 1.00 97.56 342 ALA A N 1
ATOM 2637 C CA . ALA A 1 342 ? 3.854 -2.133 -19.707 1.00 97.56 342 ALA A CA 1
ATOM 2638 C C . ALA A 1 342 ? 3.914 -3.541 -19.088 1.00 97.56 342 ALA A C 1
ATOM 2640 O O . ALA A 1 342 ? 3.056 -3.895 -18.283 1.00 97.56 342 ALA A O 1
ATOM 2641 N N . PHE A 1 343 ? 4.954 -4.325 -19.393 1.00 98.62 343 PHE A N 1
ATOM 2642 C CA . PHE A 1 343 ? 5.165 -5.652 -18.810 1.00 98.62 343 PHE A CA 1
ATOM 2643 C C . PHE A 1 343 ? 5.226 -5.601 -17.279 1.00 98.62 343 PHE A C 1
ATOM 2645 O O . PHE A 1 343 ? 4.569 -6.402 -16.612 1.00 98.62 343 PHE A O 1
ATOM 2652 N N . ARG A 1 344 ? 5.992 -4.654 -16.718 1.00 98.38 344 ARG A N 1
ATOM 2653 C CA . ARG A 1 344 ? 6.129 -4.478 -15.264 1.00 98.38 344 ARG A CA 1
ATOM 2654 C C . ARG A 1 344 ? 4.825 -4.009 -14.622 1.00 98.38 344 ARG A C 1
ATOM 2656 O O . ARG A 1 344 ? 4.425 -4.591 -13.618 1.00 98.38 344 ARG A O 1
ATOM 2663 N N . THR A 1 345 ? 4.128 -3.047 -15.228 1.00 98.62 345 THR A N 1
ATOM 2664 C CA . THR A 1 345 ? 2.775 -2.649 -14.797 1.00 98.62 345 THR A CA 1
ATOM 2665 C C . THR A 1 345 ? 1.836 -3.855 -14.764 1.00 98.62 345 THR A C 1
ATOM 2667 O O . THR A 1 345 ? 1.176 -4.105 -13.757 1.00 98.62 345 THR A O 1
ATOM 2670 N N . GLN A 1 346 ? 1.869 -4.699 -15.799 1.00 98.50 346 GLN A N 1
ATOM 2671 C CA . GLN A 1 346 ? 1.047 -5.902 -15.860 1.00 98.50 346 GLN A CA 1
ATOM 2672 C C . GLN A 1 346 ? 1.404 -6.935 -14.779 1.00 98.50 346 GLN A C 1
ATOM 2674 O O . GLN A 1 346 ? 0.510 -7.636 -14.303 1.00 98.50 346 GLN A O 1
ATOM 2679 N N . GLN A 1 347 ? 2.664 -7.039 -14.335 1.00 98.75 347 GLN A N 1
ATOM 2680 C CA . GLN A 1 347 ? 3.009 -7.935 -13.220 1.00 98.75 347 GLN A CA 1
ATOM 2681 C C . GLN A 1 347 ? 2.293 -7.529 -11.927 1.00 98.75 347 GLN A C 1
ATOM 2683 O O . GLN A 1 347 ? 1.812 -8.401 -11.201 1.00 98.75 347 GLN A O 1
ATOM 2688 N N . ILE A 1 348 ? 2.168 -6.224 -11.668 1.00 98.88 348 ILE A N 1
ATOM 2689 C CA . ILE A 1 348 ? 1.426 -5.703 -10.516 1.00 98.88 348 ILE A CA 1
ATOM 2690 C C . ILE A 1 348 ? -0.079 -5.928 -10.706 1.00 98.88 348 ILE A C 1
ATOM 2692 O O . ILE A 1 348 ? -0.711 -6.557 -9.859 1.00 98.88 348 ILE A O 1
ATOM 2696 N N . THR A 1 349 ? -0.646 -5.496 -11.835 1.00 98.75 349 THR A N 1
ATOM 2697 C CA . THR A 1 349 ? -2.086 -5.632 -12.119 1.00 98.75 349 THR A CA 1
ATOM 2698 C C . THR A 1 349 ? -2.560 -7.082 -12.055 1.00 98.75 349 THR A C 1
ATOM 2700 O O . THR A 1 349 ? -3.564 -7.397 -11.416 1.00 98.75 349 THR A O 1
ATOM 2703 N N . THR A 1 350 ? -1.817 -8.009 -12.662 1.00 98.81 350 THR A N 1
ATOM 2704 C CA . THR A 1 350 ? -2.177 -9.434 -12.615 1.00 98.81 350 THR A CA 1
ATOM 2705 C C . THR A 1 350 ? -2.077 -10.004 -11.205 1.00 98.81 350 THR A C 1
ATOM 2707 O O . THR A 1 350 ? -2.886 -10.860 -10.860 1.00 98.81 350 THR A O 1
ATOM 2710 N N . PHE A 1 351 ? -1.145 -9.521 -10.372 1.00 98.94 351 PHE A N 1
ATOM 2711 C CA . PHE A 1 351 ? -1.071 -9.933 -8.968 1.00 98.94 351 PHE A CA 1
ATOM 2712 C C . PHE A 1 351 ? -2.314 -9.492 -8.197 1.00 98.94 351 PHE A C 1
ATOM 2714 O O . PHE A 1 351 ? -2.926 -10.316 -7.525 1.00 98.94 351 PHE A O 1
ATOM 2721 N N . VAL A 1 352 ? -2.727 -8.227 -8.339 1.00 98.88 352 VAL A N 1
ATOM 2722 C CA . VAL A 1 352 ? -3.964 -7.712 -7.722 1.00 98.88 352 VAL A CA 1
ATOM 2723 C C . VAL A 1 352 ? -5.161 -8.554 -8.153 1.00 98.88 352 VAL A C 1
ATOM 2725 O O . VAL A 1 352 ? -5.958 -8.983 -7.323 1.00 98.88 352 VAL A O 1
ATOM 2728 N N . SER A 1 353 ? -5.239 -8.870 -9.444 1.00 98.81 353 SER A N 1
ATOM 2729 C CA . SER A 1 353 ? -6.289 -9.705 -10.025 1.00 98.81 353 SER A CA 1
ATOM 2730 C C . SER A 1 353 ? -6.302 -11.136 -9.458 1.00 98.81 353 SER A C 1
ATOM 2732 O O . SER A 1 353 ? -7.361 -11.685 -9.151 1.00 98.81 353 SER A O 1
ATOM 2734 N N . GLU A 1 354 ? -5.132 -11.760 -9.294 1.00 98.88 354 GLU A N 1
ATOM 2735 C CA . GLU A 1 354 ? -4.978 -13.084 -8.673 1.00 98.88 354 GLU A CA 1
ATOM 2736 C C . GLU A 1 354 ? -5.341 -13.075 -7.185 1.00 98.88 354 GLU A C 1
ATOM 2738 O O . GLU A 1 354 ? -6.092 -13.948 -6.742 1.00 98.88 354 GLU A O 1
ATOM 2743 N N . ALA A 1 355 ? -4.843 -12.090 -6.435 1.00 98.88 355 ALA A N 1
ATOM 2744 C CA . ALA A 1 355 ? -5.110 -11.920 -5.012 1.00 98.88 355 ALA A CA 1
ATOM 2745 C C . ALA A 1 355 ? -6.601 -11.698 -4.757 1.00 98.88 355 ALA A C 1
ATOM 2747 O O . ALA A 1 355 ? -7.191 -12.418 -3.955 1.00 98.88 355 ALA A O 1
ATOM 2748 N N . SER A 1 356 ? -7.221 -10.789 -5.511 1.00 98.69 356 SER A N 1
ATOM 2749 C CA . SER A 1 356 ? -8.652 -10.496 -5.435 1.00 98.69 356 SER A CA 1
ATOM 2750 C C . SER A 1 356 ? -9.504 -11.743 -5.670 1.00 98.69 356 SER A C 1
ATOM 2752 O O . SER A 1 356 ? -10.230 -12.177 -4.777 1.00 98.69 356 SER A O 1
ATOM 2754 N N . ARG A 1 357 ? -9.317 -12.435 -6.805 1.00 98.69 357 ARG A N 1
ATOM 2755 C CA . ARG A 1 357 ? -10.058 -13.675 -7.108 1.00 98.69 357 ARG A CA 1
ATOM 2756 C C . ARG A 1 357 ? -9.822 -14.789 -6.094 1.00 98.69 357 ARG A C 1
ATOM 2758 O O . ARG A 1 357 ? -10.674 -15.661 -5.917 1.00 98.69 357 ARG A O 1
ATOM 2765 N N . ARG A 1 358 ? -8.629 -14.868 -5.506 1.00 98.69 358 ARG A N 1
ATOM 2766 C CA . ARG A 1 358 ? -8.320 -15.880 -4.491 1.00 98.69 358 ARG A CA 1
ATOM 2767 C C . ARG A 1 358 ? -9.039 -15.565 -3.184 1.00 98.69 358 ARG A C 1
ATOM 2769 O O . ARG A 1 358 ? -9.685 -16.457 -2.645 1.00 98.69 358 ARG A O 1
ATOM 2776 N N . LEU A 1 359 ? -8.965 -14.319 -2.728 1.00 98.75 359 LEU A N 1
ATOM 2777 C CA . LEU A 1 359 ? -9.576 -13.869 -1.483 1.00 98.75 359 LEU A CA 1
ATOM 2778 C C . LEU A 1 359 ? -11.103 -13.875 -1.559 1.00 98.75 359 LEU A C 1
ATOM 2780 O O . LEU A 1 359 ? -11.725 -14.452 -0.681 1.00 98.75 359 LEU A O 1
ATOM 2784 N N . GLN A 1 360 ? -11.702 -13.395 -2.650 1.00 97.00 360 GLN A N 1
ATOM 2785 C CA . GLN A 1 360 ? -13.156 -13.453 -2.857 1.00 97.00 360 GLN A CA 1
ATOM 2786 C C . GLN A 1 360 ? -13.700 -14.890 -2.864 1.00 97.00 360 GLN A C 1
ATOM 2788 O O . GLN A 1 360 ? -14.791 -15.144 -2.367 1.00 97.00 360 GLN A O 1
ATOM 2793 N N . ARG A 1 361 ? -12.947 -15.864 -3.400 1.00 98.12 361 ARG A N 1
ATOM 2794 C CA . ARG A 1 361 ? -13.341 -17.286 -3.336 1.00 98.12 361 ARG A CA 1
ATOM 2795 C C . ARG A 1 361 ? -13.264 -17.861 -1.924 1.00 98.12 361 ARG A C 1
ATOM 2797 O O . ARG A 1 361 ? -13.996 -18.797 -1.624 1.00 98.12 361 ARG A O 1
ATOM 2804 N N . LEU A 1 362 ? -12.347 -17.355 -1.104 1.00 97.88 362 LEU A N 1
ATOM 2805 C CA . LEU A 1 362 ? -12.143 -17.809 0.269 1.00 97.88 362 LEU A CA 1
ATOM 2806 C C . LEU A 1 362 ? -13.146 -17.159 1.233 1.00 97.88 362 LEU A C 1
ATOM 2808 O O . LEU A 1 362 ? -13.693 -17.839 2.096 1.00 97.88 362 LEU A O 1
ATOM 2812 N N . ARG A 1 363 ? -13.384 -15.857 1.066 1.00 97.56 363 ARG A N 1
ATOM 2813 C CA . ARG A 1 363 ? -14.265 -15.006 1.870 1.00 97.56 363 ARG A CA 1
ATOM 2814 C C . ARG A 1 363 ? -14.970 -13.994 0.953 1.00 97.56 363 ARG A C 1
ATOM 2816 O O . ARG A 1 363 ? -14.426 -12.919 0.710 1.00 97.56 363 ARG A O 1
ATOM 2823 N N . PRO A 1 364 ? -16.154 -14.327 0.409 1.00 96.50 364 PRO A N 1
ATOM 2824 C CA . PRO A 1 364 ? -16.903 -13.429 -0.479 1.00 96.50 364 PRO A CA 1
ATOM 2825 C C . PRO A 1 364 ? -17.365 -12.122 0.182 1.00 96.50 364 PRO A C 1
ATOM 2827 O O . PRO A 1 364 ? -17.717 -11.179 -0.515 1.00 96.50 364 PRO A O 1
ATOM 2830 N N . ASP A 1 365 ? -17.401 -12.093 1.513 1.00 95.38 365 ASP A N 1
ATOM 2831 C CA . ASP A 1 365 ? -17.765 -10.956 2.360 1.00 95.38 365 ASP A CA 1
ATOM 2832 C C . ASP A 1 365 ? -16.584 -10.023 2.682 1.00 95.38 365 ASP A C 1
ATOM 2834 O O . ASP A 1 365 ? -16.793 -8.924 3.193 1.00 95.38 365 ASP A O 1
ATOM 2838 N N . LEU A 1 366 ? -15.350 -10.448 2.389 1.00 97.94 366 LEU A N 1
ATOM 2839 C CA . LEU A 1 366 ? -14.136 -9.711 2.729 1.00 97.94 366 LEU A CA 1
ATOM 2840 C C . LEU A 1 366 ? -13.943 -8.508 1.805 1.00 97.94 366 LEU A C 1
ATOM 2842 O O . LEU A 1 366 ? -13.782 -8.675 0.595 1.00 97.94 366 LEU A O 1
ATOM 2846 N N . LYS A 1 367 ? -13.855 -7.308 2.386 1.00 98.44 367 LYS A N 1
ATOM 2847 C CA . LYS A 1 367 ? -13.560 -6.090 1.626 1.00 98.44 367 LYS A CA 1
ATOM 2848 C C . LYS A 1 367 ? -12.089 -6.032 1.231 1.00 98.44 367 LYS A C 1
ATOM 2850 O O . LYS A 1 367 ? -11.197 -6.249 2.052 1.00 98.44 367 LYS A O 1
ATOM 2855 N N . LEU A 1 368 ? -11.816 -5.676 -0.014 1.00 98.81 368 LEU A N 1
ATOM 2856 C CA . LEU A 1 368 ? -10.464 -5.521 -0.535 1.00 98.81 368 LEU A CA 1
ATOM 2857 C C . LEU A 1 368 ? -10.184 -4.064 -0.863 1.00 98.81 368 LEU A C 1
ATOM 2859 O O . LEU A 1 368 ? -10.966 -3.393 -1.534 1.00 98.81 368 LEU A O 1
ATOM 2863 N N . SER A 1 369 ? -9.033 -3.571 -0.423 1.00 98.81 369 SER A N 1
ATOM 2864 C CA . SER A 1 369 ? -8.608 -2.214 -0.744 1.00 98.81 369 SER A CA 1
ATOM 2865 C C . SER A 1 369 ? -7.124 -2.130 -1.064 1.00 98.81 369 SER A C 1
ATOM 2867 O O . SER A 1 369 ? -6.374 -3.070 -0.809 1.00 98.81 369 SER A O 1
ATOM 2869 N N . ALA A 1 370 ? -6.682 -1.012 -1.636 1.00 98.88 370 ALA A N 1
ATOM 2870 C CA . ALA A 1 370 ? -5.260 -0.742 -1.828 1.00 98.88 370 ALA A CA 1
ATOM 2871 C C . ALA A 1 370 ? -4.897 0.699 -1.464 1.00 98.88 370 ALA A C 1
ATOM 2873 O O . ALA A 1 370 ? -5.620 1.628 -1.824 1.00 98.88 370 ALA A O 1
ATOM 2874 N N . ALA A 1 371 ? -3.754 0.875 -0.799 1.00 98.69 371 ALA A N 1
ATOM 2875 C CA . ALA A 1 371 ? -3.115 2.171 -0.601 1.00 98.69 371 ALA A CA 1
ATOM 2876 C C . ALA A 1 371 ? -2.308 2.540 -1.859 1.00 98.69 371 ALA A C 1
ATOM 2878 O O . ALA A 1 371 ? -1.355 1.847 -2.238 1.00 98.69 371 ALA A O 1
ATOM 2879 N N . VAL A 1 372 ? -2.697 3.619 -2.540 1.00 98.62 372 VAL A N 1
ATOM 2880 C CA . VAL A 1 372 ? -2.154 3.981 -3.862 1.00 98.62 372 VAL A CA 1
ATOM 2881 C C . VAL A 1 372 ? -1.804 5.462 -3.962 1.00 98.62 372 VAL A C 1
ATOM 2883 O O . VAL A 1 372 ? -2.327 6.281 -3.220 1.00 98.62 372 VAL A O 1
ATOM 2886 N N . PHE A 1 373 ? -0.915 5.836 -4.878 1.00 98.06 373 PHE A N 1
ATOM 2887 C CA . PHE A 1 373 ? -0.577 7.245 -5.106 1.00 98.06 373 PHE A CA 1
ATOM 2888 C C . PHE A 1 373 ? -1.683 7.988 -5.864 1.00 98.06 373 PHE A C 1
ATOM 2890 O O . PHE A 1 373 ? -2.327 7.423 -6.748 1.00 98.06 373 PHE A O 1
ATOM 2897 N N . ALA A 1 374 ? -1.869 9.273 -5.557 1.00 96.88 374 ALA A N 1
ATOM 2898 C CA . ALA A 1 374 ? -2.877 10.129 -6.189 1.00 96.88 374 ALA A CA 1
ATOM 2899 C C . ALA A 1 374 ? -2.376 10.851 -7.463 1.00 96.88 374 ALA A C 1
ATOM 2901 O O . ALA A 1 374 ? -3.179 11.429 -8.185 1.00 96.88 374 ALA A O 1
ATOM 2902 N N . ASP A 1 375 ? -1.075 10.800 -7.771 1.00 95.56 375 ASP A N 1
ATOM 2903 C CA . ASP A 1 375 ? -0.448 11.447 -8.940 1.00 95.56 375 ASP A CA 1
ATOM 2904 C C . ASP A 1 375 ? -1.039 11.001 -10.288 1.00 95.56 375 ASP A C 1
ATOM 2906 O O . ASP A 1 375 ? -1.499 9.885 -10.398 1.00 95.56 375 ASP A O 1
ATOM 2910 N N . GLY A 1 376 ? -0.958 11.779 -11.369 1.00 95.06 376 GLY A N 1
ATOM 2911 C CA . GLY A 1 376 ? -1.539 11.374 -12.666 1.00 95.06 376 GLY A CA 1
ATOM 2912 C C . GLY A 1 376 ? -1.111 9.978 -13.176 1.00 95.06 376 GLY A C 1
ATOM 2913 O O . GLY A 1 376 ? 0.031 9.554 -12.979 1.00 95.06 376 GLY A O 1
ATOM 2914 N N . THR A 1 377 ? -2.005 9.286 -13.897 1.00 94.19 377 THR A N 1
ATOM 2915 C CA . THR A 1 377 ? -1.839 7.901 -14.398 1.00 94.19 377 THR A CA 1
ATOM 2916 C C . THR A 1 377 ? -0.466 7.650 -15.013 1.00 94.19 377 THR A C 1
ATOM 2918 O O . THR A 1 377 ? 0.279 6.769 -14.584 1.00 94.19 377 THR A O 1
ATOM 2921 N N . TYR A 1 378 ? -0.083 8.484 -15.985 1.00 93.12 378 TYR A N 1
ATOM 2922 C CA . TYR A 1 378 ? 1.188 8.357 -16.695 1.00 93.12 378 TYR A CA 1
ATOM 2923 C C . TYR A 1 378 ? 2.397 8.494 -15.758 1.00 93.12 378 TYR A C 1
ATOM 2925 O O . TYR A 1 378 ? 3.358 7.731 -15.859 1.00 93.12 378 TYR A O 1
ATOM 2933 N N . GLN A 1 379 ? 2.339 9.428 -14.805 1.00 94.06 379 GLN A N 1
ATOM 2934 C CA . GLN A 1 379 ? 3.408 9.643 -13.833 1.00 94.06 379 GLN A CA 1
ATOM 2935 C C . GLN A 1 379 ? 3.578 8.421 -12.925 1.00 94.06 379 GLN A C 1
ATOM 2937 O O . GLN A 1 379 ? 4.703 7.952 -12.745 1.00 94.06 379 GLN A O 1
ATOM 2942 N N . ARG A 1 380 ? 2.482 7.853 -12.401 1.00 95.50 380 ARG A N 1
ATOM 2943 C CA . ARG A 1 380 ? 2.539 6.641 -11.565 1.00 95.50 380 ARG A CA 1
ATOM 2944 C C . ARG A 1 380 ? 3.028 5.430 -12.342 1.00 95.50 380 ARG A C 1
ATOM 2946 O O . ARG A 1 380 ? 3.916 4.723 -11.865 1.00 95.50 380 ARG A O 1
ATOM 2953 N N . GLN A 1 381 ? 2.508 5.198 -13.543 1.00 95.00 381 GLN A N 1
ATOM 2954 C CA . GLN A 1 381 ? 2.929 4.063 -14.361 1.00 95.00 381 GLN A CA 1
ATOM 2955 C C . GLN A 1 381 ? 4.422 4.138 -14.714 1.00 95.00 381 GLN A C 1
ATOM 2957 O O . GLN A 1 381 ? 5.112 3.121 -14.667 1.00 95.00 381 GLN A O 1
ATOM 2962 N N . LEU A 1 382 ? 4.966 5.331 -14.979 1.00 93.00 382 LEU A N 1
ATOM 2963 C CA . LEU A 1 382 ? 6.402 5.506 -15.209 1.00 93.00 382 LEU A CA 1
ATOM 2964 C C . LEU A 1 382 ? 7.247 5.379 -13.935 1.00 93.00 382 LEU A C 1
ATOM 2966 O O . LEU A 1 382 ? 8.309 4.751 -13.962 1.00 93.00 382 LEU A O 1
ATOM 2970 N N . ALA A 1 383 ? 6.809 5.983 -12.831 1.00 95.44 383 ALA A N 1
ATOM 2971 C CA . ALA A 1 383 ? 7.615 6.080 -11.619 1.00 95.44 383 ALA A CA 1
ATOM 2972 C C . ALA A 1 383 ? 7.558 4.810 -10.761 1.00 95.44 383 ALA A C 1
ATOM 2974 O O . ALA A 1 383 ? 8.552 4.460 -10.133 1.00 95.44 383 ALA A O 1
ATOM 2975 N N . ILE A 1 384 ? 6.416 4.126 -10.707 1.00 97.44 384 ILE A N 1
ATOM 2976 C CA . ILE A 1 384 ? 6.168 3.019 -9.768 1.00 97.44 384 ILE A CA 1
ATOM 2977 C C . ILE A 1 384 ? 5.378 1.847 -10.371 1.00 97.44 384 ILE A C 1
ATOM 2979 O O . ILE A 1 384 ? 5.179 0.849 -9.679 1.00 97.44 384 ILE A O 1
ATOM 2983 N N . GLN A 1 385 ? 4.948 1.940 -11.637 1.00 97.75 385 GLN A N 1
ATOM 2984 C CA . GLN A 1 385 ? 4.171 0.900 -12.334 1.00 97.75 385 GLN A CA 1
ATOM 2985 C C . GLN A 1 385 ? 2.890 0.503 -11.577 1.00 97.75 385 GLN A C 1
ATOM 2987 O O . GLN A 1 385 ? 2.525 -0.669 -11.506 1.00 97.75 385 GLN A O 1
ATOM 2992 N N . GLN A 1 386 ? 2.228 1.497 -10.984 1.00 97.75 386 GLN A N 1
ATOM 2993 C CA . GLN A 1 386 ? 0.946 1.346 -10.302 1.00 97.75 386 GLN A CA 1
ATOM 2994 C C . GLN A 1 386 ? -0.163 1.889 -11.208 1.00 97.75 386 GLN A C 1
ATOM 2996 O O . GLN A 1 386 ? -0.117 3.062 -11.577 1.00 97.75 386 GLN A O 1
ATOM 3001 N N . ASP A 1 387 ? -1.116 1.030 -11.560 1.00 97.38 387 ASP A N 1
ATOM 3002 C CA . ASP A 1 387 ? -2.206 1.305 -12.507 1.00 97.38 387 ASP A CA 1
ATOM 3003 C C . ASP A 1 387 ? -3.550 0.982 -11.856 1.00 97.38 387 ASP A C 1
ATOM 3005 O O . ASP A 1 387 ? -4.235 0.026 -12.209 1.00 97.38 387 ASP A O 1
ATOM 3009 N N . TRP A 1 388 ? -3.850 1.703 -10.778 1.00 97.75 388 TRP A N 1
ATOM 3010 C CA . TRP A 1 388 ? -4.966 1.351 -9.912 1.00 97.75 388 TRP A CA 1
ATOM 3011 C C . TRP A 1 388 ? -6.321 1.654 -10.544 1.00 97.75 388 TRP A C 1
ATOM 3013 O O . TRP A 1 388 ? -7.310 1.042 -10.146 1.00 97.75 388 TRP A O 1
ATOM 3023 N N . GLU A 1 389 ? -6.370 2.545 -11.536 1.00 96.19 389 GLU A N 1
ATOM 3024 C CA . GLU A 1 389 ? -7.582 2.830 -12.303 1.00 96.19 389 GLU A CA 1
ATOM 3025 C C . GLU A 1 389 ? -8.085 1.575 -13.008 1.00 96.19 389 GLU A C 1
ATOM 3027 O O . GLU A 1 389 ? -9.263 1.252 -12.907 1.00 96.19 389 GLU A O 1
ATOM 3032 N N . ASP A 1 390 ? -7.182 0.809 -13.624 1.00 95.75 390 ASP A N 1
ATOM 3033 C CA . ASP A 1 390 ? -7.515 -0.468 -14.256 1.00 95.75 390 ASP A CA 1
ATOM 3034 C C . ASP A 1 390 ? -8.037 -1.488 -13.227 1.00 95.75 390 ASP A C 1
ATOM 3036 O O . ASP A 1 390 ? -8.953 -2.265 -13.505 1.00 95.75 390 ASP A O 1
ATOM 3040 N N . TRP A 1 391 ? -7.512 -1.462 -11.996 1.00 97.88 391 TRP A N 1
ATOM 3041 C CA . TRP A 1 391 ? -7.983 -2.346 -10.924 1.00 97.88 391 TRP A CA 1
ATOM 3042 C C . TRP A 1 391 ? -9.395 -1.980 -10.469 1.00 97.88 391 TRP A C 1
ATOM 3044 O O . TRP A 1 391 ? -10.207 -2.872 -10.212 1.00 97.88 391 TRP A O 1
ATOM 3054 N N . ALA A 1 392 ? -9.676 -0.681 -10.377 1.00 96.69 392 ALA A N 1
ATOM 3055 C CA . ALA A 1 392 ? -10.972 -0.142 -9.997 1.00 96.69 392 ALA A CA 1
ATOM 3056 C C . ALA A 1 392 ? -12.024 -0.377 -11.097 1.00 96.69 392 ALA A C 1
ATOM 3058 O O . ALA A 1 392 ? -13.103 -0.894 -10.822 1.00 96.69 392 ALA A O 1
ATOM 3059 N N . ASP A 1 393 ? -11.687 -0.120 -12.363 1.00 94.75 393 ASP A N 1
ATOM 3060 C CA . ASP A 1 393 ? -12.583 -0.334 -13.509 1.00 94.75 393 ASP A CA 1
ATOM 3061 C C . ASP A 1 393 ? -12.974 -1.803 -13.705 1.00 94.75 393 ASP A C 1
ATOM 3063 O O . ASP A 1 393 ? -14.095 -2.112 -14.129 1.00 94.75 393 ASP A O 1
ATOM 3067 N N . GLN A 1 394 ? -12.063 -2.722 -13.380 1.00 94.94 394 GLN A N 1
ATOM 3068 C CA . GLN A 1 394 ? -12.319 -4.162 -13.386 1.00 94.94 394 GLN A CA 1
ATOM 3069 C C . GLN A 1 394 ? -13.059 -4.657 -12.132 1.00 94.94 394 GLN A C 1
ATOM 3071 O O . GLN A 1 394 ? -13.408 -5.837 -12.072 1.00 94.94 394 GLN A O 1
ATOM 3076 N N . GLY A 1 395 ? -13.294 -3.797 -11.134 1.00 95.44 395 GLY A N 1
ATOM 3077 C CA . GLY A 1 395 ? -13.916 -4.176 -9.865 1.00 95.44 395 GLY A CA 1
ATOM 3078 C C . GLY A 1 395 ? -13.080 -5.179 -9.064 1.00 95.44 395 GLY A C 1
ATOM 3079 O O . GLY A 1 395 ? -13.634 -6.037 -8.379 1.00 95.44 395 GLY A O 1
ATOM 3080 N N . LEU A 1 396 ? -11.747 -5.127 -9.180 1.00 97.19 396 LEU A N 1
ATOM 3081 C CA . LEU A 1 396 ? -10.853 -6.038 -8.452 1.00 97.19 396 LEU A CA 1
ATOM 3082 C C . LEU A 1 396 ? -10.769 -5.697 -6.962 1.00 97.19 396 LEU A C 1
ATOM 3084 O O . LEU A 1 396 ? -10.420 -6.564 -6.163 1.00 97.19 396 LEU A O 1
ATOM 3088 N N . LEU A 1 397 ? -11.049 -4.447 -6.599 1.00 98.00 397 LEU A N 1
ATOM 3089 C CA . LEU A 1 397 ? -10.983 -3.929 -5.238 1.00 98.00 397 LEU A CA 1
ATOM 3090 C C . LEU A 1 397 ? -12.272 -3.174 -4.924 1.00 98.00 397 LEU A C 1
ATOM 3092 O O . LEU A 1 397 ? -12.800 -2.472 -5.784 1.00 98.00 397 LEU A O 1
ATOM 3096 N N . ASP A 1 398 ? -12.746 -3.270 -3.689 1.00 97.38 398 ASP A N 1
ATOM 3097 C CA . ASP A 1 398 ? -13.882 -2.489 -3.212 1.00 97.38 398 ASP A CA 1
ATOM 3098 C C . ASP A 1 398 ? -13.488 -1.025 -3.043 1.00 97.38 398 ASP A C 1
ATOM 3100 O O . ASP A 1 398 ? -14.243 -0.143 -3.456 1.00 97.38 398 ASP A O 1
ATOM 3104 N N . TRP A 1 399 ? -12.297 -0.755 -2.487 1.00 97.94 399 TRP A N 1
ATOM 3105 C CA . TRP A 1 399 ? -11.813 0.609 -2.255 1.00 97.94 399 TRP A CA 1
ATOM 3106 C C . TRP A 1 399 ? -10.420 0.876 -2.830 1.00 97.94 399 TRP A C 1
ATOM 3108 O O . TRP A 1 399 ? -9.458 0.142 -2.596 1.00 97.94 399 TRP A O 1
ATOM 3118 N N . ILE A 1 400 ? -10.285 2.019 -3.490 1.00 98.12 400 ILE A N 1
ATOM 3119 C CA . ILE A 1 400 ? -9.004 2.659 -3.766 1.00 98.12 400 ILE A CA 1
ATOM 3120 C C . ILE A 1 400 ? -8.771 3.725 -2.704 1.00 98.12 400 ILE A C 1
ATOM 3122 O O . ILE A 1 400 ? -9.505 4.708 -2.644 1.00 98.12 400 ILE A O 1
ATOM 3126 N N . VAL A 1 401 ? -7.746 3.550 -1.873 1.00 98.56 401 VAL A N 1
ATOM 3127 C CA . VAL A 1 401 ? -7.417 4.500 -0.808 1.00 98.56 401 VAL A CA 1
ATOM 3128 C C . VAL A 1 401 ? -6.220 5.342 -1.243 1.00 98.56 401 VAL A C 1
ATOM 3130 O O . VAL A 1 401 ? -5.091 4.854 -1.331 1.00 98.56 401 VAL A O 1
ATOM 3133 N N . LEU A 1 402 ? -6.467 6.611 -1.564 1.00 98.19 402 LEU A N 1
ATOM 3134 C CA . LEU A 1 402 ? -5.455 7.503 -2.125 1.00 98.19 402 LEU A CA 1
ATOM 3135 C C . LEU A 1 402 ? -4.516 8.026 -1.037 1.00 98.19 402 LEU A C 1
ATOM 3137 O O . LEU A 1 402 ? -4.950 8.584 -0.039 1.00 98.19 402 LEU A O 1
ATOM 3141 N N . MET A 1 403 ? -3.214 7.978 -1.276 1.00 98.06 403 MET A N 1
ATOM 3142 C CA . MET A 1 403 ? -2.203 8.712 -0.518 1.00 98.06 403 MET A CA 1
ATOM 3143 C C . MET A 1 403 ? -2.108 10.152 -1.042 1.00 98.06 403 MET A C 1
ATOM 3145 O O . MET A 1 403 ? -1.077 10.579 -1.561 1.00 98.06 403 MET A O 1
ATOM 3149 N N . SER A 1 404 ? -3.212 10.894 -0.949 1.00 97.50 404 SER A N 1
ATOM 3150 C CA . SER A 1 404 ? -3.348 12.301 -1.360 1.00 97.50 404 SER A CA 1
ATOM 3151 C C . SER A 1 404 ? -2.699 13.248 -0.344 1.00 97.50 404 SER A C 1
ATOM 3153 O O . SER A 1 404 ? -3.339 14.109 0.247 1.00 97.50 404 SER A O 1
ATOM 3155 N N . TYR A 1 405 ? -1.411 13.052 -0.074 1.00 97.19 405 TYR A N 1
ATOM 3156 C CA . TYR A 1 405 ? -0.711 13.759 0.994 1.00 97.19 405 TYR A CA 1
ATOM 3157 C C . TYR A 1 405 ? -0.248 15.139 0.532 1.00 97.19 405 TYR A C 1
ATOM 3159 O O . TYR A 1 405 ? 0.740 15.260 -0.187 1.00 97.19 405 TYR A O 1
ATOM 3167 N N . ALA A 1 406 ? -0.938 16.169 1.008 1.00 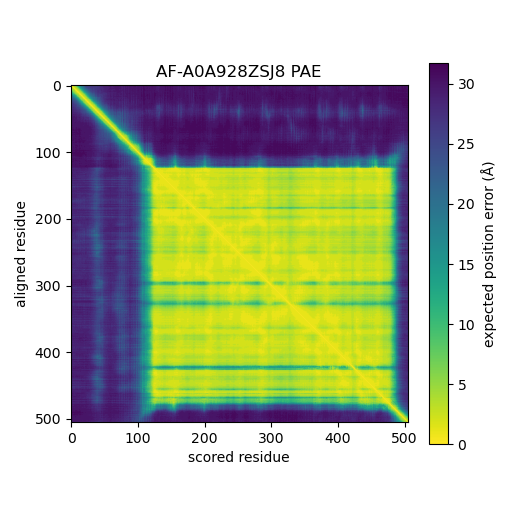97.19 406 ALA A N 1
ATOM 3168 C CA . ALA A 1 406 ? -0.688 17.566 0.683 1.00 97.19 406 ALA A CA 1
ATOM 3169 C C . ALA A 1 406 ? -0.557 18.415 1.952 1.00 97.19 406 ALA A C 1
ATOM 3171 O O . ALA A 1 406 ? -1.092 18.054 3.004 1.00 97.19 406 ALA A O 1
ATOM 3172 N N . ASN A 1 407 ? 0.154 19.540 1.850 1.00 96.56 407 ASN A N 1
ATOM 3173 C CA . ASN A 1 407 ? 0.312 20.466 2.974 1.00 96.56 407 ASN A CA 1
ATOM 3174 C C . ASN A 1 407 ? -0.711 21.607 2.943 1.00 96.56 407 ASN A C 1
ATOM 3176 O O . ASN A 1 407 ? -0.820 22.313 3.940 1.00 96.56 407 ASN A O 1
ATOM 3180 N N . THR A 1 408 ? -1.434 21.794 1.833 1.00 97.12 408 THR A N 1
ATOM 3181 C CA . THR A 1 408 ? -2.531 22.766 1.709 1.00 97.12 408 THR A CA 1
ATOM 3182 C C . THR A 1 408 ? -3.754 22.151 1.024 1.00 97.12 408 THR A C 1
ATOM 3184 O O . THR A 1 408 ? -3.652 21.142 0.321 1.00 97.12 408 THR A O 1
ATOM 3187 N N . VAL A 1 409 ? -4.921 22.762 1.216 1.00 97.31 409 VAL A N 1
ATOM 3188 C CA . VAL A 1 409 ? -6.205 22.321 0.668 1.00 97.31 409 VAL A CA 1
ATOM 3189 C C . VAL A 1 409 ? -6.250 22.477 -0.849 1.00 97.31 409 VAL A C 1
ATOM 3191 O O . VAL A 1 409 ? -6.891 21.677 -1.525 1.00 97.31 409 VAL A O 1
ATOM 3194 N N . GLU A 1 410 ? -5.527 23.447 -1.411 1.00 97.69 410 GLU A N 1
ATOM 3195 C CA . GLU A 1 410 ? -5.405 23.635 -2.857 1.00 97.69 410 GLU A CA 1
ATOM 3196 C C . GLU A 1 410 ? -4.624 22.484 -3.499 1.00 97.69 410 GLU A C 1
ATOM 3198 O O . GLU A 1 410 ? -5.089 21.889 -4.474 1.00 97.69 410 GLU A O 1
ATOM 3203 N N . GLU A 1 411 ? -3.467 22.129 -2.928 1.00 97.69 411 GLU A N 1
ATOM 3204 C CA . GLU A 1 411 ? -2.680 20.966 -3.357 1.00 97.69 411 GLU A CA 1
ATOM 3205 C C . GLU A 1 411 ? -3.495 19.674 -3.210 1.00 97.69 411 GLU A C 1
ATOM 3207 O O . GLU A 1 411 ? -3.557 18.856 -4.130 1.00 97.69 411 GLU A O 1
ATOM 3212 N N . PHE A 1 412 ? -4.174 19.517 -2.071 1.00 97.88 412 PHE A N 1
ATOM 3213 C CA . PHE A 1 412 ? -5.037 18.375 -1.788 1.00 97.88 412 PHE A CA 1
ATOM 3214 C C . PHE A 1 412 ? -6.174 18.245 -2.813 1.00 97.88 412 PHE A C 1
ATOM 3216 O O . PHE A 1 412 ? -6.403 17.168 -3.363 1.00 97.88 412 PHE A O 1
ATOM 3223 N N . SER A 1 413 ? -6.844 19.354 -3.134 1.00 96.88 413 SER A N 1
ATOM 3224 C CA . SER A 1 413 ? -7.903 19.423 -4.145 1.00 96.88 413 SER A CA 1
ATOM 3225 C C . SER A 1 413 ? -7.414 18.952 -5.515 1.00 96.88 413 SER A C 1
ATOM 3227 O O . SER A 1 413 ? -8.080 18.141 -6.165 1.00 96.88 413 SER A O 1
ATOM 3229 N N . GLY A 1 414 ? -6.216 19.386 -5.922 1.00 96.38 414 GLY A N 1
ATOM 3230 C CA . GLY A 1 414 ? -5.583 18.949 -7.168 1.00 96.38 414 GLY A CA 1
ATOM 3231 C C . GLY A 1 414 ? -5.304 17.443 -7.221 1.00 96.38 414 GLY A C 1
ATOM 3232 O O . GLY A 1 414 ? -5.401 16.846 -8.291 1.00 96.38 414 GLY A O 1
ATOM 3233 N N . LEU A 1 415 ? -5.014 16.815 -6.077 1.00 96.50 415 LEU A N 1
ATOM 3234 C CA . LEU A 1 415 ? -4.784 15.370 -5.982 1.00 96.50 415 LEU A CA 1
ATOM 3235 C C . LEU A 1 415 ? -6.074 14.543 -5.958 1.00 96.50 415 LEU A C 1
ATOM 3237 O O . LEU A 1 415 ? -6.026 13.370 -6.310 1.00 96.50 415 LEU A O 1
ATOM 3241 N N . VAL A 1 416 ? -7.204 15.105 -5.518 1.00 95.81 416 VAL A N 1
ATOM 3242 C CA . VAL A 1 416 ? -8.426 14.333 -5.224 1.00 95.81 416 VAL A CA 1
ATOM 3243 C C . VAL A 1 416 ? -9.521 14.504 -6.276 1.00 95.81 416 VAL A C 1
ATOM 3245 O O . VAL A 1 416 ? -10.177 13.521 -6.636 1.00 95.81 416 VAL A O 1
ATOM 3248 N N . ARG A 1 417 ? -9.736 15.722 -6.793 1.00 94.00 417 ARG A N 1
ATOM 3249 C CA . ARG A 1 417 ? -10.842 16.014 -7.730 1.00 94.00 417 ARG A CA 1
ATOM 3250 C C . ARG A 1 417 ? -10.833 15.161 -9.010 1.00 94.00 417 ARG A C 1
ATOM 3252 O O . ARG A 1 417 ? -11.915 14.677 -9.358 1.00 94.00 417 ARG A O 1
ATOM 3259 N N . PRO A 1 418 ? -9.678 14.876 -9.654 1.00 92.94 418 PRO A N 1
ATOM 3260 C CA . PRO A 1 418 ? -9.652 14.050 -10.867 1.00 92.94 418 PRO A CA 1
ATOM 3261 C C . PRO A 1 418 ? -10.244 12.646 -10.674 1.00 92.94 418 PRO A C 1
ATOM 3263 O O . PRO A 1 418 ? -10.801 12.051 -11.595 1.00 92.94 418 PRO A O 1
ATOM 3266 N N . TRP A 1 419 ? -10.150 12.115 -9.454 1.00 92.38 419 TRP A N 1
ATOM 3267 C CA . TRP A 1 419 ? -10.509 10.730 -9.145 1.00 92.38 419 TRP A CA 1
ATOM 3268 C C . TRP A 1 419 ? -11.874 10.585 -8.478 1.00 92.38 419 TRP A C 1
ATOM 3270 O O . TRP A 1 419 ? -12.439 9.498 -8.481 1.00 92.38 419 TRP A O 1
ATOM 3280 N N . THR A 1 420 ? -12.390 11.658 -7.879 1.00 87.44 420 THR A N 1
ATOM 3281 C CA . THR A 1 420 ? -13.638 11.631 -7.095 1.00 87.44 420 THR A CA 1
ATOM 3282 C C . THR A 1 420 ? -14.806 12.322 -7.789 1.00 87.44 420 THR A C 1
ATOM 3284 O O . THR A 1 420 ? -15.950 11.978 -7.518 1.00 87.44 420 THR A O 1
ATOM 3287 N N . VAL A 1 421 ? -14.532 13.273 -8.688 1.00 81.56 421 VAL A N 1
ATOM 3288 C CA . VAL A 1 421 ? -15.563 14.052 -9.397 1.00 81.56 421 VAL A CA 1
ATOM 3289 C C . VAL A 1 421 ? -15.546 13.766 -10.894 1.00 81.56 421 VAL A C 1
ATOM 3291 O O . VAL A 1 421 ? -16.593 13.656 -11.523 1.00 81.56 421 VAL A O 1
ATOM 3294 N N . GLU A 1 422 ? -14.352 13.671 -11.477 1.00 79.00 422 GLU A N 1
ATOM 3295 C CA . GLU A 1 422 ? -14.175 13.601 -12.934 1.00 79.00 422 GLU A CA 1
ATOM 3296 C C . GLU A 1 422 ? -14.184 12.160 -13.470 1.00 79.00 422 GLU A C 1
ATOM 3298 O O . GLU A 1 422 ? -14.269 11.951 -14.679 1.00 79.00 422 GLU A O 1
ATOM 3303 N N . SER A 1 423 ? -14.136 11.172 -12.571 1.00 76.94 423 SER A N 1
ATOM 3304 C CA . SER A 1 423 ? -14.060 9.745 -12.889 1.00 76.94 423 SER A CA 1
ATOM 3305 C C . SER A 1 423 ? -15.112 8.949 -12.113 1.00 76.94 423 SER A C 1
ATOM 3307 O O . SER A 1 423 ? -15.504 9.322 -11.010 1.00 76.94 423 SER A O 1
ATOM 3309 N N . SER A 1 424 ? -15.559 7.826 -12.677 1.00 78.12 424 SER A N 1
ATOM 3310 C CA . SER A 1 424 ? -16.439 6.863 -12.007 1.00 78.12 424 SER A CA 1
ATOM 3311 C C . SER A 1 424 ? -15.898 5.455 -12.221 1.00 78.12 424 SER A C 1
ATOM 3313 O O . SER A 1 424 ? -15.663 5.061 -13.360 1.00 78.12 424 SER A O 1
ATOM 3315 N N . TYR A 1 425 ? -15.735 4.699 -11.135 1.00 86.38 425 TYR A N 1
ATOM 3316 C CA . TYR A 1 425 ? -15.095 3.379 -11.136 1.00 86.38 425 TYR A CA 1
ATOM 3317 C C . TYR A 1 425 ? -16.080 2.253 -10.804 1.00 86.38 425 TYR A C 1
ATOM 3319 O O . TYR A 1 425 ? -15.820 1.384 -9.973 1.00 86.38 425 TYR A O 1
ATOM 3327 N N . ARG A 1 426 ? -17.253 2.270 -11.450 1.00 82.44 426 ARG A N 1
ATOM 3328 C CA . ARG A 1 426 ? -18.331 1.285 -11.239 1.00 82.44 426 ARG A CA 1
ATOM 3329 C C . ARG A 1 426 ? -18.688 1.135 -9.751 1.00 82.44 426 ARG A C 1
ATOM 3331 O O . ARG A 1 426 ? -19.266 2.046 -9.174 1.00 82.44 426 ARG A O 1
ATOM 3338 N N . SER A 1 427 ? -18.398 -0.025 -9.158 1.00 86.38 427 SER A N 1
ATOM 3339 C CA . SER A 1 427 ? -18.660 -0.350 -7.754 1.00 86.38 427 SER A CA 1
ATOM 3340 C C . SER A 1 427 ? -17.504 0.010 -6.820 1.00 86.38 427 SER A C 1
ATOM 3342 O O . SER A 1 427 ? -17.698 0.006 -5.607 1.00 86.38 427 SER A O 1
ATOM 3344 N N . THR A 1 428 ? -16.315 0.300 -7.355 1.00 94.69 428 THR A N 1
ATOM 3345 C CA . THR A 1 428 ? -15.135 0.626 -6.557 1.00 94.69 428 THR A CA 1
ATOM 3346 C C . THR A 1 428 ? -15.211 2.066 -6.064 1.00 94.69 428 THR A C 1
ATOM 3348 O O . THR A 1 428 ? -15.362 3.006 -6.845 1.00 94.69 428 THR A O 1
ATOM 3351 N N . LYS A 1 429 ? -15.077 2.254 -4.749 1.00 94.19 429 LYS A N 1
ATOM 3352 C CA . LYS A 1 429 ? -15.081 3.578 -4.117 1.00 94.19 429 LYS A CA 1
ATOM 3353 C C . LYS A 1 429 ? -13.669 4.146 -4.050 1.00 94.19 429 LYS A C 1
ATOM 3355 O O . LYS A 1 429 ? -12.717 3.419 -3.779 1.00 94.19 429 LYS A O 1
ATOM 3360 N N . VAL A 1 430 ? -13.539 5.458 -4.219 1.00 95.88 430 VAL A N 1
ATOM 3361 C CA . VAL A 1 430 ? -12.276 6.178 -4.013 1.00 95.88 430 VAL A CA 1
ATOM 3362 C C . VAL A 1 430 ? -12.331 6.892 -2.667 1.00 95.88 430 VAL A C 1
ATOM 3364 O O . VAL A 1 430 ? -13.226 7.699 -2.429 1.00 95.88 430 VAL A O 1
ATOM 3367 N N . ILE A 1 431 ? -11.378 6.585 -1.789 1.00 97.25 431 ILE A N 1
ATOM 3368 C CA . ILE A 1 431 ? -11.279 7.099 -0.421 1.00 97.25 431 ILE A CA 1
ATOM 3369 C C . ILE A 1 431 ? -10.011 7.960 -0.309 1.00 97.25 431 ILE A C 1
ATOM 3371 O O . ILE A 1 431 ? -8.904 7.418 -0.261 1.00 97.25 431 ILE A O 1
ATOM 3375 N N . PRO A 1 432 ? -10.125 9.297 -0.284 1.00 97.75 432 PRO A N 1
ATOM 3376 C CA . PRO A 1 432 ? -8.971 10.182 -0.148 1.00 97.75 432 PRO A CA 1
ATOM 3377 C C . PRO A 1 432 ? -8.293 10.092 1.221 1.00 97.75 432 PRO A C 1
ATOM 3379 O O . PRO A 1 432 ? -8.950 10.118 2.263 1.00 97.75 432 PRO A O 1
ATOM 3382 N N . GLY A 1 433 ? -6.965 10.011 1.223 1.00 97.88 433 GLY A N 1
ATOM 3383 C CA . GLY A 1 433 ? -6.139 9.931 2.422 1.00 97.88 433 GLY A CA 1
ATOM 3384 C C . GLY A 1 433 ? -5.450 11.252 2.762 1.00 97.88 433 GLY A C 1
ATOM 3385 O O . GLY A 1 433 ? -4.864 11.898 1.894 1.00 97.88 433 GLY A O 1
ATOM 3386 N N . ILE A 1 434 ? -5.470 11.630 4.037 1.00 98.00 434 ILE A N 1
ATOM 3387 C CA . ILE A 1 434 ? -4.870 12.850 4.585 1.00 98.00 434 ILE A CA 1
ATOM 3388 C C . ILE A 1 434 ? -3.723 12.457 5.515 1.00 98.00 434 ILE A C 1
ATOM 3390 O O . ILE A 1 434 ? -3.911 11.690 6.462 1.00 98.00 434 ILE A O 1
ATOM 3394 N N . ARG A 1 435 ? -2.527 13.004 5.282 1.00 97.00 435 ARG A N 1
ATOM 3395 C CA . ARG A 1 435 ? -1.374 12.805 6.169 1.00 97.00 435 ARG A CA 1
ATOM 3396 C C . ARG A 1 435 ? -1.390 13.838 7.289 1.00 97.00 435 ARG A C 1
ATOM 3398 O O . ARG A 1 435 ? -1.179 15.013 7.037 1.00 97.00 435 ARG A O 1
ATOM 3405 N N . LEU A 1 436 ? -1.555 13.382 8.524 1.00 96.31 436 L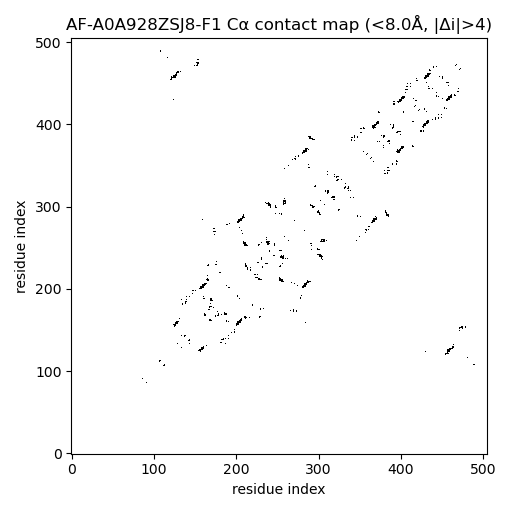EU A N 1
ATOM 3406 C CA . LEU A 1 436 ? -1.580 14.210 9.730 1.00 96.31 436 LEU A CA 1
ATOM 3407 C C . LEU A 1 436 ? -0.186 14.673 10.180 1.00 96.31 436 LEU A C 1
ATOM 3409 O O . LEU A 1 436 ? -0.058 15.708 10.827 1.00 96.31 436 LEU A O 1
ATOM 3413 N N . LEU A 1 437 ? 0.871 13.923 9.847 1.00 94.06 437 LEU A N 1
ATOM 3414 C CA . LEU A 1 437 ? 2.238 14.260 10.257 1.00 94.06 437 LEU A CA 1
ATOM 3415 C C . LEU A 1 437 ? 2.648 15.650 9.743 1.00 94.06 437 LEU A C 1
ATOM 3417 O O . LEU A 1 437 ? 2.767 15.856 8.532 1.00 94.06 437 LEU A O 1
ATOM 3421 N N . ASN A 1 438 ? 2.970 16.556 10.667 1.00 92.69 438 ASN A N 1
ATOM 3422 C CA . ASN A 1 438 ? 3.327 17.954 10.396 1.00 92.69 438 ASN A CA 1
ATOM 3423 C C . ASN A 1 438 ? 2.235 18.756 9.660 1.00 92.69 438 ASN A C 1
ATOM 3425 O O . ASN A 1 438 ? 2.549 19.774 9.045 1.00 92.69 438 ASN A O 1
ATOM 3429 N N . LEU A 1 439 ? 0.975 18.315 9.710 1.00 94.06 439 LEU A N 1
ATOM 3430 C CA . LEU A 1 439 ? -0.153 19.042 9.139 1.00 94.06 439 LEU A CA 1
ATOM 3431 C C . LEU A 1 439 ? -0.849 19.854 10.244 1.00 94.06 439 LEU A C 1
ATOM 3433 O O . LEU A 1 439 ? -1.288 19.267 11.236 1.00 94.06 439 LEU A O 1
ATOM 3437 N N . PRO A 1 440 ? -0.973 21.187 10.115 1.00 93.75 440 PRO A N 1
ATOM 3438 C CA . PRO A 1 440 ? -1.725 21.985 11.078 1.00 93.75 440 PRO A CA 1
ATOM 3439 C C . PRO A 1 440 ? -3.176 21.503 11.201 1.00 93.75 440 PRO A C 1
ATOM 3441 O O . PRO A 1 440 ? -3.812 21.178 10.200 1.00 93.75 440 PRO A O 1
ATOM 3444 N N . ALA A 1 441 ? -3.745 21.517 12.411 1.00 92.12 441 ALA A N 1
ATOM 3445 C CA . ALA A 1 441 ? -5.118 21.051 12.630 1.00 92.12 441 ALA A CA 1
ATOM 3446 C C . ALA A 1 441 ? -6.152 21.838 11.800 1.00 92.12 441 ALA A C 1
ATOM 3448 O O . ALA A 1 441 ? -7.097 21.258 11.274 1.00 92.12 441 ALA A O 1
ATOM 3449 N N . ALA A 1 442 ? -5.956 23.149 11.627 1.00 92.56 442 ALA A N 1
ATOM 3450 C CA . ALA A 1 442 ? -6.799 23.962 10.748 1.00 92.56 442 ALA A CA 1
ATOM 3451 C C . ALA A 1 442 ? -6.768 23.466 9.292 1.00 92.56 442 ALA A C 1
ATOM 3453 O O . ALA A 1 442 ? -7.796 23.445 8.625 1.00 92.56 442 ALA A O 1
ATOM 3454 N N . GLU A 1 443 ? -5.612 23.001 8.830 1.00 95.44 443 GLU A N 1
ATOM 3455 C CA . GLU A 1 443 ? -5.442 22.516 7.468 1.00 95.44 443 GLU A CA 1
ATOM 3456 C C . GLU A 1 443 ? -6.060 21.130 7.272 1.00 95.44 443 GLU A C 1
ATOM 3458 O O . GLU A 1 443 ? -6.783 20.898 6.307 1.00 95.44 443 GLU A O 1
ATOM 3463 N N . ALA A 1 444 ? -5.888 20.237 8.251 1.00 95.00 444 ALA A N 1
ATOM 3464 C CA . ALA A 1 444 ? -6.612 18.968 8.283 1.00 95.00 444 ALA A CA 1
ATOM 3465 C C . ALA A 1 444 ? -8.137 19.189 8.232 1.00 95.00 444 ALA A C 1
ATOM 3467 O O . ALA A 1 444 ? -8.841 18.478 7.515 1.00 95.00 444 ALA A O 1
ATOM 3468 N N . ARG A 1 445 ? -8.649 20.210 8.938 1.00 94.44 445 ARG A N 1
ATOM 3469 C CA . ARG A 1 445 ? -10.066 20.599 8.880 1.00 94.44 445 ARG A CA 1
ATOM 3470 C C . ARG A 1 445 ? -10.482 21.034 7.482 1.00 94.44 445 ARG A C 1
ATOM 3472 O O . ARG A 1 445 ? -11.524 20.591 7.013 1.00 94.44 445 ARG A O 1
ATOM 3479 N N . ASN A 1 446 ? -9.694 21.892 6.838 1.00 95.44 446 ASN A N 1
ATOM 3480 C CA . ASN A 1 446 ? -9.997 22.406 5.503 1.00 95.44 446 ASN A CA 1
ATOM 3481 C C . ASN A 1 446 ? -10.041 21.274 4.471 1.00 95.44 446 ASN A C 1
ATOM 3483 O O . ASN A 1 446 ? -10.968 21.215 3.668 1.00 95.44 446 ASN A O 1
ATOM 3487 N N . GLN A 1 447 ? -9.094 20.333 4.536 1.00 97.12 447 GLN A N 1
ATOM 3488 C CA . GLN A 1 447 ? -9.084 19.157 3.664 1.00 97.12 447 GLN A CA 1
ATOM 3489 C C . GLN A 1 447 ? -10.304 18.254 3.907 1.00 97.12 447 GLN A C 1
ATOM 3491 O O . GLN A 1 447 ? -10.948 17.833 2.950 1.00 97.12 447 GLN A O 1
ATOM 3496 N N . LEU A 1 448 ? -10.688 18.007 5.166 1.00 95.19 448 LEU A N 1
ATOM 3497 C CA . LEU A 1 448 ? -11.903 17.244 5.494 1.00 95.19 448 LEU A CA 1
ATOM 3498 C C . LEU A 1 448 ? -13.188 17.954 5.047 1.00 95.19 448 LEU A C 1
ATOM 3500 O O . LEU A 1 448 ? -14.099 17.304 4.538 1.00 95.19 448 LEU A O 1
ATOM 3504 N N . GLN A 1 449 ? -13.259 19.277 5.212 1.00 93.44 449 GLN A N 1
ATOM 3505 C CA . GLN A 1 449 ? -14.393 20.069 4.744 1.00 93.44 449 GLN A CA 1
ATOM 3506 C C . GLN A 1 449 ? -14.505 20.008 3.220 1.00 93.44 449 GLN A C 1
ATOM 3508 O O . GLN A 1 449 ? -15.598 19.779 2.714 1.00 93.44 449 GLN A O 1
ATOM 3513 N N . LEU A 1 450 ? -13.385 20.096 2.493 1.00 95.25 450 LEU A N 1
ATOM 3514 C CA . LEU A 1 450 ? -13.384 19.916 1.043 1.00 95.25 450 LEU A CA 1
ATOM 3515 C C . LEU A 1 450 ? -13.961 18.551 0.647 1.00 95.25 450 LEU A C 1
ATOM 3517 O O . LEU A 1 450 ? -14.777 18.483 -0.264 1.00 95.25 450 LEU A O 1
ATOM 3521 N N . LEU A 1 451 ? -13.570 17.463 1.317 1.00 94.12 451 LEU A N 1
ATOM 3522 C CA . LEU A 1 451 ? -14.115 16.130 1.024 1.00 94.12 451 LEU A CA 1
ATOM 3523 C C . LEU A 1 451 ? -15.631 16.057 1.235 1.00 94.12 451 LEU A C 1
ATOM 3525 O O . LEU A 1 451 ? -16.337 15.441 0.435 1.00 94.12 451 LEU A O 1
ATOM 3529 N N . LYS A 1 452 ? -16.136 16.734 2.272 1.00 90.62 452 LYS A N 1
ATOM 3530 C CA . LYS A 1 452 ? -17.574 16.873 2.517 1.00 90.62 452 LYS A CA 1
ATOM 3531 C C . LYS A 1 452 ? -18.260 17.664 1.402 1.00 90.62 452 LYS A C 1
ATOM 3533 O O . LYS A 1 452 ? -19.288 17.222 0.897 1.00 90.62 452 LYS A O 1
ATOM 3538 N N . ASP A 1 453 ? -17.669 18.775 0.971 1.00 91.19 453 ASP A N 1
ATOM 3539 C CA . ASP A 1 453 ? -18.202 19.613 -0.111 1.00 91.19 453 ASP A CA 1
ATOM 3540 C C . ASP A 1 453 ? -18.202 18.873 -1.462 1.00 91.19 453 ASP A C 1
ATOM 3542 O O . ASP A 1 453 ? -19.108 19.044 -2.275 1.00 91.19 453 ASP A O 1
ATOM 3546 N N . LEU A 1 454 ? -17.215 17.998 -1.683 1.00 90.00 454 LEU A N 1
ATOM 3547 C CA . LEU A 1 454 ? -17.135 17.104 -2.841 1.00 90.00 454 LEU A CA 1
ATOM 3548 C C . LEU A 1 454 ? -18.034 15.862 -2.720 1.00 90.00 454 LEU A C 1
ATOM 3550 O O . LEU A 1 454 ? -18.096 15.077 -3.662 1.00 90.00 454 LEU A O 1
ATOM 3554 N N . SER A 1 455 ? -18.733 15.682 -1.593 1.00 87.31 455 SER A N 1
ATOM 3555 C CA . SER A 1 455 ? -19.596 14.525 -1.317 1.00 87.31 455 SER A CA 1
ATOM 3556 C C . SER A 1 455 ? -18.877 13.179 -1.481 1.00 87.31 455 SER A C 1
ATOM 3558 O O . SER A 1 455 ? -19.431 12.232 -2.040 1.00 87.31 455 SER A O 1
ATOM 3560 N N . THR A 1 456 ? -17.624 13.077 -1.022 1.00 88.88 456 THR A N 1
ATOM 3561 C CA . THR A 1 456 ? -16.886 11.809 -1.109 1.00 88.88 456 THR A CA 1
ATOM 3562 C C . THR A 1 456 ? -17.456 10.758 -0.153 1.00 88.88 456 THR A C 1
ATOM 3564 O O . THR A 1 456 ? -17.937 11.054 0.938 1.00 88.88 456 THR A O 1
ATOM 3567 N N . GLU A 1 457 ? -17.339 9.485 -0.536 1.00 86.44 457 GLU A N 1
ATOM 3568 C CA . GLU A 1 457 ? -17.817 8.334 0.252 1.00 86.44 457 GLU A CA 1
ATOM 3569 C C . GLU A 1 457 ? -17.100 8.161 1.602 1.00 86.44 457 GLU A C 1
ATOM 3571 O O . GLU A 1 457 ? -17.565 7.431 2.481 1.00 86.44 457 GLU A O 1
ATOM 3576 N N . GLY A 1 458 ? -15.943 8.797 1.771 1.00 92.75 458 GLY A N 1
ATOM 3577 C CA . GLY A 1 458 ? -15.121 8.641 2.956 1.00 92.75 458 GLY A CA 1
ATOM 3578 C C . GLY A 1 458 ? -13.800 9.386 2.909 1.00 92.75 458 GLY A C 1
ATOM 3579 O O . GLY A 1 458 ? -13.496 10.088 1.943 1.00 92.75 458 GLY A O 1
ATOM 3580 N N . TYR A 1 459 ? -13.011 9.178 3.961 1.00 96.38 459 TYR A N 1
ATOM 3581 C CA . TYR A 1 459 ? -11.619 9.600 4.070 1.00 96.38 459 TYR A CA 1
ATOM 3582 C C . TYR A 1 459 ? -10.782 8.588 4.858 1.00 96.38 459 TYR A C 1
ATOM 3584 O O . TYR A 1 459 ? -11.308 7.745 5.596 1.00 96.38 459 TYR A O 1
ATOM 3592 N N . ALA A 1 460 ? -9.462 8.707 4.731 1.00 97.94 460 ALA A N 1
ATOM 3593 C CA . ALA A 1 460 ? -8.485 7.950 5.503 1.00 97.94 460 ALA A CA 1
ATOM 3594 C C . ALA A 1 460 ? -7.441 8.872 6.146 1.00 97.94 460 ALA A C 1
ATOM 3596 O O . ALA A 1 460 ? -6.919 9.771 5.498 1.00 97.94 460 ALA A O 1
ATOM 3597 N N . LEU A 1 461 ? -7.111 8.674 7.420 1.00 98.25 461 LEU A N 1
ATOM 3598 C CA . LEU A 1 461 ? -6.114 9.483 8.127 1.00 98.25 461 LEU A CA 1
ATOM 3599 C C . LEU A 1 461 ? -4.811 8.701 8.307 1.00 98.25 461 LEU A C 1
ATOM 3601 O O . LEU A 1 461 ? -4.810 7.599 8.853 1.00 98.25 461 LEU A O 1
ATOM 3605 N N . PHE A 1 462 ? -3.688 9.274 7.879 1.00 97.44 462 PHE A N 1
ATOM 3606 C CA . PHE A 1 462 ? -2.356 8.700 8.064 1.00 97.44 462 PHE A CA 1
ATOM 3607 C C . PHE A 1 462 ? -1.529 9.565 9.029 1.00 97.44 462 PHE A C 1
ATOM 3609 O O . PHE A 1 462 ? -1.136 10.677 8.688 1.00 97.44 462 PHE A O 1
ATOM 3616 N N . ALA A 1 463 ? -1.215 9.133 10.244 1.00 95.31 463 ALA A N 1
ATOM 3617 C CA . ALA A 1 463 ? -1.519 7.843 10.871 1.00 95.31 463 ALA A CA 1
ATOM 3618 C C . ALA A 1 463 ? -1.864 8.029 12.356 1.00 95.31 463 ALA A C 1
ATOM 3620 O O . ALA A 1 463 ? -1.776 9.145 12.874 1.00 95.31 463 ALA A O 1
ATOM 3621 N N . ALA A 1 464 ? -2.241 6.939 13.025 1.00 96.62 464 ALA A N 1
ATOM 3622 C CA . ALA A 1 464 ? -2.655 6.892 14.427 1.00 96.62 464 ALA A CA 1
ATOM 3623 C C . ALA A 1 464 ? -1.687 7.583 15.398 1.00 96.62 464 ALA A C 1
ATOM 3625 O O . ALA A 1 464 ? -2.152 8.281 16.300 1.00 96.62 464 ALA A O 1
ATOM 3626 N N . ASP A 1 465 ? -0.374 7.464 15.185 1.00 94.81 465 ASP A N 1
ATOM 3627 C CA . ASP A 1 465 ? 0.644 8.146 16.001 1.00 94.81 465 ASP A CA 1
ATOM 3628 C C . ASP A 1 465 ? 0.464 9.682 16.029 1.00 94.81 465 ASP A C 1
ATOM 3630 O O . ASP A 1 465 ? 0.749 10.359 17.016 1.00 94.81 465 ASP A O 1
ATOM 3634 N N . ASN A 1 466 ? -0.133 10.246 14.976 1.00 94.00 466 ASN A N 1
ATOM 3635 C CA . ASN A 1 466 ? -0.380 11.681 14.819 1.00 94.00 466 ASN A CA 1
ATOM 3636 C C . ASN A 1 466 ? -1.814 12.099 15.203 1.00 94.00 466 ASN A C 1
ATOM 3638 O O . ASN A 1 466 ? -2.186 13.262 15.049 1.00 94.00 466 ASN A O 1
ATOM 3642 N N . LEU A 1 467 ? -2.637 11.171 15.706 1.00 92.25 467 LEU A N 1
ATOM 3643 C CA . LEU A 1 467 ? -3.992 11.453 16.180 1.00 92.25 467 LEU A CA 1
ATOM 3644 C C . LEU A 1 467 ? -3.978 11.813 17.673 1.00 92.25 467 LEU A C 1
ATOM 3646 O O . LEU A 1 467 ? -4.354 11.014 18.534 1.00 92.25 467 LEU A O 1
ATOM 3650 N N . HIS A 1 468 ? -3.538 13.027 17.989 1.00 85.19 468 HIS A N 1
ATOM 3651 C CA . HIS A 1 468 ? -3.482 13.525 19.363 1.00 85.19 468 HIS A CA 1
ATOM 3652 C C . HIS A 1 468 ? -3.771 15.034 19.448 1.00 85.19 468 HIS A C 1
ATOM 3654 O O . HIS A 1 468 ? -3.805 15.742 18.440 1.00 85.19 468 HIS A O 1
ATOM 3660 N N . GLY A 1 469 ? -4.017 15.526 20.667 1.00 85.81 469 GLY A N 1
ATOM 3661 C CA . GLY A 1 469 ? -4.145 16.957 20.964 1.00 85.81 469 GLY A CA 1
ATOM 3662 C C . GLY A 1 469 ? -5.250 17.667 20.171 1.00 85.81 469 GLY A C 1
ATOM 3663 O O . GLY A 1 469 ? -6.427 17.296 20.233 1.00 85.81 469 GLY A O 1
ATOM 3664 N N . GLU A 1 470 ? -4.864 18.715 19.441 1.00 84.88 470 GLU A N 1
ATOM 3665 C CA . GLU A 1 470 ? -5.788 19.571 18.687 1.00 84.88 470 GLU A CA 1
ATOM 3666 C C . GLU A 1 470 ? -6.494 18.829 17.548 1.00 84.88 470 GLU A C 1
ATOM 3668 O O . GLU A 1 470 ? -7.683 19.052 17.329 1.00 84.88 470 GLU A O 1
ATOM 3673 N N . VAL A 1 471 ? -5.808 17.910 16.859 1.00 85.44 471 VAL A N 1
ATOM 3674 C CA . VAL A 1 471 ? -6.387 17.151 15.736 1.00 85.44 471 VAL A CA 1
ATOM 3675 C C . VAL A 1 471 ? -7.492 16.220 16.231 1.00 85.44 471 VAL A C 1
ATOM 3677 O O . VAL A 1 471 ? -8.579 16.181 15.655 1.00 85.44 471 VAL A O 1
ATOM 3680 N N . GLN A 1 472 ? -7.254 15.516 17.341 1.00 85.81 472 GLN A N 1
ATOM 3681 C CA . GLN A 1 472 ? -8.270 14.660 17.955 1.00 85.81 472 GLN A CA 1
ATOM 3682 C C . GLN A 1 472 ? -9.488 15.483 18.407 1.00 85.81 472 GLN A C 1
ATOM 3684 O O . GLN A 1 472 ? -10.626 15.108 18.128 1.00 85.81 472 GLN A O 1
ATOM 3689 N N . SER A 1 473 ? -9.251 16.623 19.062 1.00 84.94 473 SER A N 1
ATOM 3690 C CA . SER A 1 473 ? -10.319 17.520 19.528 1.00 84.94 473 SER A CA 1
ATOM 3691 C C . SER A 1 473 ? -11.130 18.101 18.367 1.00 84.94 473 SER A C 1
ATOM 3693 O O . SER A 1 473 ? -12.353 18.200 18.448 1.00 84.94 473 SER A O 1
ATOM 3695 N N . MET A 1 474 ? -10.463 18.449 17.264 1.00 88.19 474 MET A N 1
ATOM 3696 C CA . MET A 1 474 ? -11.107 18.914 16.038 1.00 88.19 474 MET A CA 1
ATOM 3697 C C . MET A 1 474 ? -12.049 17.853 15.463 1.00 88.19 474 MET A C 1
ATOM 3699 O O . MET A 1 474 ? -13.197 18.174 15.165 1.00 88.19 474 MET A O 1
ATOM 3703 N N . LEU A 1 475 ? -11.585 16.609 15.316 1.00 83.56 475 LEU A N 1
ATOM 3704 C CA . LEU A 1 475 ? -12.398 15.515 14.775 1.00 83.56 475 LEU A CA 1
ATOM 3705 C C . LEU A 1 475 ? -13.606 15.222 15.669 1.00 83.56 475 LEU A C 1
ATOM 3707 O O . LEU A 1 475 ? -14.732 15.160 15.181 1.00 83.56 475 LEU A O 1
ATOM 3711 N N . ALA A 1 476 ? -13.397 15.151 16.986 1.00 81.75 476 ALA A N 1
ATOM 3712 C CA . ALA A 1 476 ? -14.488 14.995 17.946 1.00 81.75 476 ALA A CA 1
ATOM 3713 C C . ALA A 1 476 ? -15.524 16.131 17.828 1.00 81.75 476 ALA A C 1
ATOM 3715 O O . ALA A 1 476 ? -16.729 15.884 17.874 1.00 81.75 476 ALA A O 1
ATOM 3716 N N . GLY A 1 477 ? -15.065 17.372 17.624 1.00 76.56 477 GLY A N 1
ATOM 3717 C CA . GLY A 1 477 ? -15.922 18.542 17.429 1.00 76.56 477 GLY A CA 1
ATOM 3718 C C . GLY A 1 477 ? -16.750 18.495 16.142 1.00 76.56 477 GLY A C 1
ATOM 3719 O O . GLY A 1 477 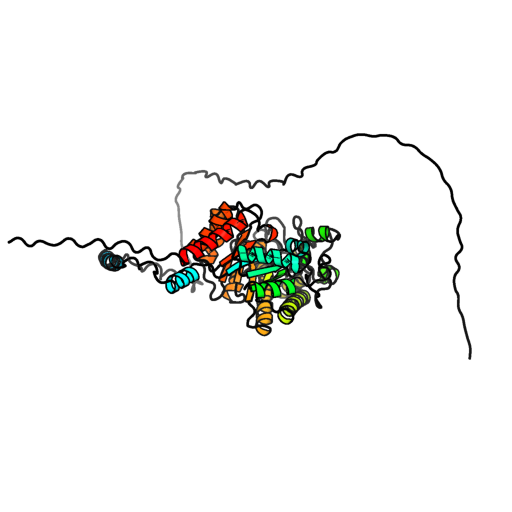? -17.939 18.810 16.187 1.00 76.56 477 GLY A O 1
ATOM 3720 N N . LEU A 1 478 ? -16.162 18.059 15.022 1.00 73.75 478 LEU A N 1
ATOM 3721 C CA . LEU A 1 478 ? -16.880 17.892 13.751 1.00 73.75 478 LEU A CA 1
ATOM 3722 C C . LEU A 1 478 ? -18.051 16.909 13.906 1.00 73.75 478 LEU A C 1
ATOM 3724 O O . LEU A 1 478 ? -19.165 17.201 13.481 1.00 73.75 478 LEU A O 1
ATOM 3728 N N . HIS A 1 479 ? -17.834 15.792 14.601 1.00 65.81 479 HIS A N 1
ATOM 3729 C CA . HIS A 1 479 ? -18.877 14.788 14.823 1.00 65.81 479 HIS A CA 1
ATOM 3730 C C . HIS A 1 479 ? -19.893 15.190 15.903 1.00 65.81 479 HIS A C 1
ATOM 3732 O O . HIS A 1 479 ? -21.085 14.903 15.772 1.00 65.81 479 HIS A O 1
ATOM 3738 N N . GLY A 1 480 ? -19.450 15.885 16.954 1.00 59.53 480 GLY A N 1
ATOM 3739 C CA . GLY A 1 480 ? -20.324 16.390 18.014 1.00 59.53 480 GLY A CA 1
ATOM 3740 C C . GLY A 1 480 ? -21.294 17.467 17.521 1.00 59.53 480 GLY A C 1
ATOM 3741 O O . GLY A 1 480 ? -22.475 17.432 17.869 1.00 59.53 480 GLY A O 1
ATOM 3742 N N . GLN A 1 481 ? -20.836 18.383 16.658 1.00 56.06 481 GLN A N 1
ATOM 3743 C CA . GLN A 1 481 ? -21.708 19.383 16.028 1.00 56.06 481 GLN A CA 1
ATOM 3744 C C . GLN A 1 481 ? -22.743 18.739 15.102 1.00 56.06 481 GLN A C 1
ATOM 3746 O O . GLN A 1 481 ? -23.899 19.156 15.088 1.00 56.06 481 GLN A O 1
ATOM 3751 N N . GLU A 1 482 ? -22.375 17.678 14.385 1.00 53.06 482 GLU A N 1
ATOM 3752 C CA . GLU A 1 482 ? -23.322 16.923 13.561 1.00 53.06 482 GLU A CA 1
ATOM 3753 C C . GLU A 1 482 ? -24.380 16.185 14.398 1.00 53.06 482 GLU A C 1
ATOM 3755 O O . GLU A 1 482 ? -25.522 16.081 13.968 1.00 53.06 482 GLU A O 1
ATOM 3760 N N . GLN A 1 483 ? -24.048 15.680 15.592 1.00 49.69 483 GLN A N 1
ATOM 3761 C CA . GLN A 1 483 ? -25.028 15.053 16.497 1.00 49.69 483 GLN A CA 1
ATOM 3762 C C . GLN A 1 483 ? -25.941 16.075 17.196 1.00 49.69 483 GLN A C 1
ATOM 3764 O O . GLN A 1 483 ? -27.123 15.802 17.412 1.00 49.69 483 GLN A O 1
ATOM 3769 N N . GLN A 1 484 ? -25.432 17.265 17.527 1.00 44.50 484 GLN A N 1
ATOM 3770 C CA . GLN A 1 484 ? -26.244 18.347 18.101 1.00 44.50 484 GLN A CA 1
ATOM 3771 C C . GLN A 1 484 ? -27.193 18.964 17.071 1.00 44.50 484 GLN A C 1
ATOM 3773 O O . GLN A 1 484 ? -28.370 19.156 17.365 1.00 44.50 484 GLN A O 1
ATOM 3778 N N . ASN A 1 485 ? -26.727 19.187 15.839 1.00 46.75 485 ASN A N 1
ATOM 3779 C CA . ASN A 1 485 ? -27.596 19.618 14.742 1.00 46.75 485 ASN A CA 1
ATOM 3780 C C . ASN A 1 485 ? -28.653 18.555 14.399 1.00 46.75 485 ASN A C 1
ATOM 3782 O O . ASN A 1 485 ? -29.733 18.906 13.935 1.00 46.75 485 ASN A O 1
ATOM 3786 N N . ALA A 1 486 ? -28.375 17.274 14.677 1.00 46.00 486 ALA A N 1
ATOM 3787 C CA . ALA A 1 486 ? -29.344 16.194 14.516 1.00 46.00 486 ALA A CA 1
ATOM 3788 C C . ALA A 1 486 ? -30.458 16.167 15.580 1.00 46.00 486 ALA A C 1
ATOM 3790 O O . ALA A 1 486 ? -31.528 15.611 15.350 1.00 46.00 486 ALA A O 1
ATOM 3791 N N . SER A 1 487 ? -30.195 16.731 16.761 1.00 38.88 487 SER A N 1
ATOM 3792 C CA . SER A 1 487 ? -31.054 16.625 17.950 1.00 38.88 487 SER A CA 1
ATOM 3793 C C . SER A 1 487 ? -31.704 17.950 18.365 1.00 38.88 487 SER A C 1
ATOM 3795 O O . SER A 1 487 ? -32.502 17.974 19.303 1.00 38.88 487 SER A O 1
ATOM 3797 N N . ALA A 1 488 ? -31.406 19.050 17.668 1.00 35.38 488 ALA A N 1
ATOM 3798 C CA . ALA A 1 488 ? -32.037 20.341 17.906 1.00 35.38 488 ALA A CA 1
ATOM 3799 C C . ALA A 1 488 ? -33.511 20.321 17.440 1.00 35.38 488 ALA A C 1
ATOM 3801 O O . ALA A 1 488 ? -33.772 20.047 16.266 1.00 35.38 488 ALA A O 1
ATOM 3802 N N . PRO A 1 489 ? -34.495 20.621 18.312 1.00 40.00 489 PRO A N 1
ATOM 3803 C CA . PRO A 1 489 ? -35.886 20.726 17.892 1.00 40.00 489 PRO A CA 1
ATOM 3804 C C . PRO A 1 489 ? -36.039 21.893 16.913 1.00 40.00 489 PRO A C 1
ATOM 3806 O O . PRO A 1 489 ? -35.515 22.982 17.156 1.00 40.00 489 PRO A O 1
ATOM 3809 N N . ALA A 1 490 ? -36.763 21.664 15.813 1.00 41.78 490 ALA A N 1
ATOM 3810 C CA . ALA A 1 490 ? -37.074 22.695 14.832 1.00 41.78 490 ALA A CA 1
ATOM 3811 C C . ALA A 1 490 ? -37.679 23.909 15.549 1.00 41.78 490 ALA A C 1
ATOM 3813 O O . ALA A 1 490 ? -38.759 23.822 16.137 1.00 41.78 490 ALA A O 1
ATOM 3814 N N . ALA A 1 491 ? -36.964 25.036 15.537 1.00 38.59 491 ALA A N 1
ATOM 3815 C CA . ALA A 1 491 ? -37.453 26.273 16.118 1.00 38.59 491 ALA A CA 1
ATOM 3816 C C . ALA A 1 491 ? -38.709 26.697 15.349 1.00 38.59 491 ALA A C 1
ATOM 3818 O O . ALA A 1 491 ? -38.634 27.183 14.221 1.00 38.59 491 ALA A O 1
ATOM 3819 N N . THR A 1 492 ? -39.879 26.488 15.949 1.00 37.91 492 THR A N 1
ATOM 3820 C CA . THR A 1 492 ? -41.137 27.026 15.441 1.00 37.91 492 THR A CA 1
ATOM 3821 C C . THR A 1 492 ? -41.051 28.544 15.498 1.00 37.91 492 THR A C 1
ATOM 3823 O O . THR A 1 492 ? -41.154 29.141 16.572 1.00 37.91 492 THR A O 1
ATOM 3826 N N . ALA A 1 493 ? -40.837 29.172 14.344 1.00 35.75 493 ALA A N 1
ATOM 3827 C CA . ALA A 1 493 ? -41.031 30.603 14.194 1.00 35.75 493 ALA A CA 1
ATOM 3828 C C . ALA A 1 493 ? -42.497 30.938 14.536 1.00 35.75 493 ALA A C 1
ATOM 3830 O O . ALA A 1 493 ? -43.400 30.212 14.107 1.00 35.75 493 ALA A O 1
ATOM 3831 N N . PRO A 1 494 ? -42.768 32.002 15.310 1.00 35.34 494 PRO A N 1
ATOM 3832 C CA . PRO A 1 494 ? -44.135 32.391 15.607 1.00 35.34 494 PRO A CA 1
ATOM 3833 C C . PRO A 1 494 ? -44.823 32.812 14.307 1.00 35.34 494 PRO A C 1
ATOM 3835 O O . PRO A 1 494 ? -44.359 33.709 13.603 1.00 35.34 494 PRO A O 1
ATOM 3838 N N . ILE A 1 495 ? -45.927 32.135 13.990 1.00 36.81 495 ILE A N 1
ATOM 3839 C CA . ILE A 1 495 ? -46.809 32.476 12.875 1.00 36.81 495 ILE A CA 1
ATOM 3840 C C . ILE A 1 495 ? -47.283 33.915 13.094 1.00 36.81 495 ILE A C 1
ATOM 3842 O O . ILE A 1 495 ? -48.015 34.201 14.043 1.00 36.81 495 ILE A O 1
ATOM 3846 N N . ALA A 1 496 ? -46.841 34.826 12.228 1.00 37.72 496 ALA A N 1
ATOM 3847 C CA . ALA A 1 496 ? -47.360 36.181 12.178 1.00 37.72 496 ALA A CA 1
ATOM 3848 C C . ALA A 1 496 ? -48.856 36.120 11.838 1.00 37.72 496 ALA A C 1
ATOM 3850 O O . ALA A 1 496 ? -49.260 35.538 10.830 1.00 37.72 496 ALA A O 1
ATOM 3851 N N . SER A 1 497 ? -49.683 36.697 12.705 1.00 38.47 497 SER A N 1
ATOM 3852 C CA . SER A 1 497 ? -51.116 36.842 12.488 1.00 38.47 497 SER A CA 1
ATOM 3853 C C . SER A 1 497 ? -51.384 37.664 11.224 1.00 38.47 497 SER A C 1
ATOM 3855 O O . SER A 1 497 ? -50.835 38.748 11.027 1.00 38.47 497 SER A O 1
ATOM 3857 N N . ALA A 1 498 ? -52.237 37.125 10.352 1.00 34.09 498 ALA A N 1
ATOM 3858 C CA . ALA A 1 498 ? -52.654 37.767 9.112 1.00 34.09 498 ALA A CA 1
ATOM 3859 C C . ALA A 1 498 ? -53.357 39.117 9.378 1.00 34.09 498 ALA A C 1
ATOM 3861 O O . ALA A 1 498 ? -54.161 39.213 10.312 1.00 34.09 498 ALA A O 1
ATOM 3862 N N . PRO A 1 499 ? -53.123 40.157 8.556 1.00 39.50 499 PRO A N 1
ATOM 3863 C CA . PRO A 1 499 ? -53.843 41.415 8.680 1.00 39.50 499 PRO A CA 1
ATOM 3864 C C . PRO A 1 499 ? -55.285 41.258 8.178 1.00 39.50 499 PRO A C 1
ATOM 3866 O O . PRO A 1 499 ? -55.530 40.760 7.078 1.00 39.50 499 PRO A O 1
ATOM 3869 N N . GLN A 1 500 ? -56.245 41.711 8.988 1.00 39.09 500 GLN A N 1
ATOM 3870 C CA . GLN A 1 500 ? -57.646 41.841 8.592 1.00 39.09 500 GLN A CA 1
ATOM 3871 C C . GLN A 1 500 ? -57.760 42.763 7.369 1.00 39.09 500 GLN A C 1
ATOM 3873 O O . GLN A 1 500 ? -57.400 43.940 7.431 1.00 39.09 500 GLN A O 1
ATOM 3878 N N . ARG A 1 501 ? -58.297 42.239 6.260 1.00 39.31 501 ARG A N 1
ATOM 3879 C CA . ARG A 1 501 ? -58.825 43.069 5.174 1.00 39.31 501 ARG A CA 1
ATOM 3880 C C . ARG A 1 501 ? -60.128 43.700 5.649 1.00 39.31 501 ARG A C 1
ATOM 3882 O O . ARG A 1 501 ? -61.099 42.997 5.908 1.00 39.31 501 ARG A O 1
ATOM 3889 N N . GLY A 1 502 ? -60.119 45.021 5.777 1.00 35.03 502 GLY A N 1
ATOM 3890 C CA . GLY A 1 502 ? -61.335 45.815 5.819 1.00 35.03 502 GLY A CA 1
ATOM 3891 C C . GLY A 1 502 ? -61.843 46.035 4.399 1.00 35.03 502 GLY A C 1
ATOM 3892 O O . GLY A 1 502 ? -61.114 46.580 3.573 1.00 35.03 502 GLY A O 1
ATOM 3893 N N . ASP A 1 503 ? -63.088 45.650 4.148 1.00 40.66 503 ASP A N 1
ATOM 3894 C CA . ASP A 1 503 ? -63.861 46.183 3.034 1.00 40.66 503 ASP A CA 1
ATOM 3895 C C . ASP A 1 503 ? -64.438 47.540 3.462 1.00 40.66 503 ASP A C 1
ATOM 3897 O O . ASP A 1 503 ? -65.150 47.659 4.464 1.00 40.66 503 ASP A O 1
ATOM 3901 N N . ARG A 1 504 ? -64.098 48.587 2.707 1.00 42.91 504 ARG A N 1
ATOM 3902 C CA . ARG A 1 504 ? -64.919 49.795 2.577 1.00 42.91 504 ARG A CA 1
ATOM 3903 C C . ARG A 1 504 ? -65.621 49.723 1.220 1.00 42.91 504 ARG A C 1
ATOM 3905 O O . ARG A 1 504 ? -65.046 49.173 0.287 1.00 42.91 504 ARG A O 1
ATOM 3912 N N . LEU A 1 505 ? -66.836 50.279 1.202 1.00 36.53 505 LEU A N 1
ATOM 3913 C CA . LEU A 1 505 ? -67.712 50.586 0.061 1.00 36.53 505 LEU A CA 1
ATOM 3914 C C . LEU A 1 505 ? -67.027 50.723 -1.303 1.00 36.53 505 LEU A C 1
ATOM 3916 O O . LEU A 1 505 ? -65.998 51.437 -1.365 1.00 36.53 505 LEU A O 1
#

Sequence (505 aa):
MVNRLFSIRPRPKKRSRAHIYGGAVLGLAGFAFCAIAPILVFAQTAQIDTASQQSSDQSGQQPSVHSTPSSVLSRRAAKMAASMAKPSNTEVAESKSLESNLEPTAAPTTPEAIELANAITRPNVRSIWLDRETIVNAGSAKELAKVFDRFKAAGINTVFVETVNAGYPIYESAIAPERNPLIQGWDPLQAAIDLGKSHDMEIHAWVWLFAVGNQAHNRIVGQPMSYPGPILSARPDWAGFDSRGNLIIPGQTKTFLDPANPEARQYLLELLSEIAARYDVDGIQFDYVRYPFQDAYGGRHFGYGTAAREKFLKLTGVDPITLSPRNGGDSAKAYLWNQWTAFRTQQITTFVSEASRRLQRLRPDLKLSAAVFADGTYQRQLAIQQDWEDWADQGLLDWIVLMSYANTVEEFSGLVRPWTVESSYRSTKVIPGIRLLNLPAAEARNQLQLLKDLSTEGYALFAADNLHGEVQSMLAGLHGQEQQNASAPAATAPIASAPQRGDRL

Secondary structure (DSSP, 8-state):
-----------------------------------------------------------------------SSSSSSTTSSS--PPPPTTHHHHHHHHGGG---PPPP-SHHHHHHHHHHHS-SEEEEEE-HHHHHHH-SHHHHHHHHHHHHHTT--EEEEEEEETTEESS--SSSSS--TT--SS-HHHHHHHHHHHHT-EEEEEEE-SEEEEHHHHHHTT--TT---HHHHH-GGGB--BTTS-SS-TT--EEEB-TT-HHHHHHHHHHHHHHHHHS--SEEEEES-SPPP-BTTTTB-B---HHHHHHHHHHHSS-GGG--S--TT-HHHHHHHHHHHHHHHHHHHHHHHHHHHHHHHH-TT-EEEEEEE-S-HHHHHHHT---HHHHHHTT--SEEEEE---SSHHHHHHHHHHHHTS---TTPEEEEEEE-TT--HHHHHHHHHHHHHTT-SEEEEE-GGG--HHHHHHHHHHHHHHHHHHHS-------PPPPP-PPP-